Protein AF-A0AA88KWP4-F1 (afdb_monomer_lite)

Sequence (371 aa):
MLEDVRQFAAKVAKEGDHLEDDMRSAAGTNSVFSFLLSPVSSTYLQFRRLVSDLRSSQKEQRELVVVKKEPNVSGIKIEAPVFVKAEPSREIKQEIQDQSSKKRSRWGPQVDEKVALPPPAVVNITSLAIGGTSSTKPTLIPANQPLLSQIKYSDPEVIQYAKRVFGTTNLTDAQWKQCTDQLKMQYLYQELQKKKMERDRLERAGKVKYEYDSDEDTEGGTWEHKRRRQEMEKTKKIAEELTQKAGGAHHIGDYLPPEELAKFTSKYQALKTGKSMTVSDYEDFKIAEDNVGFKMLQKFGWTEGKGLGASGSGITAPINMNATSDSHGLGMEKPGELSTNDDEFDVYRKRMMLAYRFRPNPLNNPRRPYY

InterPro domains:
  IPR000467 G-patch domain [PF01585] (290-333)
  IPR000467 G-patch domain [PS50174] (289-335)
  IPR000467 G-patch domain [SM00443] (287-333)
  IPR035967 SWAP/Surp superfamily [SSF109905] (4-54)
  IPR040169 SURP and G-patch domain-containing protein 1/2 [PTHR23340] (7-371)

Radius of gyration: 40.83 Å; chains: 1; bounding box: 97×92×94 Å

Foldseek 3Di:
DLVVLLVQLLVCLPPHCVSLVVVLVVCVPPVVNVVSVPCPDPSNVVSVVSNVVNNVVVVVVVVVVVVPDDDDDDDDDDDDDDDDDDDDDDDDDDDDDDDDDDDDDPPDDDDPPDDDDDDDDDPDPPDDDDDDDDDDDDDDDDPDDDDLVPQDLPDPQLQVQCCVPVVDNPDDPVSSVVSSVVVSVVVVVVVVVVVVVVQVVCVVVVNRPDDDCPVPPPDQHDPVSVVVVVVVVVVLVVLVVLQVVCPPDDALLSLADPVNVVVLVVLVVCLQVVNPPPPACCVVDPDDCVDPVNVVCVVQPDDQQFADDPVSPHDRDDDRDPDDDPPDDPPDDDQLDDDSPDDPVSSVVSSSLNSNVRRRDSNPPDDDNPD

pLDDT: mean 71.72, std 20.74, range [24.55, 95.0]

Organism: Artemia franciscana (NCBI:txid6661)

Secondary structure (DSSP, 8-state):
-HHHHHHHHHHHHHH-THHHHHHHHHTTT-GGGGGGG-TT-HHHHHHHHHHHHHHHHHHHHHHHHHTT----------------------------------PPPTT----------PPPP---------------PPPPPPS-PPPGGG--TT-HHHHHHHHHHHSSS---HHHHHHHHHHHHHHHHHHHHHHHHHHHHHHHHTT--S-----TT--TT-SHHHHHHHHHHHHHHHHHHHHHHHTTT--SGGGGS-HHHHHHHHHHHHHHHTT------HHHHH---TTSHHHHHHHHTT--TTS-SSTTS-S--S----PPPPTT--TTPPPTTS--TT--HHHHHHHHHHHHHHHS--TT---PPP--

Structure (mmCIF, N/CA/C/O backbone):
data_AF-A0AA88KWP4-F1
#
_entry.id   AF-A0AA88KWP4-F1
#
loop_
_atom_site.group_PDB
_atom_site.id
_atom_site.type_symbol
_atom_site.label_atom_id
_atom_site.label_alt_id
_atom_site.label_comp_id
_atom_site.label_asym_id
_atom_site.label_entity_id
_atom_site.label_seq_id
_atom_site.pdbx_PDB_ins_code
_atom_site.Cartn_x
_atom_site.Cartn_y
_atom_site.Cartn_z
_atom_site.occupancy
_atom_site.B_iso_or_equiv
_atom_site.auth_seq_id
_atom_site.auth_comp_id
_atom_site.auth_asym_id
_atom_site.auth_atom_id
_atom_site.pdbx_PDB_model_num
ATOM 1 N N . MET A 1 1 ? 29.186 -53.729 18.862 1.00 62.19 1 MET A N 1
ATOM 2 C CA . MET A 1 1 ? 29.502 -52.419 18.248 1.00 62.19 1 MET A CA 1
ATOM 3 C C . MET A 1 1 ? 28.258 -51.644 17.824 1.00 62.19 1 MET A C 1
ATOM 5 O O . MET A 1 1 ? 28.002 -50.620 18.432 1.00 62.19 1 MET A O 1
ATOM 9 N N . LEU A 1 2 ? 27.463 -52.074 16.830 1.00 70.31 2 LEU A N 1
ATOM 10 C CA . LEU A 1 2 ? 26.292 -51.284 16.381 1.00 70.31 2 LEU A CA 1
ATOM 11 C C . LEU A 1 2 ? 25.199 -51.125 17.454 1.00 70.31 2 LEU A C 1
ATOM 13 O O . LEU A 1 2 ? 24.582 -50.066 17.543 1.00 70.31 2 LEU A O 1
ATOM 17 N N . GLU A 1 3 ? 24.988 -52.149 18.283 1.00 81.19 3 GLU A N 1
ATOM 18 C CA . GLU A 1 3 ? 24.028 -52.087 19.392 1.00 81.19 3 GLU A CA 1
ATOM 19 C C . GLU A 1 3 ? 24.521 -51.170 20.522 1.00 81.19 3 GLU A C 1
ATOM 21 O O . GLU A 1 3 ? 23.768 -50.339 21.020 1.00 81.19 3 GLU A O 1
ATOM 26 N N . ASP A 1 4 ? 25.818 -51.218 20.835 1.00 83.62 4 ASP A N 1
ATOM 27 C CA . ASP A 1 4 ? 26.443 -50.355 21.847 1.00 83.62 4 ASP A CA 1
ATOM 28 C C . ASP A 1 4 ? 26.366 -48.872 21.446 1.00 83.62 4 ASP A C 1
ATOM 30 O O . ASP A 1 4 ? 26.088 -48.009 22.276 1.00 83.62 4 ASP A O 1
ATOM 34 N N . VAL A 1 5 ? 26.529 -48.572 20.150 1.00 87.12 5 VAL A N 1
ATOM 35 C CA . VAL A 1 5 ? 26.370 -47.217 19.594 1.00 87.12 5 VAL A CA 1
ATOM 36 C C . VAL A 1 5 ? 24.926 -46.727 19.726 1.00 87.12 5 VAL A C 1
ATOM 38 O O . VAL A 1 5 ? 24.705 -45.564 20.059 1.00 87.12 5 VAL A O 1
ATOM 41 N N . ARG A 1 6 ? 23.934 -47.599 19.499 1.00 89.56 6 ARG A N 1
ATOM 42 C CA . ARG A 1 6 ? 22.508 -47.266 19.659 1.00 89.56 6 ARG A CA 1
ATOM 43 C C . ARG A 1 6 ? 22.138 -47.016 21.117 1.00 89.56 6 ARG A C 1
ATOM 45 O O . ARG A 1 6 ? 21.471 -46.025 21.410 1.00 89.56 6 ARG A O 1
ATOM 52 N N . GLN A 1 7 ? 22.593 -47.872 22.030 1.00 90.19 7 GLN A N 1
ATOM 53 C CA . GLN A 1 7 ? 22.364 -47.704 23.467 1.00 90.19 7 GLN A CA 1
ATOM 54 C C . GLN A 1 7 ? 23.027 -46.428 23.990 1.00 90.19 7 GLN A C 1
ATOM 56 O O . GLN A 1 7 ? 22.415 -45.664 24.740 1.00 90.19 7 GLN A O 1
ATOM 61 N N . PHE A 1 8 ? 24.249 -46.150 23.536 1.00 91.44 8 PHE A N 1
ATOM 62 C CA . PHE A 1 8 ? 24.949 -44.923 23.882 1.00 91.44 8 PHE A CA 1
ATOM 63 C C . PHE A 1 8 ? 24.246 -43.680 23.316 1.00 91.44 8 PHE A C 1
ATOM 65 O O . PHE A 1 8 ? 24.031 -42.717 24.050 1.00 91.44 8 PHE A O 1
ATOM 72 N N . ALA A 1 9 ? 23.779 -43.722 22.062 1.00 92.94 9 ALA A N 1
ATOM 73 C CA . ALA A 1 9 ? 22.973 -42.652 21.465 1.00 92.94 9 ALA A CA 1
ATOM 74 C C . ALA A 1 9 ? 21.690 -42.374 22.263 1.00 92.94 9 ALA A C 1
ATOM 76 O O . ALA A 1 9 ? 21.345 -41.215 22.489 1.00 92.94 9 ALA A O 1
ATOM 77 N N . ALA A 1 10 ? 21.009 -43.416 22.748 1.00 92.81 10 ALA A N 1
ATOM 78 C CA . ALA A 1 10 ? 19.826 -43.258 23.591 1.00 92.81 10 ALA A CA 1
ATOM 79 C C . ALA A 1 10 ? 20.140 -42.585 24.934 1.00 92.81 10 ALA A C 1
ATOM 81 O O . ALA A 1 10 ? 19.363 -41.747 25.400 1.00 92.81 10 ALA A O 1
ATOM 82 N N . LYS A 1 11 ? 21.295 -42.899 25.532 1.00 92.69 11 LYS A N 1
ATOM 83 C CA . LYS A 1 11 ? 21.748 -42.264 26.773 1.00 92.69 11 LYS A CA 1
ATOM 84 C C . LYS A 1 11 ? 22.083 -40.783 26.564 1.00 92.69 11 LYS A C 1
ATOM 86 O O . LYS A 1 11 ? 21.572 -39.937 27.293 1.00 92.69 11 LYS A O 1
ATOM 91 N N . VAL A 1 12 ? 22.830 -40.455 25.507 1.00 94.12 12 VAL A N 1
ATOM 92 C CA . VAL A 1 12 ? 23.183 -39.070 25.126 1.00 94.12 12 VAL A CA 1
ATOM 93 C C . VAL A 1 12 ? 21.945 -38.246 24.751 1.00 94.12 12 VAL A C 1
ATOM 95 O O . VAL A 1 12 ? 21.840 -37.065 25.091 1.00 94.12 12 VAL A O 1
ATOM 98 N N . ALA A 1 13 ? 20.954 -38.857 24.096 1.00 93.88 13 ALA A N 1
ATOM 99 C CA . ALA A 1 13 ? 19.694 -38.188 23.786 1.00 93.88 13 ALA A CA 1
ATOM 100 C C . ALA A 1 13 ? 18.916 -37.783 25.053 1.00 93.88 13 ALA A C 1
ATOM 102 O O . ALA A 1 13 ? 18.297 -36.720 25.052 1.00 93.88 13 ALA A O 1
ATOM 103 N N . LYS A 1 14 ? 18.970 -38.599 26.118 1.00 92.00 14 LYS A N 1
ATOM 104 C CA . LYS A 1 14 ? 18.239 -38.394 27.379 1.00 92.00 14 LYS A CA 1
ATOM 105 C C . LYS A 1 14 ? 18.962 -37.477 28.373 1.00 92.00 14 LYS A C 1
ATOM 107 O O . LYS A 1 14 ? 18.308 -36.654 29.005 1.00 92.00 14 LYS A O 1
ATOM 112 N N . GLU A 1 15 ? 20.268 -37.659 28.547 1.00 90.69 15 GLU A N 1
ATOM 113 C CA . GLU A 1 15 ? 21.066 -36.985 29.585 1.00 90.69 15 GLU A CA 1
ATOM 114 C C . GLU A 1 15 ? 21.784 -35.733 29.043 1.00 90.69 15 GLU A C 1
ATOM 116 O O . GLU A 1 15 ? 21.912 -34.749 29.765 1.00 90.69 15 GLU A O 1
ATOM 121 N N . GLY A 1 16 ? 22.155 -35.704 27.756 1.00 88.56 16 GLY A N 1
ATOM 122 C CA . GLY A 1 16 ? 22.763 -34.543 27.093 1.00 88.56 16 GLY A CA 1
ATOM 123 C C . GLY A 1 16 ? 24.139 -34.824 26.480 1.00 88.56 16 GLY A C 1
ATOM 124 O O . GLY A 1 16 ? 24.687 -35.916 26.615 1.00 88.56 16 GLY A O 1
ATOM 125 N N . ASP A 1 17 ? 24.697 -33.820 25.795 1.00 90.06 17 ASP A N 1
ATOM 126 C CA . ASP A 1 17 ? 25.937 -33.952 25.005 1.00 90.06 17 ASP A CA 1
ATOM 127 C C . ASP A 1 17 ? 27.206 -34.106 25.873 1.00 90.06 17 ASP A C 1
ATOM 129 O O . ASP A 1 17 ? 28.213 -34.604 25.387 1.00 90.06 17 ASP A O 1
ATOM 133 N N . HIS A 1 18 ? 27.152 -33.783 27.172 1.00 90.62 18 HIS A N 1
ATOM 134 C CA . HIS A 1 18 ? 28.294 -33.923 28.090 1.00 90.62 18 HIS A CA 1
ATOM 135 C C . HIS A 1 18 ? 28.809 -35.372 28.203 1.00 90.62 18 HIS A C 1
ATOM 137 O O . HIS A 1 18 ? 30.009 -35.595 28.305 1.00 90.62 18 HIS A O 1
ATOM 143 N N . LEU A 1 19 ? 27.922 -36.369 28.084 1.00 88.88 19 LEU A N 1
ATOM 144 C CA . LEU A 1 19 ? 28.304 -37.785 28.034 1.00 88.88 19 LEU A CA 1
ATOM 145 C C . LEU A 1 19 ? 29.152 -38.136 26.808 1.00 88.88 19 LEU A C 1
ATOM 147 O O . LEU A 1 19 ? 29.967 -39.057 26.864 1.00 88.88 19 LEU A O 1
ATOM 151 N N . GLU A 1 20 ? 28.919 -37.454 25.683 1.00 90.31 20 GLU A N 1
ATOM 152 C CA . GLU A 1 20 ? 29.706 -37.638 24.464 1.00 90.31 20 GLU A CA 1
ATOM 153 C C . GLU A 1 20 ? 31.145 -37.176 24.705 1.00 90.31 20 GLU A C 1
ATOM 155 O O . GLU A 1 20 ? 32.079 -37.885 24.334 1.00 90.31 20 GLU A O 1
ATOM 160 N N . ASP A 1 21 ? 31.318 -36.039 25.383 1.00 88.44 21 ASP A N 1
ATOM 161 C CA . ASP A 1 21 ? 32.627 -35.474 25.717 1.00 88.44 21 ASP A CA 1
ATOM 162 C C . ASP A 1 21 ? 33.367 -36.305 26.777 1.00 88.44 21 ASP A C 1
ATOM 164 O O . ASP A 1 21 ? 34.554 -36.603 26.605 1.00 88.44 21 ASP A O 1
ATOM 168 N N . ASP A 1 22 ? 32.658 -36.790 27.801 1.00 86.94 22 ASP A N 1
ATOM 169 C CA . ASP A 1 22 ? 33.207 -37.708 28.805 1.00 86.94 22 ASP A CA 1
ATOM 170 C C . ASP A 1 22 ? 33.723 -38.995 28.148 1.00 86.94 22 ASP A C 1
ATOM 172 O O . ASP A 1 22 ? 34.865 -39.411 28.365 1.00 86.94 22 ASP A O 1
ATOM 176 N N . MET A 1 23 ? 32.920 -39.608 27.271 1.00 84.81 23 MET A N 1
ATOM 177 C CA . MET A 1 23 ? 33.319 -40.835 26.580 1.00 84.81 23 MET A CA 1
ATOM 178 C C . MET A 1 23 ? 34.357 -40.590 25.492 1.00 84.81 23 MET A C 1
ATOM 180 O O . MET A 1 23 ? 35.171 -41.474 25.246 1.00 84.81 23 MET A O 1
ATOM 184 N N . ARG A 1 24 ? 34.403 -39.403 24.878 1.00 86.62 24 ARG A N 1
ATOM 185 C CA . ARG A 1 24 ? 35.475 -39.006 23.955 1.00 86.62 24 ARG A CA 1
ATOM 186 C C . ARG A 1 24 ? 36.816 -38.901 24.685 1.00 86.62 24 ARG A C 1
ATOM 188 O O . ARG A 1 24 ? 37.825 -39.334 24.133 1.00 86.62 24 ARG A O 1
ATOM 195 N N . SER A 1 25 ? 36.830 -38.411 25.928 1.00 83.69 25 SER A N 1
ATOM 196 C CA . SER A 1 25 ? 38.041 -38.386 26.764 1.00 83.69 25 SER A CA 1
ATOM 197 C C . SER A 1 25 ? 38.488 -39.793 27.201 1.00 83.69 25 SER A C 1
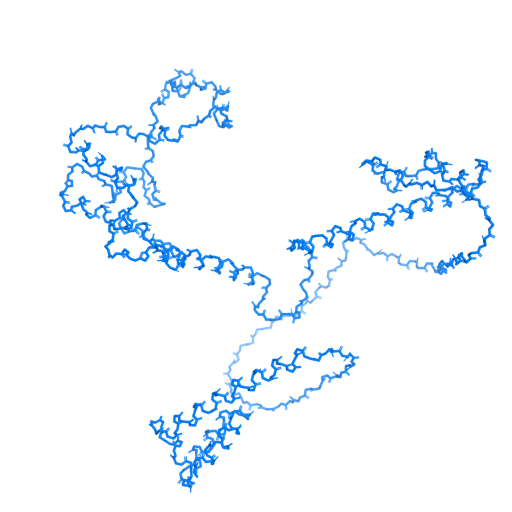ATOM 199 O O . SER A 1 25 ? 39.683 -40.089 27.224 1.00 83.69 25 SER A O 1
ATOM 201 N N . ALA A 1 26 ? 37.534 -40.698 27.451 1.00 80.44 26 ALA A N 1
ATOM 202 C CA . ALA A 1 26 ? 37.788 -42.094 27.815 1.00 80.44 26 ALA A CA 1
ATOM 203 C C . ALA A 1 26 ? 38.023 -43.028 26.607 1.00 80.44 26 ALA A C 1
ATOM 205 O O . ALA A 1 26 ? 38.525 -44.141 26.764 1.00 80.44 26 ALA A O 1
ATOM 206 N N . ALA A 1 27 ? 37.697 -42.605 25.383 1.00 71.88 27 ALA A N 1
ATOM 207 C CA . ALA A 1 27 ? 37.811 -43.423 24.172 1.00 71.88 27 ALA A CA 1
ATOM 208 C C . ALA A 1 27 ? 39.264 -43.772 23.806 1.00 71.88 27 ALA A C 1
ATOM 210 O O . ALA A 1 27 ? 39.494 -44.726 23.066 1.00 71.88 27 ALA A O 1
ATOM 211 N N . GLY A 1 28 ? 40.248 -43.054 24.365 1.00 66.81 28 GLY A N 1
ATOM 212 C CA . GLY A 1 28 ? 41.663 -43.427 24.278 1.00 66.81 28 GLY A CA 1
ATOM 213 C C . GLY A 1 28 ? 41.999 -44.746 24.990 1.00 66.81 28 GLY A C 1
ATOM 214 O O . GLY A 1 28 ? 42.985 -45.387 24.636 1.00 66.81 28 GLY A O 1
ATOM 215 N N . THR A 1 29 ? 41.179 -45.182 25.957 1.00 67.12 29 THR A N 1
ATOM 216 C CA . THR A 1 29 ? 41.348 -46.454 26.686 1.00 67.12 29 THR A CA 1
ATOM 217 C C . THR A 1 29 ? 40.319 -47.514 26.282 1.00 67.12 29 THR A C 1
ATOM 219 O O . THR A 1 29 ? 40.589 -48.708 26.400 1.00 67.12 29 THR A O 1
ATOM 222 N N . ASN A 1 30 ? 39.154 -47.105 25.765 1.00 65.88 30 ASN A N 1
ATOM 223 C CA . ASN A 1 30 ? 38.048 -47.993 25.406 1.00 65.88 30 ASN A CA 1
ATOM 224 C C . ASN A 1 30 ? 37.898 -48.174 23.884 1.00 65.88 30 ASN A C 1
ATOM 226 O O . ASN A 1 30 ? 37.408 -47.293 23.177 1.00 65.88 30 ASN A O 1
ATOM 230 N N . SER A 1 31 ? 38.231 -49.371 23.387 1.00 73.75 31 SER A N 1
ATOM 231 C CA . SER A 1 31 ? 38.189 -49.728 21.955 1.00 73.75 31 SER A CA 1
ATOM 232 C C . SER A 1 31 ? 36.813 -49.509 21.294 1.00 73.75 31 SER A C 1
ATOM 234 O O . SER A 1 31 ? 36.736 -49.106 20.130 1.00 73.75 31 SER A O 1
ATOM 236 N N . VAL A 1 32 ? 35.723 -49.692 22.051 1.00 79.62 32 VAL A N 1
ATOM 237 C CA . VAL A 1 32 ? 34.331 -49.616 21.563 1.00 79.62 32 VAL A CA 1
ATOM 238 C C . VAL A 1 32 ? 33.910 -48.193 21.163 1.00 79.62 32 VAL A C 1
ATOM 240 O O . VAL A 1 32 ? 33.102 -48.032 20.249 1.00 79.62 32 VAL A O 1
ATOM 243 N N . PHE A 1 33 ? 34.484 -47.158 21.786 1.00 83.56 33 PHE A N 1
ATOM 244 C CA . PHE A 1 33 ? 34.112 -45.751 21.561 1.00 83.56 33 PHE A CA 1
ATOM 245 C C . PHE A 1 33 ? 35.138 -44.968 20.735 1.00 83.56 33 PHE A C 1
ATOM 247 O O . PHE A 1 33 ? 35.038 -43.750 20.602 1.00 83.56 33 PHE A O 1
ATOM 254 N N . SER A 1 34 ? 36.088 -45.666 20.110 1.00 84.62 34 SER A N 1
ATOM 255 C CA . SER A 1 34 ? 37.109 -45.077 19.230 1.00 84.62 34 SER A CA 1
ATOM 256 C C . SER A 1 34 ? 36.525 -44.225 18.093 1.00 84.62 34 SER A C 1
ATOM 258 O O . SER A 1 34 ? 37.148 -43.259 17.652 1.00 84.62 34 SER A O 1
ATOM 260 N N . PHE A 1 35 ? 35.295 -44.518 17.655 1.00 89.19 35 PHE A N 1
ATOM 261 C CA . PHE A 1 35 ? 34.609 -43.732 16.629 1.00 89.19 35 PHE A CA 1
ATOM 262 C C . PHE A 1 35 ? 34.329 -42.276 17.041 1.00 89.19 35 PHE A C 1
ATOM 264 O O . PHE A 1 35 ? 34.165 -41.437 16.162 1.00 89.19 35 PHE A O 1
ATOM 271 N N . LEU A 1 36 ? 34.313 -41.953 18.341 1.00 89.25 36 LEU A N 1
ATOM 272 C CA . LEU A 1 36 ? 34.086 -40.590 18.844 1.00 89.25 36 LEU A CA 1
ATOM 273 C C . LEU A 1 36 ? 35.266 -39.638 18.595 1.00 89.25 36 LEU A C 1
ATOM 275 O O . LEU A 1 36 ? 35.078 -38.419 18.650 1.00 89.25 36 LEU A O 1
ATOM 279 N N . LEU A 1 37 ? 36.465 -40.171 18.320 1.00 88.44 37 LEU A N 1
ATOM 280 C CA . LEU A 1 37 ? 37.654 -39.374 17.992 1.00 88.44 37 LEU A CA 1
ATOM 281 C C . LEU A 1 37 ? 37.690 -38.936 16.522 1.00 88.44 37 LEU A C 1
ATOM 283 O O . LEU A 1 37 ? 38.389 -37.983 16.186 1.00 88.44 37 LEU A O 1
ATOM 287 N N . SER A 1 38 ? 36.951 -39.621 15.642 1.00 87.69 38 SER A N 1
ATOM 288 C CA . SER A 1 38 ? 36.924 -39.323 14.209 1.00 87.69 38 SER A CA 1
ATOM 289 C C . SER A 1 38 ? 35.562 -38.758 13.798 1.00 87.69 38 SER A C 1
ATOM 291 O O . SER A 1 38 ? 34.623 -39.524 13.559 1.00 87.69 38 SER A O 1
ATOM 293 N N . PRO A 1 39 ? 35.437 -37.426 13.641 1.00 84.69 39 PRO A N 1
ATOM 294 C CA . PRO A 1 39 ? 34.171 -36.788 13.276 1.00 84.69 39 PRO A CA 1
ATOM 295 C C . PRO A 1 39 ? 33.708 -37.122 11.849 1.00 84.69 39 PRO A C 1
ATOM 297 O O . PRO A 1 39 ? 32.568 -36.845 11.487 1.00 84.69 39 PRO A O 1
ATOM 300 N N . VAL A 1 40 ? 34.580 -37.725 11.035 1.00 88.31 40 VA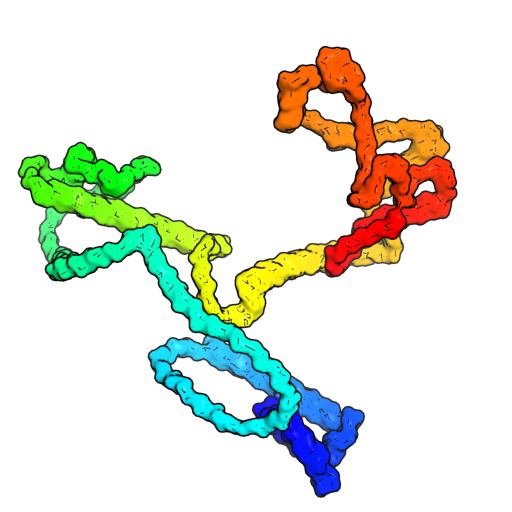L A N 1
ATOM 301 C CA . VAL A 1 40 ? 34.301 -38.110 9.642 1.00 88.31 40 VAL A CA 1
ATOM 302 C C . VAL A 1 40 ? 33.963 -39.605 9.526 1.00 88.31 40 VAL A C 1
ATOM 304 O O . VAL A 1 40 ? 33.589 -40.079 8.455 1.00 88.31 40 VAL A O 1
ATOM 307 N N . SER A 1 41 ? 34.064 -40.375 10.617 1.00 89.50 41 SER A N 1
ATOM 308 C CA . SER A 1 41 ? 33.727 -41.800 10.601 1.00 89.50 41 SER A CA 1
ATOM 309 C C . SER A 1 41 ? 32.241 -42.017 10.302 1.00 89.50 41 SER A C 1
ATOM 311 O O . SER A 1 41 ? 31.368 -41.368 10.883 1.00 89.50 41 SER A O 1
ATOM 313 N N . SER A 1 42 ? 31.930 -42.997 9.449 1.00 89.06 42 SER A N 1
ATOM 314 C CA . SER A 1 42 ? 30.546 -43.357 9.111 1.00 89.06 42 SER A CA 1
ATOM 315 C C . SER A 1 42 ? 29.730 -43.756 10.346 1.00 89.06 42 SER A C 1
ATOM 317 O O . SER A 1 42 ? 28.542 -43.448 10.434 1.00 89.06 42 SER A O 1
ATOM 319 N N . THR A 1 43 ? 30.375 -44.374 11.336 1.00 88.19 43 THR A N 1
ATOM 320 C CA . THR A 1 43 ? 29.770 -44.759 12.618 1.00 88.19 43 THR A CA 1
ATOM 321 C C . THR A 1 43 ? 29.434 -43.555 13.498 1.00 88.19 43 THR A C 1
ATOM 323 O O . THR A 1 43 ? 28.380 -43.547 14.130 1.00 88.19 43 THR A O 1
ATOM 326 N N . TYR A 1 44 ? 30.260 -42.504 13.488 1.00 91.31 44 TYR A N 1
ATOM 327 C CA . TYR A 1 44 ? 29.985 -41.252 14.200 1.00 91.31 44 TYR A CA 1
ATOM 328 C C . TYR A 1 44 ? 28.809 -40.490 13.577 1.00 91.31 44 TYR A C 1
ATOM 330 O O . TYR A 1 44 ? 27.928 -40.005 14.287 1.00 91.31 44 TYR A O 1
ATOM 338 N N . LEU A 1 45 ? 28.731 -40.455 12.244 1.00 92.56 45 LEU A N 1
ATOM 339 C CA . LEU A 1 45 ? 27.597 -39.852 11.538 1.00 92.56 45 LEU A CA 1
ATOM 340 C C . LEU A 1 45 ? 26.285 -40.605 11.810 1.00 92.56 45 LEU A C 1
ATOM 342 O O . LEU A 1 45 ? 25.252 -39.979 12.048 1.00 92.56 45 LEU A O 1
ATOM 346 N N . GLN A 1 46 ? 26.324 -41.942 11.829 1.00 91.19 46 GLN A N 1
ATOM 347 C CA . GLN A 1 46 ? 25.171 -42.767 12.212 1.00 91.19 46 GLN A CA 1
ATOM 348 C C . GLN A 1 46 ? 24.747 -42.517 13.664 1.00 91.19 46 GLN A C 1
ATOM 350 O O . GLN A 1 46 ? 23.557 -42.368 13.933 1.00 91.19 46 GLN A O 1
ATOM 355 N N . PHE A 1 47 ? 25.708 -42.414 14.585 1.00 93.56 47 PHE A N 1
ATOM 356 C CA . PHE A 1 47 ? 25.465 -42.063 15.983 1.00 93.56 47 PHE A CA 1
ATOM 357 C C . PHE A 1 47 ? 24.767 -40.699 16.124 1.00 93.56 47 PHE A C 1
ATOM 359 O O . PHE A 1 47 ? 23.706 -40.622 16.742 1.00 93.56 47 PHE A O 1
ATOM 366 N N . ARG A 1 48 ? 25.289 -39.632 15.499 1.00 94.31 48 ARG A N 1
ATOM 367 C CA . ARG A 1 48 ? 24.692 -38.283 15.586 1.00 94.31 48 ARG A CA 1
ATOM 368 C C . ARG A 1 48 ? 23.296 -38.223 14.963 1.00 94.31 48 ARG A C 1
ATOM 370 O O . ARG A 1 48 ? 22.421 -37.547 15.501 1.00 94.31 48 ARG A O 1
ATOM 377 N N . ARG A 1 49 ? 23.059 -38.972 13.880 1.00 94.56 49 ARG A N 1
ATOM 378 C CA . ARG A 1 49 ? 21.721 -39.116 13.288 1.00 94.56 49 ARG A CA 1
ATOM 379 C C . ARG A 1 49 ? 20.740 -39.772 14.265 1.00 94.56 49 ARG A C 1
ATOM 381 O O . ARG A 1 49 ? 19.667 -39.225 14.488 1.00 94.56 49 ARG A O 1
ATOM 388 N N . LEU A 1 50 ? 21.133 -40.872 14.911 1.00 94.00 50 LEU A N 1
ATOM 389 C CA . LEU A 1 50 ? 20.304 -41.555 15.912 1.00 94.00 50 LEU A CA 1
ATOM 390 C C . LEU A 1 50 ? 19.981 -40.665 17.121 1.00 94.00 50 LEU A C 1
ATOM 392 O O . LEU A 1 50 ? 18.839 -40.647 17.572 1.00 94.00 50 LEU A O 1
ATOM 396 N N . VAL A 1 51 ? 20.952 -39.900 17.629 1.00 94.62 51 VAL A N 1
ATOM 397 C CA . VAL A 1 51 ? 20.717 -38.944 18.728 1.00 94.62 51 VAL A CA 1
ATOM 398 C C . VAL A 1 51 ? 19.685 -37.886 18.318 1.00 94.62 51 VAL A C 1
ATOM 400 O O . VAL A 1 51 ? 18.788 -37.568 19.100 1.00 94.62 51 VAL A O 1
ATOM 403 N N . SER A 1 52 ? 19.777 -37.368 17.089 1.00 95.00 52 SER A N 1
ATOM 404 C CA . SER A 1 52 ? 18.818 -36.393 16.554 1.00 95.00 52 SER A CA 1
ATOM 405 C C . SER A 1 52 ? 17.404 -36.971 16.436 1.00 95.00 52 SER A C 1
ATOM 407 O O . SER A 1 52 ? 16.437 -36.326 16.846 1.00 95.00 52 SER A O 1
ATOM 409 N N . ASP A 1 53 ? 17.276 -38.193 15.916 1.00 94.50 53 ASP A N 1
ATOM 410 C CA . ASP A 1 53 ? 15.982 -38.860 15.738 1.00 94.50 53 ASP A CA 1
ATOM 411 C C . ASP A 1 53 ? 15.316 -39.142 17.098 1.00 94.50 53 ASP A C 1
ATOM 413 O O . ASP A 1 53 ? 14.145 -38.820 17.302 1.00 94.50 53 ASP A O 1
ATOM 417 N N . LEU A 1 54 ? 16.081 -39.638 18.079 1.00 93.75 54 LEU A N 1
ATOM 418 C CA . LEU A 1 54 ? 15.579 -39.916 19.429 1.00 93.75 54 LEU A CA 1
ATOM 419 C C . LEU A 1 54 ? 15.143 -38.647 20.173 1.00 93.75 54 LEU A C 1
ATOM 421 O O . LEU A 1 54 ? 14.155 -38.680 20.908 1.00 93.75 54 LEU A O 1
ATOM 425 N N . ARG A 1 55 ? 15.835 -37.518 19.973 1.00 93.50 55 ARG A N 1
ATOM 426 C CA . ARG A 1 55 ? 15.431 -36.222 20.546 1.00 93.50 55 ARG A CA 1
ATOM 427 C C . ARG A 1 55 ? 14.127 -35.710 19.937 1.00 93.50 55 ARG A C 1
ATOM 429 O O . ARG A 1 55 ? 13.270 -35.226 20.676 1.00 93.50 55 ARG A O 1
ATOM 436 N N . SER A 1 56 ? 13.954 -35.864 18.625 1.00 91.44 56 SER A N 1
ATOM 437 C CA . SER A 1 56 ? 12.708 -35.511 17.934 1.00 91.44 56 SER A CA 1
ATOM 438 C C . SER A 1 56 ? 11.533 -36.353 18.438 1.00 91.44 56 SER A C 1
ATOM 440 O O . SER A 1 56 ? 10.519 -35.796 18.854 1.00 91.44 56 SER A O 1
ATOM 442 N N . SER A 1 57 ? 11.695 -37.678 18.538 1.00 90.00 57 SER A N 1
ATOM 443 C CA . SER A 1 57 ? 10.646 -38.565 19.062 1.00 90.00 57 SER A CA 1
ATOM 444 C C . SER A 1 57 ? 10.309 -38.300 20.536 1.00 90.00 57 SER A C 1
ATOM 446 O O . SER A 1 57 ? 9.145 -38.378 20.925 1.00 90.00 57 SER A O 1
ATOM 448 N N . GLN A 1 58 ? 11.291 -37.945 21.376 1.00 84.00 58 GLN A N 1
ATOM 449 C CA . GLN A 1 58 ? 11.023 -37.545 22.765 1.00 84.00 58 GLN A CA 1
ATOM 450 C C . GLN A 1 58 ? 10.237 -36.232 22.855 1.00 84.00 58 GLN A C 1
ATOM 452 O O . GLN A 1 58 ? 9.400 -36.087 23.748 1.00 84.00 58 GLN A O 1
ATOM 457 N N . LYS A 1 59 ? 10.485 -35.283 21.945 1.00 83.81 59 LYS A N 1
ATOM 458 C CA . LYS A 1 59 ? 9.735 -34.025 21.875 1.00 83.81 59 LYS A CA 1
ATOM 459 C C . LYS A 1 59 ? 8.273 -34.275 21.490 1.00 83.81 59 LYS A C 1
ATOM 461 O O . LYS A 1 59 ? 7.386 -33.801 22.195 1.00 83.81 59 LYS A O 1
ATOM 466 N N . GLU A 1 60 ? 8.033 -35.093 20.467 1.00 78.69 60 GLU A N 1
ATOM 467 C CA . GLU A 1 60 ? 6.682 -35.475 20.028 1.00 78.69 60 GLU A CA 1
ATOM 468 C C . GLU A 1 60 ? 5.908 -36.228 21.123 1.00 78.69 60 GLU A C 1
ATOM 470 O O . GLU A 1 60 ? 4.737 -35.946 21.378 1.00 78.69 60 GLU A O 1
ATOM 475 N N . GLN A 1 61 ? 6.559 -37.151 21.843 1.00 72.81 61 GLN A N 1
ATOM 476 C CA . GLN A 1 61 ? 5.923 -37.850 22.965 1.00 72.81 61 GLN A CA 1
ATOM 477 C C . GLN A 1 61 ? 5.606 -36.919 24.143 1.00 72.81 61 GLN A C 1
ATOM 479 O O . GLN A 1 61 ? 4.574 -37.095 24.790 1.00 72.81 61 GLN A O 1
ATOM 484 N N . ARG A 1 62 ? 6.449 -35.914 24.424 1.00 73.12 62 ARG A N 1
ATOM 485 C CA . ARG A 1 62 ? 6.161 -34.896 25.450 1.00 73.12 62 ARG A CA 1
ATOM 486 C C . ARG A 1 62 ? 4.976 -34.017 25.050 1.00 73.12 62 ARG A C 1
ATOM 488 O O . ARG A 1 62 ? 4.097 -33.816 25.881 1.00 73.12 62 ARG A O 1
ATOM 495 N N . GLU A 1 63 ? 4.900 -33.573 23.797 1.00 65.44 63 GLU A N 1
ATOM 496 C CA . GLU A 1 63 ? 3.753 -32.807 23.282 1.00 65.44 63 GLU A CA 1
ATOM 497 C C . GLU A 1 63 ? 2.441 -33.610 23.365 1.00 65.44 63 GLU A C 1
ATOM 499 O O . GLU A 1 63 ? 1.426 -33.091 23.826 1.00 65.44 63 GLU A O 1
ATOM 504 N N . LEU A 1 64 ? 2.458 -34.908 23.039 1.00 57.03 64 LEU A N 1
ATOM 505 C CA . LEU A 1 64 ? 1.270 -35.772 23.126 1.00 57.03 64 LEU A CA 1
ATOM 506 C C . LEU A 1 64 ? 0.805 -36.060 24.566 1.00 57.03 64 LEU A C 1
ATOM 508 O O . LEU A 1 64 ? -0.387 -36.288 24.793 1.00 57.03 64 LEU A O 1
ATOM 512 N N . VAL A 1 65 ? 1.718 -36.069 25.543 1.00 55.72 65 VAL A N 1
ATOM 513 C CA . VAL A 1 65 ? 1.392 -36.264 26.970 1.00 55.72 65 VAL A CA 1
ATOM 514 C C . VAL A 1 65 ? 0.848 -34.980 27.602 1.00 55.72 65 VAL A C 1
ATOM 516 O O . VAL A 1 65 ? -0.043 -35.057 28.45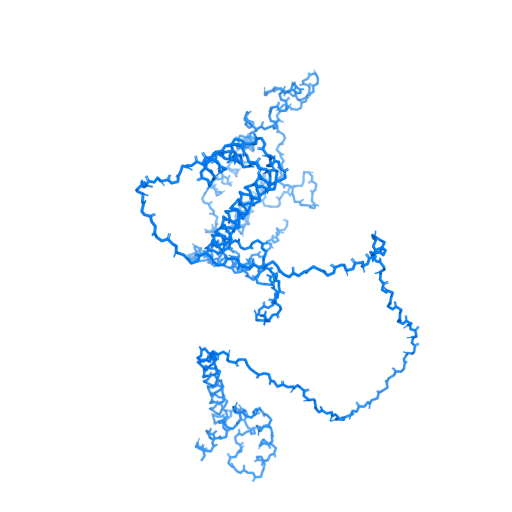0 1.00 55.72 65 VAL A O 1
ATOM 519 N N . VAL A 1 66 ? 1.320 -33.809 27.164 1.00 51.50 66 VAL A N 1
ATOM 520 C CA . VAL A 1 66 ? 0.833 -32.500 27.635 1.00 51.50 66 VAL A CA 1
ATOM 521 C C . VAL A 1 66 ? -0.620 -32.254 27.205 1.00 51.50 66 VAL A C 1
ATOM 523 O O . VAL A 1 66 ? -1.407 -31.750 27.998 1.00 51.50 66 VAL A O 1
ATOM 526 N N . VAL A 1 67 ? -1.028 -32.718 26.019 1.00 48.72 67 VAL A N 1
ATOM 527 C CA . VAL A 1 67 ? -2.410 -32.561 25.514 1.00 48.72 67 VAL A CA 1
ATOM 528 C C . VAL A 1 67 ? -3.447 -33.414 26.274 1.00 48.72 67 VAL A C 1
ATOM 530 O O . VAL A 1 67 ? -4.639 -33.130 26.206 1.00 48.72 67 VAL A O 1
ATOM 533 N N . LYS A 1 68 ? -3.040 -34.452 27.023 1.00 46.94 68 LYS A N 1
ATOM 534 C CA . LYS A 1 68 ? -3.972 -35.400 27.677 1.00 46.94 68 LYS A CA 1
ATOM 535 C C . LYS A 1 68 ? -4.161 -35.216 29.186 1.00 46.94 68 LYS A C 1
ATOM 537 O O . LYS A 1 68 ? -4.936 -35.965 29.779 1.00 46.94 68 LYS A O 1
ATOM 542 N N . LYS A 1 69 ? -3.470 -34.273 29.829 1.00 40.00 69 LYS A N 1
ATOM 543 C CA . LYS A 1 69 ? -3.547 -34.081 31.285 1.00 40.00 69 LYS A CA 1
ATOM 544 C C . LYS A 1 69 ? -4.297 -32.786 31.608 1.00 40.00 69 LYS A C 1
ATOM 546 O O . LYS A 1 69 ? -3.709 -31.713 31.571 1.00 40.00 69 LYS A O 1
ATOM 551 N N . GLU A 1 70 ? -5.584 -32.885 31.946 1.00 39.19 70 GLU A N 1
ATOM 552 C CA . GLU A 1 70 ? -6.283 -31.775 32.610 1.00 39.19 70 GLU A CA 1
ATOM 553 C C . GLU A 1 70 ? -5.630 -31.500 33.981 1.00 39.19 70 GLU A C 1
ATOM 555 O O . GLU A 1 70 ? -5.309 -32.458 34.702 1.00 39.19 70 GLU A O 1
ATOM 560 N N . PRO A 1 71 ? -5.397 -30.234 34.377 1.00 40.06 71 PRO A N 1
ATOM 561 C CA . PRO A 1 71 ? -4.736 -29.943 35.637 1.00 40.06 71 PRO A CA 1
ATOM 562 C C . PRO A 1 71 ? -5.748 -29.939 36.789 1.00 40.06 71 PRO A C 1
ATOM 564 O O . PRO A 1 71 ? -6.554 -29.026 36.952 1.00 40.06 71 PRO A O 1
ATOM 567 N N . ASN A 1 72 ? -5.656 -30.968 37.630 1.00 32.53 72 ASN A N 1
ATOM 568 C CA . ASN A 1 72 ? -6.171 -30.953 38.993 1.00 32.53 72 ASN A CA 1
ATOM 569 C C . ASN A 1 72 ? -5.218 -30.111 39.862 1.00 32.53 72 ASN A C 1
ATOM 571 O O . ASN A 1 72 ? -4.012 -30.370 39.904 1.00 32.53 72 ASN A O 1
ATOM 575 N N . VAL A 1 73 ? -5.753 -29.078 40.512 1.00 39.91 73 VAL A N 1
ATOM 576 C CA . VAL A 1 73 ? -5.004 -28.104 41.311 1.00 39.91 73 VAL A CA 1
ATOM 577 C C . VAL A 1 73 ? -4.796 -28.637 42.727 1.00 39.91 73 VAL A C 1
ATOM 579 O O . VAL A 1 73 ? -5.743 -28.749 43.498 1.00 39.91 73 VAL A O 1
ATOM 582 N N . SER A 1 74 ? -3.541 -28.854 43.115 1.00 31.72 74 SER A N 1
ATOM 583 C CA . SER A 1 74 ? -3.112 -28.722 44.513 1.00 31.72 74 SER A CA 1
ATOM 584 C C . SER A 1 74 ? -1.602 -28.501 44.572 1.00 31.72 74 SER A C 1
ATOM 586 O O . SER A 1 74 ? -0.834 -29.303 44.042 1.00 31.72 74 SER A O 1
ATOM 588 N N . GLY A 1 75 ? -1.206 -27.375 45.166 1.00 36.34 75 GLY A N 1
ATOM 589 C CA . GLY A 1 75 ? 0.138 -26.814 45.073 1.00 36.34 75 GLY A CA 1
ATOM 590 C C . GLY A 1 75 ? 1.230 -27.554 45.834 1.00 36.34 75 GLY A C 1
ATOM 591 O O . GLY A 1 75 ? 0.950 -28.380 46.692 1.00 36.34 75 GLY A O 1
ATOM 592 N N . ILE A 1 76 ? 2.475 -27.168 45.548 1.00 31.91 76 ILE A N 1
ATOM 593 C CA . ILE A 1 76 ? 3.670 -27.444 46.350 1.00 31.91 76 ILE A CA 1
ATOM 594 C C . ILE A 1 76 ? 4.629 -26.246 46.234 1.00 31.91 76 ILE A C 1
ATOM 596 O O . ILE A 1 76 ? 4.816 -25.668 45.164 1.00 31.91 76 ILE A O 1
ATOM 600 N N . LYS A 1 77 ? 5.193 -25.893 47.394 1.00 30.25 77 LYS A N 1
ATOM 601 C CA . LYS A 1 77 ? 6.221 -24.883 47.674 1.00 30.25 77 LYS A CA 1
ATOM 602 C C . LYS A 1 77 ? 7.491 -25.060 46.836 1.00 30.25 77 LYS A C 1
ATOM 604 O O . LYS A 1 77 ? 7.952 -26.176 46.625 1.00 30.25 77 LYS A O 1
ATOM 609 N N . ILE A 1 78 ? 8.100 -23.929 46.488 1.00 29.55 78 ILE A N 1
ATOM 610 C CA . ILE A 1 78 ? 9.448 -23.823 45.925 1.00 29.55 78 ILE A CA 1
ATOM 611 C C . ILE A 1 78 ? 10.456 -23.756 47.082 1.00 29.55 78 ILE A C 1
ATOM 613 O O . ILE A 1 78 ? 10.364 -22.860 47.920 1.00 29.55 78 ILE A O 1
ATOM 617 N N . GLU A 1 79 ? 11.431 -24.664 47.093 1.00 25.98 79 GLU A N 1
ATOM 618 C CA . GLU A 1 79 ? 12.688 -24.527 47.836 1.00 25.98 79 GLU A CA 1
ATOM 619 C C . GLU A 1 79 ? 13.861 -24.580 46.846 1.00 25.98 79 GLU A C 1
ATOM 621 O O . GLU A 1 79 ? 13.904 -25.418 45.946 1.00 25.98 79 GLU A O 1
ATOM 626 N N . ALA A 1 80 ? 14.790 -23.636 46.999 1.00 35.84 80 ALA A N 1
ATOM 627 C CA . ALA A 1 80 ? 16.032 -23.531 46.238 1.00 35.84 80 ALA A CA 1
ATOM 628 C C . ALA A 1 80 ? 17.140 -24.419 46.836 1.00 35.84 80 ALA A C 1
ATOM 630 O O . ALA A 1 80 ? 17.097 -24.719 48.030 1.00 35.84 80 ALA A O 1
ATOM 631 N N . PRO A 1 81 ? 18.211 -24.705 46.071 1.00 34.22 81 PRO A N 1
ATOM 632 C CA . PRO A 1 81 ? 19.529 -24.837 46.686 1.00 34.22 81 PRO A CA 1
ATOM 633 C C . PRO A 1 81 ? 20.621 -23.962 46.043 1.00 34.22 81 PRO A C 1
ATOM 635 O O . PRO A 1 81 ? 20.532 -23.509 44.905 1.00 34.22 81 PRO A O 1
ATOM 638 N N . VAL A 1 82 ? 21.646 -23.718 46.862 1.00 27.50 82 VAL A N 1
ATOM 639 C CA . VAL A 1 82 ? 22.681 -22.669 46.822 1.00 27.50 82 VAL A CA 1
ATOM 640 C C . VAL A 1 82 ? 24.079 -23.251 46.479 1.00 27.50 82 VAL A C 1
ATOM 642 O O . VAL A 1 82 ? 24.336 -24.406 46.803 1.00 27.50 82 VAL A O 1
ATOM 645 N N . PHE A 1 83 ? 24.992 -22.379 45.987 1.00 25.75 83 PHE A N 1
ATOM 646 C CA . PHE A 1 83 ? 26.484 -22.354 46.143 1.00 25.75 83 PHE A CA 1
ATOM 647 C C . PHE A 1 83 ? 27.346 -23.103 45.074 1.00 25.75 83 PHE A C 1
ATOM 649 O O . PHE A 1 83 ? 26.960 -24.187 44.674 1.00 25.75 83 PHE A O 1
ATOM 656 N N . VAL A 1 84 ? 28.515 -22.655 44.536 1.00 28.86 84 VAL A N 1
ATOM 657 C CA . VAL A 1 84 ? 29.629 -21.774 45.011 1.00 28.86 84 VAL A CA 1
ATOM 658 C C . VAL A 1 84 ? 30.474 -21.119 43.866 1.00 28.86 84 VAL A C 1
ATOM 660 O O . VAL A 1 84 ? 30.671 -21.725 42.821 1.00 28.86 84 VAL A O 1
ATOM 663 N N . LYS A 1 85 ? 31.022 -19.921 44.170 1.00 25.75 85 LYS A N 1
ATOM 664 C CA . LYS A 1 85 ? 32.138 -19.058 43.653 1.00 25.75 85 LYS A CA 1
ATOM 665 C C . LYS A 1 85 ? 33.061 -19.455 42.473 1.00 25.75 85 LYS A C 1
ATOM 667 O O . LYS A 1 85 ? 33.694 -20.502 42.514 1.00 25.75 85 LYS A O 1
ATOM 672 N N . ALA A 1 86 ? 33.424 -18.430 41.679 1.00 25.78 86 ALA A N 1
ATOM 673 C CA . ALA A 1 86 ? 34.794 -17.870 41.606 1.00 25.78 86 ALA A CA 1
ATOM 674 C C . ALA A 1 86 ? 34.791 -16.424 41.043 1.00 25.78 86 ALA A C 1
ATOM 676 O O . ALA A 1 86 ? 34.096 -16.137 40.075 1.00 25.78 86 ALA A O 1
ATOM 677 N N . GLU A 1 87 ? 35.562 -15.528 41.665 1.00 27.16 87 GLU A N 1
ATOM 678 C CA . GLU A 1 87 ? 35.818 -14.125 41.270 1.00 27.16 87 GLU A CA 1
ATOM 679 C C . GLU A 1 87 ? 37.286 -14.002 40.779 1.00 27.16 87 GLU A C 1
ATOM 681 O O . GLU A 1 87 ? 38.060 -14.920 41.083 1.00 27.16 87 GLU A O 1
ATOM 686 N N . PRO A 1 88 ? 37.721 -12.941 40.051 1.00 34.44 88 PRO A N 1
ATOM 687 C CA . PRO A 1 88 ? 38.040 -11.685 40.750 1.00 34.44 88 PRO A CA 1
ATOM 688 C C . PRO A 1 88 ? 37.877 -10.346 39.980 1.00 34.44 88 PRO A C 1
ATOM 690 O O . PRO A 1 88 ? 38.212 -10.220 38.804 1.00 34.44 88 PRO A O 1
ATOM 693 N N . SER A 1 89 ? 37.521 -9.317 40.761 1.00 24.55 89 SER A N 1
ATOM 694 C CA . SER A 1 89 ? 38.053 -7.936 40.749 1.00 24.55 89 SER A CA 1
ATOM 695 C C . SER A 1 89 ? 37.695 -6.960 39.615 1.00 24.55 89 SER A C 1
ATOM 697 O O . SER A 1 89 ? 38.281 -6.997 38.534 1.00 24.55 89 SER A O 1
ATOM 699 N N . ARG A 1 90 ? 36.937 -5.905 39.966 1.00 29.80 90 ARG A N 1
ATOM 700 C CA . ARG A 1 90 ? 37.446 -4.513 40.101 1.00 29.80 90 ARG A CA 1
ATOM 701 C C . ARG A 1 90 ? 36.363 -3.556 40.625 1.00 29.80 90 ARG A C 1
ATOM 703 O O . ARG A 1 90 ? 35.245 -3.517 40.127 1.00 29.80 90 ARG A O 1
ATOM 710 N N . GLU A 1 91 ? 36.745 -2.792 41.643 1.00 25.17 91 GLU A N 1
ATOM 711 C CA . GLU A 1 91 ? 35.943 -1.833 42.407 1.00 25.17 91 GLU A CA 1
ATOM 712 C C . GLU A 1 91 ? 35.602 -0.562 41.612 1.00 25.17 91 GLU A C 1
ATOM 714 O O . GLU A 1 91 ? 36.504 0.078 41.078 1.00 25.17 91 GLU A O 1
ATOM 719 N N . ILE A 1 92 ? 34.335 -0.127 41.653 1.00 29.03 92 ILE A N 1
ATOM 720 C CA . ILE A 1 92 ? 33.946 1.295 41.648 1.00 29.03 92 ILE A CA 1
ATOM 721 C C . ILE A 1 92 ? 32.765 1.453 42.618 1.00 29.03 92 ILE A C 1
ATOM 723 O O . ILE A 1 92 ? 31.675 0.935 42.383 1.00 29.03 92 ILE A O 1
ATOM 727 N N . LYS A 1 93 ? 32.993 2.163 43.728 1.00 25.94 93 LYS A N 1
ATOM 728 C CA . LYS A 1 93 ? 31.956 2.599 44.672 1.00 25.94 93 LYS A CA 1
ATOM 729 C C . LYS A 1 93 ? 31.254 3.836 44.111 1.00 25.94 93 LYS A C 1
ATOM 731 O O . LYS A 1 93 ? 31.896 4.873 43.978 1.00 25.94 93 LYS A O 1
ATOM 736 N N . GLN A 1 94 ? 29.948 3.755 43.866 1.00 30.05 94 GLN A N 1
ATOM 737 C CA . GLN A 1 94 ? 29.061 4.920 43.909 1.00 30.05 94 GLN A CA 1
ATOM 738 C C . GLN A 1 94 ? 27.770 4.554 44.642 1.00 30.05 94 GLN A C 1
ATOM 740 O O . GLN A 1 94 ? 27.035 3.642 44.278 1.00 30.05 94 GLN A O 1
ATOM 745 N N . GLU A 1 95 ? 27.576 5.272 45.735 1.00 27.80 95 GLU A N 1
ATOM 746 C CA . GLU A 1 95 ? 26.495 5.202 46.700 1.00 27.80 95 GLU A CA 1
ATOM 747 C C . GLU A 1 95 ? 25.325 6.043 46.169 1.00 27.80 95 GLU A C 1
ATOM 749 O O . GLU A 1 95 ? 25.455 7.258 46.028 1.00 27.80 95 GLU A O 1
ATOM 754 N N . ILE A 1 96 ? 24.193 5.414 45.832 1.00 30.11 96 ILE A N 1
ATOM 755 C CA . ILE A 1 96 ? 22.923 6.118 45.609 1.00 30.11 96 ILE A CA 1
ATOM 756 C C . ILE A 1 96 ? 21.837 5.417 46.423 1.00 30.11 96 ILE A C 1
ATOM 758 O O . ILE A 1 96 ? 21.570 4.227 46.291 1.00 30.11 96 ILE A O 1
ATOM 762 N N . GLN A 1 97 ? 21.273 6.218 47.315 1.00 29.70 97 GLN A N 1
ATOM 763 C CA . GLN A 1 97 ? 20.337 5.908 48.378 1.00 29.70 97 GLN A CA 1
ATOM 764 C C . GLN A 1 97 ? 18.939 5.609 47.811 1.00 29.70 97 GLN A C 1
ATOM 766 O O . GLN A 1 97 ? 18.365 6.423 47.088 1.00 29.70 97 GLN A O 1
ATOM 771 N N . ASP A 1 98 ? 18.384 4.452 48.163 1.00 29.80 98 ASP A N 1
ATOM 772 C CA . ASP A 1 98 ? 17.078 3.978 47.704 1.00 29.80 98 ASP A CA 1
ATOM 773 C C . ASP A 1 98 ? 15.956 4.590 48.570 1.00 29.80 98 ASP A C 1
ATOM 775 O O . ASP A 1 98 ? 15.759 4.226 49.732 1.00 29.80 98 ASP A O 1
ATOM 779 N N . GLN A 1 99 ? 15.242 5.584 48.035 1.00 31.30 99 GLN A N 1
ATOM 780 C CA . GLN A 1 99 ? 14.098 6.239 48.684 1.00 31.30 99 GLN A CA 1
ATOM 781 C C . GLN A 1 99 ? 12.803 5.876 47.942 1.00 31.30 99 GLN A C 1
ATOM 783 O O . GLN A 1 99 ? 12.366 6.571 47.023 1.00 31.30 99 GLN A O 1
ATOM 788 N N . SER A 1 100 ? 12.141 4.796 48.371 1.00 33.59 100 SER A N 1
ATOM 789 C CA . SER A 1 100 ? 10.789 4.460 47.907 1.00 33.59 100 SER A CA 1
ATOM 790 C C . SER A 1 100 ? 9.742 5.371 48.572 1.00 33.59 100 SER A C 1
ATOM 792 O O . SER A 1 100 ? 9.201 5.106 49.646 1.00 33.59 100 SER A O 1
ATOM 794 N N . SER A 1 101 ? 9.431 6.494 47.924 1.00 38.72 101 SER A N 1
ATOM 795 C CA . SER A 1 101 ? 8.331 7.365 48.348 1.00 38.72 101 SER A CA 1
ATOM 796 C C . SER A 1 101 ? 6.982 6.791 47.890 1.00 38.72 101 SER A C 1
ATOM 798 O O . SER A 1 101 ? 6.585 6.869 46.727 1.00 38.72 101 SER A O 1
ATOM 800 N N . LYS A 1 102 ? 6.236 6.200 48.831 1.00 41.44 102 LYS A N 1
ATOM 801 C CA . LYS A 1 102 ? 4.829 5.822 48.629 1.00 41.44 102 LYS A CA 1
ATOM 802 C C . LYS A 1 102 ? 4.004 7.093 48.385 1.00 41.44 102 LYS A C 1
ATOM 804 O O . LYS A 1 102 ? 3.826 7.911 49.288 1.00 41.44 102 LYS A O 1
ATOM 809 N N . LYS A 1 103 ? 3.496 7.273 47.162 1.00 47.09 103 LYS A N 1
ATOM 810 C CA . LYS A 1 103 ? 2.604 8.390 46.808 1.00 47.09 103 LYS A CA 1
ATOM 811 C C . LYS A 1 103 ? 1.298 8.300 47.611 1.00 47.09 103 LYS A C 1
ATOM 813 O O . LYS A 1 103 ? 0.571 7.317 47.511 1.00 47.09 103 LYS A O 1
ATOM 818 N N . ARG A 1 104 ? 0.997 9.345 48.391 1.00 54.84 104 ARG A N 1
ATOM 819 C CA . ARG A 1 104 ? -0.291 9.537 49.086 1.00 54.84 104 ARG A CA 1
ATOM 820 C C . ARG A 1 104 ? -1.407 9.795 48.065 1.00 54.84 104 ARG A C 1
ATOM 822 O O . ARG A 1 104 ? -1.203 10.524 47.095 1.00 54.84 104 ARG A O 1
ATOM 829 N N . SER A 1 105 ? -2.575 9.190 48.298 1.00 58.47 105 SER A N 1
ATOM 830 C CA . SER A 1 105 ? -3.783 9.351 47.477 1.00 58.47 105 SER A CA 1
ATOM 831 C C . SER A 1 105 ? -4.205 10.820 47.377 1.00 58.47 105 SER A C 1
ATOM 833 O O . SER A 1 105 ? -4.186 11.561 48.359 1.00 58.47 105 SER A O 1
ATOM 835 N N . ARG A 1 106 ? -4.606 11.233 46.172 1.00 55.69 106 ARG A N 1
ATOM 836 C CA . ARG A 1 106 ? -4.922 12.620 45.793 1.00 55.69 106 ARG A CA 1
ATOM 837 C C . ARG A 1 106 ? -6.356 13.054 46.138 1.00 55.69 106 ARG A C 1
ATOM 839 O O . ARG A 1 106 ? -6.812 14.062 45.617 1.00 55.69 106 ARG A O 1
ATOM 846 N N . TRP A 1 107 ? -7.041 12.299 47.002 1.00 51.25 107 TRP A N 1
ATOM 847 C CA . TRP A 1 107 ? -8.435 12.525 47.419 1.00 51.25 107 TRP A CA 1
ATOM 848 C C . TRP A 1 107 ? -8.637 12.529 48.947 1.00 51.25 107 TRP A C 1
ATOM 850 O O . TRP A 1 107 ? -9.748 12.340 49.427 1.00 51.25 107 TRP A O 1
ATOM 860 N N . GLY A 1 108 ? -7.573 12.788 49.716 1.00 56.22 108 GLY A N 1
ATOM 861 C CA . GLY A 1 108 ? -7.637 12.881 51.179 1.00 56.22 108 GLY A CA 1
ATOM 862 C C . GLY A 1 108 ? -7.831 11.527 51.887 1.00 56.22 108 GLY A C 1
ATOM 863 O O . GLY A 1 108 ? -8.042 10.503 51.235 1.00 56.22 108 GLY A O 1
ATOM 864 N N . PRO A 1 109 ? -7.688 11.482 53.222 1.00 51.62 109 PRO A N 1
ATOM 865 C CA . PRO A 1 109 ? -7.952 10.279 54.004 1.00 51.62 109 PRO A CA 1
ATOM 866 C C . PRO A 1 109 ? -9.468 10.045 54.106 1.00 51.62 109 PRO A C 1
ATOM 868 O O . PRO A 1 109 ? -10.185 10.870 54.667 1.00 51.62 109 PRO A O 1
ATOM 871 N N . GLN A 1 110 ? -9.958 8.928 53.558 1.00 43.81 110 GLN A N 1
ATOM 872 C CA . GLN A 1 110 ? -11.317 8.457 53.828 1.00 43.81 110 GLN A CA 1
ATOM 873 C C . GLN A 1 110 ? -11.382 7.943 55.267 1.00 43.81 110 GLN A C 1
ATOM 875 O O . GLN A 1 110 ? -10.573 7.113 55.678 1.00 43.81 110 GLN A O 1
ATOM 880 N N . VAL A 1 111 ? -12.330 8.470 56.035 1.00 41.84 111 VAL A N 1
ATOM 881 C CA . VAL A 1 111 ? -12.653 7.980 57.372 1.00 41.84 111 VAL A CA 1
ATOM 882 C C . VAL A 1 111 ? -13.520 6.736 57.179 1.00 41.84 111 VAL A C 1
ATOM 884 O O . VAL A 1 111 ? -14.670 6.842 56.760 1.00 41.84 111 VAL A O 1
ATOM 887 N N . ASP A 1 112 ? -12.949 5.554 57.405 1.00 40.31 112 ASP A N 1
ATOM 888 C CA . ASP A 1 112 ? -13.681 4.287 57.372 1.00 40.31 112 ASP A CA 1
ATOM 889 C C . ASP A 1 112 ? -14.515 4.140 58.654 1.00 40.31 112 ASP A C 1
ATOM 891 O O . ASP A 1 112 ? -14.117 3.464 59.603 1.00 40.31 112 ASP A O 1
ATOM 895 N N . GLU A 1 113 ? -15.696 4.755 58.697 1.00 40.03 113 GLU A N 1
ATOM 896 C CA . GLU A 1 113 ? -16.711 4.402 59.692 1.00 40.03 113 GLU A CA 1
ATOM 897 C C . GLU A 1 113 ? -17.554 3.241 59.146 1.00 40.03 113 GLU A C 1
ATOM 899 O O . GLU A 1 113 ? -18.585 3.410 58.493 1.00 40.03 113 GLU A O 1
ATOM 904 N N . LYS A 1 114 ? -17.060 2.016 59.358 1.00 41.97 114 LYS A N 1
ATOM 905 C CA . LYS A 1 114 ? -17.800 0.791 59.038 1.00 41.97 114 LYS A CA 1
ATOM 906 C C . LYS A 1 114 ? -18.920 0.580 60.057 1.00 41.97 114 LYS A C 1
ATOM 908 O O . LYS A 1 114 ? -18.712 -0.054 61.088 1.00 41.97 114 LYS A O 1
ATOM 913 N N . VAL A 1 115 ? -20.126 1.037 59.735 1.00 42.66 115 VAL A N 1
ATOM 914 C CA . VAL A 1 115 ? -21.345 0.527 60.376 1.00 42.66 115 VAL A CA 1
ATOM 915 C C . VAL A 1 115 ? -21.671 -0.831 59.753 1.00 42.66 115 VAL A C 1
ATOM 917 O O . VAL A 1 115 ? -21.949 -0.934 58.559 1.00 42.66 115 VAL A O 1
ATOM 920 N N . ALA A 1 116 ? -21.595 -1.893 60.555 1.00 41.97 116 ALA A N 1
ATOM 921 C CA . ALA A 1 116 ? -21.982 -3.235 60.142 1.00 41.97 116 ALA A CA 1
ATOM 922 C C . ALA A 1 116 ? -23.509 -3.319 59.983 1.00 41.97 116 ALA A C 1
ATOM 924 O O . ALA A 1 116 ? -24.248 -3.103 60.942 1.00 41.97 116 ALA A O 1
ATOM 925 N N . LEU A 1 117 ? -23.979 -3.667 58.784 1.00 44.50 117 LEU A N 1
ATOM 926 C CA . LEU A 1 117 ? -25.360 -4.086 58.542 1.00 44.50 117 LEU A CA 1
ATOM 927 C C . LEU A 1 117 ? -25.377 -5.575 58.159 1.00 44.50 117 LEU A C 1
ATOM 929 O O . LEU A 1 117 ? -24.475 -6.023 57.445 1.00 44.50 117 LEU A O 1
ATOM 933 N N . PRO A 1 118 ? -26.367 -6.354 58.636 1.00 49.34 118 PRO A N 1
ATOM 934 C CA . PRO A 1 118 ? -26.463 -7.779 58.342 1.00 49.34 118 PRO A CA 1
ATOM 935 C C . PRO A 1 118 ? -26.765 -8.031 56.852 1.00 49.34 118 PRO A C 1
ATOM 937 O O . PRO A 1 118 ? -27.372 -7.180 56.193 1.00 49.34 118 PRO A O 1
ATOM 940 N N . PRO A 1 119 ? -26.360 -9.193 56.303 1.00 42.09 119 PRO A N 1
ATOM 941 C CA . PRO A 1 119 ? -26.577 -9.515 54.897 1.00 42.09 119 PRO A CA 1
ATOM 942 C C . PRO A 1 119 ? -28.079 -9.604 54.566 1.00 42.09 119 PRO A C 1
ATOM 944 O O . PRO A 1 119 ? -28.861 -10.080 55.393 1.00 42.09 119 PRO A O 1
ATOM 947 N N . PRO A 1 120 ? -28.502 -9.175 53.361 1.00 40.03 120 PRO A N 1
ATOM 948 C CA . PRO A 1 120 ? -29.898 -9.238 52.948 1.00 40.03 120 PRO A CA 1
ATOM 949 C C . PRO A 1 120 ? -30.363 -10.696 52.882 1.00 40.03 120 PRO A C 1
ATOM 951 O O . PRO A 1 120 ? -29.770 -11.524 52.189 1.00 40.03 120 PRO A O 1
ATOM 954 N N . ALA A 1 121 ? -31.438 -11.006 53.606 1.00 39.03 121 ALA A N 1
ATOM 955 C CA . ALA A 1 121 ? -32.078 -12.310 53.561 1.00 39.03 121 ALA A CA 1
ATOM 956 C C . ALA A 1 121 ? -32.610 -12.581 52.146 1.00 39.03 121 ALA A C 1
ATOM 958 O O . ALA A 1 121 ? -33.444 -11.843 51.619 1.00 39.03 121 ALA A O 1
ATOM 959 N N . VAL A 1 122 ? -32.124 -13.660 51.536 1.00 39.16 122 VAL A N 1
ATOM 960 C CA . VAL A 1 122 ? -32.666 -14.205 50.293 1.00 39.16 122 VAL A CA 1
ATOM 961 C C . VAL A 1 122 ? -34.013 -14.837 50.633 1.00 39.16 122 VAL A C 1
ATOM 963 O O . VAL A 1 122 ? -34.078 -15.916 51.218 1.00 39.16 122 VAL A O 1
ATOM 966 N N . VAL A 1 123 ? -35.103 -14.146 50.308 1.00 34.72 123 VAL A N 1
ATOM 967 C CA . VAL A 1 123 ? -36.449 -14.724 50.372 1.00 34.72 123 VAL A CA 1
ATOM 968 C C . VAL A 1 123 ? -36.591 -15.702 49.206 1.00 34.72 123 VAL A C 1
ATOM 970 O O . VAL A 1 123 ? -36.820 -15.307 48.064 1.00 34.72 123 VAL A O 1
ATOM 973 N N . ASN A 1 124 ? -36.416 -16.991 49.498 1.00 34.69 124 ASN A N 1
ATOM 974 C CA . ASN A 1 124 ? -36.780 -18.078 48.597 1.00 34.69 124 ASN A CA 1
ATOM 975 C C . ASN A 1 124 ? -38.307 -18.130 48.477 1.00 34.69 124 ASN A C 1
ATOM 977 O O . ASN A 1 124 ? -38.996 -18.570 49.394 1.00 34.69 124 ASN A O 1
ATOM 981 N N . ILE A 1 125 ? -38.839 -17.706 47.332 1.00 33.56 125 ILE A N 1
ATOM 982 C CA . ILE A 1 125 ? -40.238 -17.944 46.966 1.00 33.56 125 ILE A CA 1
ATOM 983 C C . ILE A 1 125 ? -40.388 -19.345 46.359 1.00 33.56 125 ILE A C 1
ATOM 985 O O . ILE A 1 125 ? -40.453 -19.529 45.147 1.00 33.56 125 ILE A O 1
ATOM 989 N N . THR A 1 126 ? -40.451 -20.365 47.210 1.00 32.44 126 THR A N 1
ATOM 990 C CA . THR A 1 126 ? -40.996 -21.668 46.812 1.00 32.44 126 THR A CA 1
ATOM 991 C C . THR A 1 126 ? -42.518 -21.573 46.730 1.00 32.44 126 THR A C 1
ATOM 993 O O . THR A 1 126 ? -43.203 -21.521 47.745 1.00 32.44 126 THR A O 1
ATOM 996 N N . SER A 1 127 ? -43.006 -21.511 45.489 1.00 37.31 127 SER A N 1
ATOM 997 C CA . SER A 1 127 ? -44.243 -22.121 44.980 1.00 37.31 127 SER A CA 1
ATOM 998 C C . SER A 1 127 ? -45.420 -22.266 45.955 1.00 37.31 127 SER A C 1
ATOM 1000 O O . SER A 1 127 ? -45.537 -23.274 46.653 1.00 37.31 127 SER A O 1
ATOM 1002 N N . LEU A 1 128 ? -46.377 -21.338 45.860 1.00 31.03 128 LEU A N 1
ATOM 1003 C CA . LEU A 1 128 ? -47.775 -21.616 46.178 1.00 31.03 128 LEU A CA 1
ATOM 1004 C C . LEU A 1 128 ? -48.588 -21.518 44.884 1.00 31.03 128 LEU A C 1
ATOM 1006 O O . LEU A 1 128 ? -48.761 -20.447 44.305 1.00 31.03 128 LEU A O 1
ATOM 1010 N N . ALA A 1 129 ? -49.011 -22.682 44.401 1.00 35.25 129 ALA A N 1
ATOM 1011 C CA . ALA A 1 129 ? -49.873 -22.839 43.246 1.00 35.25 129 ALA A CA 1
ATOM 1012 C C . ALA A 1 129 ? -51.318 -22.518 43.635 1.00 35.25 129 ALA A C 1
ATOM 1014 O O . ALA A 1 129 ? -51.918 -23.284 44.380 1.00 35.25 129 ALA A O 1
ATOM 1015 N N . ILE A 1 130 ? -51.884 -21.437 43.093 1.00 30.09 130 ILE A N 1
ATOM 1016 C CA . ILE A 1 130 ? -53.330 -21.287 42.872 1.00 30.09 130 ILE A CA 1
ATOM 1017 C C . ILE A 1 130 ? -53.505 -20.599 41.513 1.00 30.09 130 ILE A C 1
ATOM 1019 O O . ILE A 1 130 ? -52.833 -19.618 41.205 1.00 30.09 130 ILE A O 1
ATOM 1023 N N . GLY A 1 131 ? -54.324 -21.221 40.666 1.00 28.48 131 GLY A N 1
ATOM 1024 C CA . GLY A 1 131 ? -54.363 -21.014 39.224 1.00 28.48 131 GLY A CA 1
ATOM 1025 C C . GLY A 1 131 ? -54.954 -19.691 38.738 1.00 28.48 131 GLY A C 1
ATOM 1026 O O . GLY A 1 131 ? -55.644 -18.972 39.450 1.00 28.48 131 GLY A O 1
ATOM 1027 N N . GLY A 1 132 ? -54.692 -19.410 37.463 1.00 28.30 132 GLY A N 1
ATOM 1028 C CA . GLY A 1 132 ? -55.260 -18.274 36.750 1.00 28.30 132 GLY A CA 1
ATOM 1029 C C . GLY A 1 132 ? -54.508 -18.023 35.452 1.00 28.30 132 GLY A C 1
ATOM 1030 O O . GLY A 1 132 ? -53.380 -17.548 35.441 1.00 28.30 132 GLY A O 1
ATOM 1031 N N . THR A 1 133 ? -55.132 -18.402 34.351 1.00 35.94 133 THR A N 1
ATOM 1032 C CA . THR A 1 133 ? -54.671 -18.287 32.968 1.00 35.94 133 THR A CA 1
ATOM 1033 C C . THR A 1 133 ? -54.336 -16.849 32.553 1.00 35.94 133 THR A C 1
ATOM 1035 O O . THR A 1 133 ? -55.203 -15.989 32.648 1.00 35.94 133 THR A O 1
ATOM 1038 N N . SER A 1 134 ? -53.159 -16.609 31.963 1.00 31.92 134 SER A N 1
ATOM 1039 C CA . SER A 1 134 ? -53.034 -15.802 30.732 1.00 31.92 134 SER A CA 1
ATOM 1040 C C . SER A 1 134 ? -51.591 -15.782 30.227 1.00 31.92 134 SER A C 1
ATOM 1042 O O . SER A 1 134 ? -50.702 -15.169 30.816 1.00 31.92 134 SER A O 1
ATOM 1044 N N . SER A 1 135 ? -51.385 -16.413 29.077 1.00 44.34 135 SER A N 1
ATOM 1045 C CA . SER A 1 135 ? -50.268 -16.153 28.179 1.00 44.34 135 SER A CA 1
ATOM 1046 C C . SER A 1 135 ? -50.251 -14.677 27.771 1.00 44.34 135 SER A C 1
ATOM 1048 O O . SER A 1 135 ? -51.174 -14.223 27.095 1.00 44.34 135 SER A O 1
ATOM 1050 N N . THR A 1 136 ? -49.196 -13.935 28.097 1.00 33.97 136 THR A N 1
ATOM 1051 C CA . THR A 1 136 ? -48.890 -12.685 27.390 1.00 33.97 136 THR A CA 1
ATOM 1052 C C . THR A 1 136 ? -47.412 -12.668 27.016 1.00 33.97 136 THR A C 1
ATOM 1054 O O . THR A 1 136 ? -46.525 -12.832 27.850 1.00 33.97 136 THR A O 1
ATOM 1057 N N . LYS A 1 137 ? -47.168 -12.565 25.706 1.00 32.34 137 LYS A N 1
ATOM 1058 C CA . LYS A 1 137 ? -45.846 -12.407 25.090 1.00 32.34 137 LYS A CA 1
ATOM 1059 C C . LYS A 1 137 ? -45.180 -11.127 25.626 1.00 32.34 137 LYS A C 1
ATOM 1061 O O . LYS A 1 137 ? -45.901 -10.175 25.927 1.00 32.34 137 LYS A O 1
ATOM 1066 N N . PRO A 1 138 ? -43.841 -11.050 25.703 1.00 36.56 138 PRO A N 1
ATOM 1067 C CA . PRO A 1 138 ? -43.180 -9.813 26.089 1.00 36.56 138 PRO A CA 1
ATOM 1068 C C . PRO A 1 138 ? -43.332 -8.782 24.961 1.00 36.56 138 PRO A C 1
ATOM 1070 O O . PRO A 1 138 ? -42.888 -8.997 23.834 1.00 36.56 138 PRO A O 1
ATOM 1073 N N . THR A 1 139 ? -43.993 -7.670 25.270 1.00 37.25 139 THR A N 1
ATOM 1074 C CA . THR A 1 139 ? -44.073 -6.478 24.420 1.00 37.25 139 THR A CA 1
ATOM 1075 C C . THR A 1 139 ? -42.688 -5.837 24.301 1.00 37.25 139 THR A C 1
ATOM 1077 O O . THR A 1 139 ? -42.017 -5.620 25.310 1.00 37.25 139 THR A O 1
ATOM 1080 N N . LEU A 1 140 ? -42.258 -5.537 23.071 1.00 39.03 140 LEU A N 1
ATOM 1081 C CA . LEU A 1 140 ? -41.046 -4.765 22.786 1.00 39.03 140 LEU A CA 1
ATOM 1082 C C . LEU A 1 140 ? -41.209 -3.325 23.311 1.00 39.03 140 LEU A C 1
ATOM 1084 O O . LEU A 1 140 ? -42.169 -2.644 22.955 1.00 39.03 140 LEU A O 1
ATOM 1088 N N . ILE A 1 141 ? -40.260 -2.870 24.133 1.00 46.53 141 ILE A N 1
ATOM 1089 C CA . ILE A 1 141 ? -40.182 -1.510 24.701 1.00 46.53 141 ILE A CA 1
ATOM 1090 C C . ILE A 1 141 ? -39.281 -0.633 23.794 1.00 46.53 141 ILE A C 1
ATOM 1092 O O . ILE A 1 141 ? -38.330 -1.171 23.217 1.00 46.53 141 ILE A O 1
ATOM 1096 N N . PRO A 1 142 ? -39.545 0.685 23.627 1.00 42.69 142 PRO A N 1
ATOM 1097 C CA . PRO A 1 142 ? -38.786 1.566 22.733 1.00 42.69 142 PRO A CA 1
ATOM 1098 C C . PRO A 1 142 ? -37.317 1.750 23.145 1.00 42.69 142 PRO A C 1
ATOM 1100 O O . PRO A 1 142 ? -36.945 1.603 24.305 1.00 42.69 142 PRO A O 1
ATOM 1103 N N . ALA A 1 143 ? -36.489 2.141 22.175 1.00 45.09 143 ALA A N 1
ATOM 1104 C CA . ALA A 1 143 ? -35.025 2.195 22.238 1.00 45.09 143 ALA A CA 1
ATOM 1105 C C . ALA A 1 143 ? -34.397 3.228 23.204 1.00 45.09 143 ALA A C 1
ATOM 1107 O O . ALA A 1 143 ? -33.174 3.258 23.320 1.00 45.09 143 ALA A O 1
ATOM 1108 N N . ASN A 1 144 ? -35.190 4.039 23.911 1.00 54.91 144 ASN A N 1
ATOM 1109 C CA . ASN A 1 144 ? -34.691 4.970 24.924 1.00 54.91 144 ASN A CA 1
ATOM 1110 C C . ASN A 1 144 ? -35.030 4.439 26.306 1.00 54.91 144 ASN A C 1
ATOM 1112 O O . ASN A 1 144 ? -36.074 4.749 26.877 1.00 54.91 144 ASN A O 1
ATOM 1116 N N . GLN A 1 145 ? -34.134 3.614 26.826 1.00 57.94 145 GLN A N 1
ATOM 1117 C CA . GLN A 1 145 ? -34.251 3.156 28.190 1.00 57.94 145 GLN A CA 1
ATOM 1118 C C . GLN A 1 145 ? -33.844 4.282 29.165 1.00 57.94 145 GLN A C 1
ATOM 1120 O O . GLN A 1 145 ? -32.765 4.861 29.001 1.00 57.94 145 GLN A O 1
ATOM 1125 N N . PRO A 1 146 ? -34.695 4.644 30.145 1.00 63.50 146 PRO A N 1
ATOM 1126 C CA . PRO A 1 146 ? -34.378 5.691 31.110 1.00 63.50 146 PRO A CA 1
ATOM 1127 C C . PRO A 1 146 ? -33.202 5.258 31.991 1.00 63.50 146 PRO A C 1
ATOM 1129 O O . PRO A 1 146 ? -33.107 4.096 32.389 1.00 63.50 146 PRO A O 1
ATOM 1132 N N . LEU A 1 147 ? -32.299 6.189 32.323 1.00 63.59 147 LEU A N 1
ATOM 1133 C CA . LEU A 1 147 ? -31.232 5.893 33.283 1.00 63.59 147 LEU A CA 1
ATOM 1134 C C . LEU A 1 147 ? -31.861 5.444 34.611 1.00 63.59 147 LEU A C 1
ATOM 1136 O O . LEU A 1 147 ? -32.834 6.041 35.064 1.00 63.59 147 LEU A O 1
ATOM 1140 N N . LEU A 1 148 ? -31.261 4.448 35.275 1.00 64.31 148 LEU A N 1
ATOM 1141 C CA . LEU A 1 148 ? -31.743 3.869 36.545 1.00 64.31 148 LEU A CA 1
ATOM 1142 C C . LEU A 1 148 ? -32.080 4.918 37.627 1.00 64.31 148 LEU A C 1
ATOM 1144 O O . LEU A 1 148 ? -32.921 4.686 38.495 1.00 64.31 148 LEU A O 1
ATOM 1148 N N . SER A 1 149 ? -31.407 6.071 37.577 1.00 68.88 149 SER A N 1
ATOM 1149 C CA . SER A 1 149 ? -31.576 7.213 38.480 1.00 68.88 149 SER A CA 1
ATOM 1150 C C . SER A 1 149 ? -32.837 8.046 38.225 1.00 68.88 149 SER A C 1
ATOM 1152 O O . SER A 1 149 ? -33.229 8.826 39.089 1.00 68.88 149 SER A O 1
ATOM 1154 N N . GLN A 1 150 ? -33.468 7.906 37.061 1.00 72.81 150 GLN A N 1
ATOM 1155 C CA . GLN A 1 150 ? -34.635 8.690 36.655 1.00 72.81 150 GLN A CA 1
ATOM 1156 C C . GLN A 1 150 ? -35.959 8.024 37.033 1.00 72.81 150 GLN A C 1
ATOM 1158 O O . GLN A 1 150 ? -36.980 8.702 37.000 1.00 72.81 150 GLN A O 1
ATOM 1163 N N . ILE A 1 151 ? -35.930 6.749 37.447 1.00 72.19 151 ILE A N 1
ATOM 1164 C CA . ILE A 1 151 ? -37.132 5.992 37.806 1.00 72.19 151 ILE A CA 1
ATOM 1165 C C . ILE A 1 151 ? -37.698 6.507 39.137 1.00 72.19 151 ILE A C 1
ATOM 1167 O O . ILE A 1 151 ? -37.114 6.273 40.205 1.00 72.19 151 ILE A O 1
ATOM 1171 N N . LYS A 1 152 ? -38.835 7.205 39.073 1.00 74.94 152 LYS A N 1
ATOM 1172 C CA . LYS A 1 152 ? -39.560 7.796 40.210 1.00 74.94 152 LYS A CA 1
ATOM 1173 C C . LYS A 1 152 ? -40.877 7.068 40.473 1.00 74.94 152 LYS A C 1
ATOM 1175 O O . LYS A 1 152 ? -41.417 6.375 39.622 1.00 74.94 152 LYS A O 1
ATOM 1180 N N . TYR A 1 153 ? -41.447 7.298 41.656 1.00 65.31 153 TYR A N 1
ATOM 1181 C CA . TYR A 1 153 ? -42.740 6.730 42.062 1.00 65.31 153 TYR A CA 1
ATOM 1182 C C . TYR A 1 153 ? -43.898 7.081 41.115 1.00 65.31 153 TYR A C 1
ATOM 1184 O O . TYR A 1 153 ? -44.850 6.316 41.013 1.00 65.31 153 TYR A O 1
ATOM 1192 N N . SER A 1 154 ? -43.821 8.225 40.422 1.00 70.81 154 SER A N 1
ATOM 1193 C CA . SER A 1 154 ? -44.865 8.659 39.487 1.00 70.81 154 SER A CA 1
ATOM 1194 C C . SER A 1 154 ? -44.723 8.064 38.088 1.00 70.81 154 SER A C 1
ATOM 1196 O O . SER A 1 154 ? -45.513 8.418 37.212 1.00 70.81 154 SER A O 1
ATOM 1198 N N . ASP A 1 155 ? -43.717 7.222 37.842 1.00 79.94 155 ASP A N 1
ATOM 1199 C CA . ASP A 1 155 ? -43.527 6.672 36.510 1.00 79.94 155 ASP A CA 1
ATOM 1200 C C . ASP A 1 155 ? -44.619 5.656 36.186 1.00 79.94 155 ASP A C 1
ATOM 1202 O O . ASP A 1 155 ? -44.961 4.801 37.015 1.00 79.94 155 ASP A O 1
ATOM 1206 N N . PRO A 1 156 ? -45.161 5.706 34.957 1.00 82.25 156 PRO A N 1
ATOM 1207 C CA . PRO A 1 156 ? -46.255 4.837 34.555 1.00 82.25 156 PRO A CA 1
ATOM 1208 C C . PRO A 1 156 ? -45.875 3.361 34.697 1.00 82.25 156 PRO A C 1
ATOM 1210 O O . PRO A 1 156 ? -46.715 2.563 35.091 1.00 82.25 156 PRO A O 1
ATOM 1213 N N . GLU A 1 157 ? -44.616 2.987 34.467 1.00 82.56 157 GLU A N 1
ATOM 1214 C CA . GLU A 1 157 ? -44.151 1.601 34.601 1.00 82.56 157 GLU A CA 1
ATOM 1215 C C . GLU A 1 157 ? -44.166 1.098 36.048 1.00 82.56 157 GLU A C 1
ATOM 1217 O O . GLU A 1 157 ? -44.580 -0.033 36.303 1.00 82.56 157 GLU A O 1
ATOM 1222 N N . VAL A 1 158 ? -43.796 1.952 37.004 1.00 84.19 158 VAL A N 1
ATOM 1223 C CA . VAL A 1 158 ? -43.833 1.629 38.437 1.00 84.19 158 VAL A CA 1
ATOM 1224 C C . VAL A 1 158 ? -45.282 1.465 38.891 1.00 84.19 158 VAL A C 1
ATOM 1226 O O . VAL A 1 158 ? -45.602 0.521 39.610 1.00 84.19 158 VAL A O 1
ATOM 1229 N N . ILE A 1 159 ? -46.181 2.333 38.419 1.00 82.69 159 ILE A N 1
ATOM 1230 C CA . ILE A 1 159 ? -47.616 2.264 38.725 1.00 82.69 159 ILE A CA 1
ATOM 1231 C C . ILE A 1 159 ? -48.250 1.006 38.116 1.00 82.69 159 ILE A C 1
ATOM 1233 O O . ILE A 1 159 ? -49.073 0.356 38.760 1.00 82.69 159 ILE A O 1
ATOM 1237 N N . GLN A 1 160 ? -47.865 0.625 36.895 1.00 84.38 160 GLN A N 1
ATOM 1238 C CA . GLN A 1 160 ? -48.334 -0.610 36.256 1.00 84.38 160 GLN A CA 1
ATOM 1239 C C . GLN A 1 160 ? -47.814 -1.854 36.982 1.00 84.38 160 GLN A C 1
ATOM 1241 O O . GLN A 1 160 ? -48.565 -2.808 37.194 1.00 84.38 160 GLN A O 1
ATOM 1246 N N . TYR A 1 161 ? -46.551 -1.833 37.409 1.00 84.56 161 TYR A N 1
ATOM 1247 C CA . TYR A 1 161 ? -45.969 -2.900 38.213 1.00 84.56 161 TYR A CA 1
ATOM 1248 C C . TYR A 1 161 ? -46.680 -3.039 39.565 1.00 84.56 161 TYR A C 1
ATOM 1250 O O . TYR A 1 161 ? -47.095 -4.138 39.931 1.00 84.56 161 TYR A O 1
ATOM 1258 N N . ALA A 1 162 ? -46.926 -1.923 40.257 1.00 84.94 162 ALA A N 1
ATOM 1259 C CA . ALA A 1 162 ? -47.664 -1.897 41.516 1.00 84.94 162 ALA A CA 1
ATOM 1260 C C . ALA A 1 162 ? -49.096 -2.431 41.356 1.00 84.94 162 ALA A C 1
ATOM 1262 O O . ALA A 1 162 ? -49.525 -3.269 42.144 1.00 84.94 162 ALA A O 1
ATOM 1263 N N . LYS A 1 163 ? -49.809 -2.049 40.286 1.00 85.44 163 LYS A N 1
ATOM 1264 C CA . LYS A 1 163 ? -51.134 -2.609 39.963 1.00 85.44 163 LYS A CA 1
ATOM 1265 C C . LYS A 1 163 ? -51.093 -4.118 39.729 1.00 85.44 163 LYS A C 1
ATOM 1267 O O . LYS A 1 163 ? -52.014 -4.813 40.140 1.00 85.44 163 LYS A O 1
ATOM 1272 N N . ARG A 1 164 ? -50.042 -4.636 39.085 1.00 84.25 164 ARG A N 1
ATOM 1273 C CA . ARG A 1 164 ? -49.881 -6.077 38.838 1.00 84.25 164 ARG A CA 1
ATOM 1274 C C . ARG A 1 164 ? -49.612 -6.859 40.126 1.00 84.25 164 ARG A C 1
ATOM 1276 O O . ARG A 1 164 ? -50.148 -7.949 40.275 1.00 84.25 164 ARG A O 1
ATOM 1283 N N . VAL A 1 165 ? -48.772 -6.332 41.015 1.00 82.88 165 VAL A N 1
ATOM 1284 C CA . VAL A 1 165 ? -48.333 -7.044 42.229 1.00 82.88 165 VAL A CA 1
ATOM 1285 C C . VAL A 1 165 ? -49.316 -6.869 43.389 1.00 82.88 165 VAL A C 1
ATOM 1287 O O . VAL A 1 165 ? -49.607 -7.832 44.090 1.00 82.88 165 VAL A O 1
ATOM 1290 N N . PHE A 1 166 ? -49.851 -5.662 43.580 1.00 81.31 166 PHE A N 1
ATOM 1291 C CA . PHE A 1 166 ? -50.689 -5.302 44.730 1.00 81.31 166 PHE A CA 1
ATOM 1292 C C . PHE A 1 166 ? -52.169 -5.093 44.378 1.00 81.31 166 PHE A C 1
ATOM 1294 O O . PHE A 1 166 ? -52.978 -4.849 45.272 1.00 81.31 166 PHE A O 1
ATOM 1301 N N . GLY A 1 167 ? -52.547 -5.148 43.094 1.00 78.69 167 GLY A N 1
ATOM 1302 C CA . GLY A 1 167 ? -53.942 -5.056 42.634 1.00 78.69 167 GLY A CA 1
ATOM 1303 C C . GLY A 1 167 ? -54.616 -3.692 42.831 1.00 78.69 167 GLY A C 1
ATOM 1304 O O . GLY A 1 167 ? -55.724 -3.476 42.347 1.00 78.69 167 GLY A O 1
ATOM 1305 N N . THR A 1 168 ? -53.965 -2.756 43.522 1.00 80.81 168 THR A N 1
ATOM 1306 C CA . THR A 1 168 ? -54.498 -1.438 43.886 1.00 80.81 168 THR A CA 1
ATOM 1307 C C . THR A 1 168 ? -53.423 -0.361 43.716 1.00 80.81 168 THR A C 1
ATOM 1309 O O . THR A 1 168 ? -52.270 -0.669 43.424 1.00 80.81 168 THR A O 1
ATOM 1312 N N . THR A 1 169 ? -53.799 0.915 43.842 1.00 78.00 169 THR A N 1
ATOM 1313 C CA . THR A 1 169 ? -52.874 2.065 43.761 1.00 78.00 169 THR A CA 1
ATOM 1314 C C . THR A 1 169 ? -52.731 2.836 45.077 1.00 78.00 169 THR A C 1
ATOM 1316 O O . THR A 1 169 ? -51.935 3.767 45.143 1.00 78.00 169 THR A O 1
ATOM 1319 N N . ASN A 1 170 ? -53.465 2.456 46.128 1.00 82.44 170 ASN A N 1
ATOM 1320 C CA . ASN A 1 170 ? -53.357 3.046 47.468 1.00 82.44 170 ASN A CA 1
ATOM 1321 C C . ASN A 1 170 ? -52.327 2.269 48.299 1.00 82.44 170 ASN A C 1
ATOM 1323 O O . ASN A 1 170 ? -52.683 1.527 49.212 1.00 82.44 170 ASN A O 1
ATOM 1327 N N . LEU A 1 171 ? -51.054 2.393 47.925 1.00 80.31 171 LEU A N 1
ATOM 1328 C CA . LEU A 1 171 ? -49.939 1.726 48.598 1.00 80.31 171 LEU A CA 1
ATOM 1329 C C . LEU A 1 171 ? -49.221 2.687 49.550 1.00 80.31 171 LEU A C 1
ATOM 1331 O O . LEU A 1 171 ? -49.181 3.895 49.317 1.00 80.31 171 LEU A O 1
ATOM 1335 N N . THR A 1 172 ? -48.620 2.138 50.605 1.00 87.31 172 THR A N 1
ATOM 1336 C CA . THR A 1 172 ? -47.735 2.891 51.509 1.00 87.31 172 THR A CA 1
ATOM 1337 C C . THR A 1 172 ? -46.406 3.211 50.821 1.00 87.31 172 THR A C 1
ATOM 1339 O O . THR A 1 172 ? -45.945 2.453 49.966 1.00 87.31 172 THR A O 1
ATOM 1342 N N . ASP A 1 173 ? -45.730 4.281 51.244 1.00 84.50 173 ASP A N 1
ATOM 1343 C CA . ASP A 1 173 ? -44.442 4.714 50.672 1.00 84.50 173 ASP A CA 1
ATOM 1344 C C . ASP A 1 173 ? -43.379 3.601 50.648 1.00 84.50 173 ASP A C 1
ATOM 1346 O O . ASP A 1 173 ? -42.598 3.485 49.701 1.00 84.50 173 ASP A O 1
ATOM 1350 N N . ALA A 1 174 ? -43.386 2.719 51.652 1.00 85.62 174 ALA A N 1
ATOM 1351 C CA . ALA A 1 174 ? -42.504 1.555 51.701 1.00 85.62 174 ALA A CA 1
ATOM 1352 C C . ALA A 1 174 ? -42.779 0.542 50.570 1.00 85.62 174 ALA A C 1
ATOM 1354 O O . ALA A 1 174 ? -41.842 -0.007 49.988 1.00 85.62 174 ALA A O 1
ATOM 1355 N N . GLN A 1 175 ? -44.048 0.316 50.221 1.00 83.69 175 GLN A N 1
ATOM 1356 C CA . GLN A 1 175 ? -44.446 -0.617 49.163 1.00 83.69 175 GLN A CA 1
ATOM 1357 C C . GLN A 1 175 ? -44.179 -0.030 47.769 1.00 83.69 175 GLN A C 1
ATOM 1359 O O . GLN A 1 175 ? -43.747 -0.744 46.861 1.00 83.69 175 GLN A O 1
ATOM 1364 N N . TRP A 1 176 ? -44.352 1.287 47.612 1.00 83.81 176 TRP A N 1
ATOM 1365 C CA . TRP A 1 176 ? -43.929 2.006 46.409 1.00 83.81 176 TRP A CA 1
ATOM 1366 C C . TRP A 1 176 ? -42.420 1.910 46.192 1.00 83.81 176 TRP A C 1
ATOM 1368 O O . TRP A 1 176 ? -41.979 1.610 45.082 1.00 83.81 176 TRP A O 1
ATOM 1378 N N . LYS A 1 177 ? -41.626 2.074 47.256 1.00 88.44 177 LYS A N 1
ATOM 1379 C CA . LYS A 1 177 ? -40.172 1.886 47.208 1.00 88.44 177 LYS A CA 1
ATOM 1380 C C . LYS A 1 177 ? -39.788 0.472 46.769 1.00 88.44 177 LYS A C 1
ATOM 1382 O O . LYS A 1 177 ? -38.969 0.317 45.865 1.00 88.44 177 LYS A O 1
ATOM 1387 N N . GLN A 1 178 ? -40.446 -0.550 47.309 1.00 85.69 178 GLN A N 1
ATOM 1388 C CA . GLN A 1 178 ? -40.214 -1.938 46.910 1.00 85.69 178 GLN A CA 1
ATOM 1389 C C . GLN A 1 178 ? -40.518 -2.184 45.423 1.00 85.69 178 GLN A C 1
ATOM 1391 O O . GLN A 1 178 ? -39.712 -2.809 44.734 1.00 85.69 178 GLN A O 1
ATOM 1396 N N . CYS A 1 179 ? -41.632 -1.651 44.907 1.00 84.50 179 CYS A N 1
ATOM 1397 C CA . CYS A 1 179 ? -41.967 -1.729 43.481 1.00 84.50 179 CYS A CA 1
ATOM 1398 C C . CYS A 1 179 ? -40.896 -1.065 42.609 1.00 84.50 179 CYS A C 1
ATOM 1400 O O . CYS A 1 179 ? -40.473 -1.635 41.603 1.00 84.50 179 CYS A O 1
ATOM 1402 N N . THR A 1 180 ? -40.430 0.127 43.002 1.00 85.38 180 THR A N 1
ATOM 1403 C CA . THR A 1 180 ? -39.376 0.830 42.258 1.00 85.38 180 THR A CA 1
ATOM 1404 C C . THR A 1 180 ? -38.057 0.067 42.263 1.00 85.38 180 THR A C 1
ATOM 1406 O O . THR A 1 180 ? -37.403 -0.021 41.226 1.00 85.38 180 THR A O 1
ATOM 1409 N N . ASP A 1 181 ? -37.671 -0.510 43.401 1.00 86.38 181 ASP A N 1
ATOM 1410 C CA . ASP A 1 181 ? -36.411 -1.237 43.534 1.00 86.38 181 ASP A CA 1
ATOM 1411 C C . ASP A 1 181 ? -36.446 -2.541 42.727 1.00 86.38 181 ASP A C 1
ATOM 1413 O O . ASP A 1 181 ? -35.485 -2.857 42.029 1.00 86.38 181 ASP A O 1
ATOM 1417 N N . GLN A 1 182 ? -37.575 -3.255 42.717 1.00 85.06 182 GLN A N 1
ATOM 1418 C CA . GLN A 1 182 ? -37.745 -4.452 41.888 1.00 85.06 182 GLN A CA 1
ATOM 1419 C C . GLN A 1 182 ? -37.669 -4.138 40.387 1.00 85.06 182 GLN A C 1
ATOM 1421 O O . GLN A 1 182 ? -36.986 -4.854 39.651 1.00 85.06 182 GLN A O 1
ATOM 1426 N N . LEU A 1 183 ? -38.287 -3.041 39.936 1.00 85.31 183 LEU A N 1
ATOM 1427 C CA . LEU A 1 183 ? -38.206 -2.603 38.540 1.00 85.31 183 LEU A CA 1
ATOM 1428 C C . LEU A 1 183 ? -36.764 -2.223 38.149 1.00 85.31 183 LEU A C 1
ATOM 1430 O O . LEU A 1 183 ? -36.274 -2.633 37.096 1.00 85.31 183 LEU A O 1
ATOM 1434 N N . LYS A 1 184 ? -36.046 -1.508 39.027 1.00 85.88 184 LYS A N 1
ATOM 1435 C CA . LYS A 1 184 ? -34.623 -1.168 38.837 1.00 85.88 184 LYS A CA 1
ATOM 1436 C C . LYS A 1 184 ? -33.745 -2.417 38.744 1.00 85.88 184 LYS A C 1
ATOM 1438 O O . LYS A 1 184 ? -32.873 -2.487 37.879 1.00 85.88 184 LYS A O 1
ATOM 1443 N N . MET A 1 185 ? -33.988 -3.416 39.593 1.00 86.12 185 MET A N 1
ATOM 1444 C CA . MET A 1 185 ? -33.260 -4.689 39.556 1.00 86.12 185 MET A CA 1
ATOM 1445 C C . MET A 1 185 ? -33.536 -5.475 38.271 1.00 86.12 185 MET A C 1
ATOM 1447 O O . MET A 1 185 ? -32.608 -6.026 37.677 1.00 86.12 185 MET A O 1
ATOM 1451 N N . GLN A 1 186 ? -34.786 -5.492 37.802 1.00 85.88 186 GLN A N 1
ATOM 1452 C CA . GLN A 1 186 ? -35.154 -6.131 36.539 1.00 85.88 186 GLN A CA 1
ATOM 1453 C C . GLN A 1 186 ? -34.445 -5.472 35.349 1.00 85.88 186 GLN A C 1
ATOM 1455 O O . GLN A 1 186 ? -33.910 -6.164 34.479 1.00 85.88 186 GLN A O 1
ATOM 1460 N N . TYR A 1 187 ? -34.399 -4.141 35.336 1.00 85.38 187 TYR A N 1
ATOM 1461 C CA . TYR A 1 187 ? -33.696 -3.378 34.316 1.00 85.38 187 TYR A CA 1
ATOM 1462 C C . TYR A 1 187 ? -32.189 -3.683 34.314 1.00 85.38 187 TYR A C 1
ATOM 1464 O O . TYR A 1 187 ? -31.611 -3.995 33.273 1.00 85.38 187 TYR A O 1
ATOM 1472 N N . LEU A 1 188 ? -31.554 -3.675 35.491 1.00 86.00 188 LEU A N 1
ATOM 1473 C CA . LEU A 1 188 ? -30.130 -3.986 35.634 1.00 86.00 188 LEU A CA 1
ATOM 1474 C C . LEU A 1 188 ? -29.798 -5.389 35.108 1.00 86.00 188 LEU A C 1
ATOM 1476 O O . LEU A 1 188 ? -28.797 -5.578 34.417 1.00 86.00 188 LEU A O 1
ATOM 1480 N N . TYR A 1 189 ? -30.647 -6.371 35.411 1.00 89.75 189 TYR A N 1
ATOM 1481 C CA . TYR A 1 189 ? -30.477 -7.735 34.924 1.00 89.75 189 TYR A CA 1
ATOM 1482 C C . TYR A 1 189 ? -30.569 -7.812 33.394 1.00 89.75 189 TYR A C 1
ATOM 1484 O O . TYR A 1 189 ? -29.753 -8.484 32.760 1.00 89.75 189 TYR A O 1
ATOM 1492 N N . GLN A 1 190 ? -31.516 -7.092 32.785 1.00 88.44 190 GLN A N 1
ATOM 1493 C CA . GLN A 1 190 ? -31.645 -7.015 31.330 1.00 88.44 190 GLN A CA 1
ATOM 1494 C C . GLN A 1 190 ? -30.400 -6.392 30.678 1.00 88.44 190 GLN A C 1
ATOM 1496 O O . GLN A 1 190 ? -29.878 -6.937 29.701 1.00 88.44 190 GLN A O 1
ATOM 1501 N N . GLU A 1 191 ? -29.893 -5.295 31.241 1.00 84.44 191 GLU A N 1
ATOM 1502 C CA . GLU A 1 191 ? -28.674 -4.620 30.783 1.00 84.44 191 GLU A CA 1
ATOM 1503 C C . GLU A 1 191 ? -27.451 -5.555 30.876 1.00 84.44 191 GLU A C 1
ATOM 1505 O O . GLU A 1 191 ? -26.669 -5.678 29.929 1.00 84.44 191 GLU A O 1
ATOM 1510 N N . LEU A 1 192 ? -27.321 -6.292 31.987 1.00 85.56 192 LEU A N 1
ATOM 1511 C CA . LEU A 1 192 ? -26.240 -7.255 32.205 1.00 85.56 192 LEU A CA 1
ATOM 1512 C C . LEU A 1 192 ? -26.276 -8.401 31.182 1.00 85.56 192 LEU A C 1
ATOM 1514 O O . LEU A 1 192 ? -25.240 -8.747 30.611 1.00 85.56 192 LEU A O 1
ATOM 1518 N N . GLN A 1 193 ? -27.456 -8.969 30.913 1.00 87.88 193 GLN A N 1
ATOM 1519 C CA . GLN A 1 193 ? -27.635 -10.027 29.911 1.00 87.88 193 GLN A CA 1
ATOM 1520 C C . GLN A 1 193 ? -27.268 -9.541 28.506 1.00 87.88 193 GLN A C 1
ATOM 1522 O O . GLN A 1 193 ? -26.539 -10.217 27.778 1.00 87.88 193 GLN A O 1
ATOM 1527 N N . LYS A 1 194 ? -27.711 -8.334 28.139 1.00 85.12 194 LYS A N 1
ATOM 1528 C CA . LYS A 1 194 ? -27.392 -7.714 26.849 1.00 85.12 194 LYS A CA 1
ATOM 1529 C C . LYS A 1 194 ? -25.886 -7.506 26.686 1.00 85.12 194 LYS A C 1
ATOM 1531 O O . LYS A 1 194 ? -25.332 -7.860 25.647 1.00 85.12 194 LYS A O 1
ATOM 1536 N N . LYS A 1 195 ? -25.213 -7.001 27.724 1.00 81.94 195 LYS A N 1
ATOM 1537 C CA . LYS A 1 195 ? -23.758 -6.801 27.729 1.00 81.94 195 LYS A CA 1
ATOM 1538 C C . LYS A 1 195 ? -22.988 -8.123 27.664 1.00 81.94 195 LYS A C 1
ATOM 1540 O O . LYS A 1 195 ? -21.982 -8.207 26.967 1.00 81.94 195 LYS A O 1
ATOM 1545 N N . LYS A 1 196 ? -23.477 -9.172 28.333 1.00 81.19 196 LYS A N 1
ATOM 1546 C CA . LYS A 1 196 ? -22.891 -10.518 28.255 1.00 81.19 196 LYS A CA 1
ATOM 1547 C C . LYS A 1 196 ? -22.978 -11.092 26.837 1.00 81.19 196 LYS A C 1
ATOM 1549 O O . LYS A 1 196 ? -21.969 -11.572 26.330 1.00 81.19 196 LYS A O 1
ATOM 1554 N N . MET A 1 197 ? -24.140 -10.990 26.186 1.00 82.75 197 MET A N 1
ATOM 1555 C CA . MET A 1 197 ? -24.310 -11.442 24.799 1.00 82.75 197 MET A CA 1
ATOM 1556 C C . MET A 1 197 ? -23.469 -10.634 23.808 1.00 82.75 197 MET A C 1
ATOM 1558 O O . MET A 1 197 ? -22.951 -11.192 22.844 1.00 82.75 197 MET A O 1
ATOM 1562 N N . GLU A 1 198 ? -23.335 -9.325 24.025 1.00 78.88 198 GLU A N 1
ATOM 1563 C CA . GLU A 1 198 ? -22.489 -8.469 23.191 1.00 78.88 198 GLU A CA 1
ATOM 1564 C C . GLU A 1 198 ? -21.019 -8.886 23.287 1.00 78.88 198 GLU A C 1
ATOM 1566 O O . GLU A 1 198 ? -20.389 -9.091 22.249 1.00 78.88 198 GLU A O 1
ATOM 1571 N N . ARG A 1 199 ? -20.528 -9.161 24.503 1.00 75.94 199 ARG A N 1
ATOM 1572 C CA . ARG A 1 199 ? -19.190 -9.718 24.730 1.00 75.94 199 ARG A CA 1
ATOM 1573 C C . ARG A 1 199 ? -19.002 -11.064 24.023 1.00 75.94 199 ARG A C 1
ATOM 1575 O O . ARG A 1 199 ? -18.052 -11.190 23.262 1.00 75.94 199 ARG A O 1
ATOM 1582 N N . ASP A 1 200 ? -19.915 -12.026 24.194 1.00 76.38 200 ASP A N 1
ATOM 1583 C CA . ASP A 1 200 ? -19.836 -13.347 23.531 1.00 76.38 200 ASP A CA 1
ATOM 1584 C C . ASP A 1 200 ? -19.875 -13.234 21.996 1.00 76.38 200 ASP A C 1
ATOM 1586 O O . ASP A 1 200 ? -19.293 -14.042 21.267 1.00 76.38 200 ASP A O 1
ATOM 1590 N N . ARG A 1 201 ? -20.600 -12.241 21.467 1.00 81.06 201 ARG A N 1
ATOM 1591 C CA . ARG A 1 201 ? -20.644 -11.955 20.030 1.00 81.06 201 ARG A CA 1
ATOM 1592 C C . ARG A 1 201 ? -19.321 -11.373 19.542 1.00 81.06 201 ARG A C 1
ATOM 1594 O O . ARG A 1 201 ? -18.862 -11.776 18.476 1.00 81.06 201 ARG A O 1
ATOM 1601 N N . LEU A 1 202 ? -18.731 -10.443 20.290 1.00 73.88 202 LEU A N 1
ATOM 1602 C CA . LEU A 1 202 ? -17.417 -9.866 19.995 1.00 73.88 202 LEU A CA 1
ATOM 1603 C C . LEU A 1 202 ? -16.309 -10.916 20.075 1.00 73.88 202 LEU A C 1
ATOM 1605 O O . LEU A 1 202 ? -15.463 -10.966 19.187 1.00 73.88 202 LEU A O 1
ATOM 1609 N N . GLU A 1 203 ? -16.368 -11.787 21.079 1.00 67.62 203 GLU A N 1
ATOM 1610 C CA . GLU A 1 203 ? -15.477 -12.932 21.265 1.00 67.62 203 GLU A CA 1
ATOM 1611 C C . GLU A 1 203 ? -15.572 -13.896 20.075 1.00 67.62 203 GLU A C 1
ATOM 1613 O O . GLU A 1 203 ? -14.570 -14.187 19.426 1.00 67.62 203 GLU A O 1
ATOM 1618 N N . ARG A 1 204 ? -16.793 -14.276 19.669 1.00 74.88 204 ARG A N 1
ATOM 1619 C CA . ARG A 1 204 ? -17.025 -15.105 18.471 1.00 74.88 204 ARG A CA 1
ATOM 1620 C C . ARG A 1 204 ? -16.600 -14.416 17.167 1.00 74.88 204 ARG A C 1
ATOM 1622 O O . ARG A 1 204 ? -16.257 -15.092 16.203 1.00 74.88 204 ARG A O 1
ATOM 1629 N N . ALA A 1 205 ? -16.622 -13.085 17.123 1.00 77.81 205 ALA A N 1
ATOM 1630 C CA . ALA A 1 205 ? -16.129 -12.288 16.000 1.00 77.81 205 ALA A CA 1
ATOM 1631 C C . ALA A 1 205 ? -14.612 -12.010 16.066 1.00 77.81 205 ALA A C 1
ATOM 1633 O O . ALA A 1 205 ? -14.099 -11.294 15.203 1.00 77.81 205 ALA A O 1
ATOM 1634 N N . GLY A 1 206 ? -13.903 -12.518 17.083 1.00 63.34 206 GLY A N 1
ATOM 1635 C CA . GLY A 1 206 ? -12.467 -12.303 17.284 1.00 63.34 206 GLY A CA 1
ATOM 1636 C C . GLY A 1 206 ? -12.084 -10.850 17.584 1.00 63.34 206 GLY A C 1
ATOM 1637 O O . GLY A 1 206 ? -10.928 -10.465 17.433 1.00 63.34 206 GLY A O 1
ATOM 1638 N N . LYS A 1 207 ? -13.050 -10.011 17.971 1.00 56.59 207 LYS A N 1
ATOM 1639 C CA . LYS A 1 207 ? -12.849 -8.603 18.328 1.00 56.59 207 LYS A CA 1
ATOM 1640 C C . LYS A 1 207 ? -12.978 -8.453 19.835 1.00 56.59 207 LYS A C 1
ATOM 1642 O O . LYS A 1 207 ? -13.936 -7.862 20.326 1.00 56.59 207 LYS A O 1
ATOM 1647 N N . VAL A 1 208 ? -12.020 -8.990 20.579 1.00 57.16 208 VAL A N 1
ATOM 1648 C CA . VAL A 1 208 ? -11.979 -8.786 22.026 1.00 57.16 208 VAL A CA 1
ATOM 1649 C C . VAL A 1 208 ? -11.321 -7.437 22.304 1.00 57.16 208 VAL A C 1
ATOM 1651 O O . VAL A 1 208 ? -10.146 -7.225 22.022 1.00 57.16 208 VAL A O 1
ATOM 1654 N N . LYS A 1 209 ? -12.117 -6.468 22.773 1.00 52.91 209 LYS A N 1
ATOM 1655 C CA . LYS A 1 209 ? -11.665 -5.081 22.988 1.00 52.91 209 LYS A CA 1
ATOM 1656 C C . LYS A 1 209 ? -10.825 -4.921 24.265 1.00 52.91 209 LYS A C 1
ATOM 1658 O O . LYS A 1 209 ? -10.061 -3.967 24.352 1.00 52.91 209 LYS A O 1
ATOM 1663 N N . TYR A 1 210 ? -10.975 -5.827 25.234 1.00 52.25 210 TYR A N 1
ATOM 1664 C CA . TYR A 1 210 ? -10.288 -5.774 26.527 1.00 52.25 210 TYR A CA 1
ATOM 1665 C C . TYR A 1 210 ? -10.093 -7.184 27.094 1.00 52.25 210 TYR A C 1
ATOM 1667 O O . TYR A 1 210 ? -10.911 -7.659 27.878 1.00 52.25 210 TYR A O 1
ATOM 1675 N N . GLU A 1 211 ? -9.012 -7.842 26.694 1.00 49.38 211 GLU A N 1
ATOM 1676 C CA . GLU A 1 211 ? -8.398 -8.899 27.496 1.00 49.38 211 GLU A CA 1
ATOM 1677 C C . GLU A 1 211 ? -7.259 -8.266 28.296 1.00 49.38 211 GLU A C 1
ATOM 1679 O O . GLU A 1 211 ? -6.479 -7.470 27.770 1.00 49.38 211 GLU A O 1
ATOM 1684 N N . TYR A 1 212 ? -7.237 -8.551 29.596 1.00 49.38 212 TYR A N 1
ATOM 1685 C CA . TYR A 1 212 ? -6.110 -8.234 30.460 1.00 49.38 212 TYR A CA 1
ATOM 1686 C C . TYR A 1 212 ? -4.993 -9.222 30.115 1.00 49.38 212 TYR A C 1
ATOM 1688 O O . TYR A 1 212 ? -5.255 -10.421 30.035 1.00 49.38 212 TYR A O 1
ATOM 1696 N N . ASP A 1 213 ? -3.789 -8.706 29.879 1.00 55.09 213 ASP A N 1
ATOM 1697 C CA . ASP A 1 213 ? -2.580 -9.463 29.540 1.00 55.09 213 ASP A CA 1
ATOM 1698 C C . ASP A 1 213 ? -2.203 -10.334 30.755 1.00 55.09 213 ASP A C 1
ATOM 1700 O O . ASP A 1 213 ? -1.498 -9.900 31.665 1.00 55.09 213 ASP A O 1
ATOM 1704 N N . SER A 1 214 ? -2.788 -11.529 30.850 1.00 50.00 214 SER A N 1
ATOM 1705 C CA . SER A 1 214 ? -2.304 -12.569 31.753 1.00 50.00 214 SER A CA 1
ATOM 1706 C C . SER A 1 214 ? -0.998 -13.075 31.153 1.00 50.00 214 SER A C 1
ATOM 1708 O O . SER A 1 214 ? -0.989 -13.631 30.057 1.00 50.00 214 SER A O 1
ATOM 1710 N N . ASP A 1 215 ? 0.109 -12.825 31.849 1.00 52.28 215 ASP A N 1
ATOM 1711 C CA . ASP A 1 215 ? 1.473 -13.123 31.402 1.00 52.28 215 ASP A CA 1
ATOM 1712 C C . ASP A 1 215 ? 1.816 -14.625 31.318 1.00 52.28 215 ASP A C 1
ATOM 1714 O O . ASP A 1 215 ? 2.985 -14.978 31.171 1.00 52.28 215 ASP A O 1
ATOM 1718 N N . GLU A 1 216 ? 0.823 -15.518 31.373 1.00 58.75 216 GLU A N 1
ATOM 1719 C CA . GLU A 1 216 ? 1.057 -16.962 31.461 1.00 58.75 216 GLU A CA 1
ATOM 1720 C C . GLU A 1 216 ? 1.480 -17.589 30.116 1.00 58.75 216 GLU A C 1
ATOM 1722 O O . GLU A 1 216 ? 2.177 -18.605 30.108 1.00 58.75 216 GLU A O 1
ATOM 1727 N N . ASP A 1 217 ? 1.193 -16.948 28.974 1.00 55.94 217 ASP A N 1
ATOM 1728 C CA . ASP A 1 217 ? 1.642 -17.411 27.652 1.00 55.94 217 ASP A CA 1
ATOM 1729 C C . ASP A 1 217 ? 2.930 -16.703 27.195 1.00 55.94 217 ASP A C 1
ATOM 1731 O O . ASP A 1 217 ? 2.920 -15.740 26.420 1.00 55.94 217 ASP A O 1
ATOM 1735 N N . THR A 1 218 ? 4.079 -17.240 27.613 1.00 57.22 218 THR A N 1
ATOM 1736 C CA . THR A 1 218 ? 5.412 -16.823 27.124 1.00 57.22 218 THR A CA 1
ATOM 1737 C C . THR A 1 218 ? 5.747 -17.349 25.720 1.00 57.22 218 THR A C 1
ATOM 1739 O O . THR A 1 218 ? 6.786 -17.007 25.143 1.00 57.22 218 THR A O 1
ATOM 1742 N N . GLU A 1 219 ? 4.860 -18.140 25.109 1.00 63.00 219 GLU A N 1
ATOM 1743 C CA . GLU A 1 219 ? 5.092 -18.734 23.799 1.00 63.00 219 GLU A CA 1
ATOM 1744 C C . GLU A 1 219 ? 4.871 -17.709 22.667 1.00 63.00 219 GLU A C 1
ATOM 1746 O O . GLU A 1 219 ? 3.759 -17.327 22.292 1.00 63.00 219 GLU A O 1
ATOM 1751 N N . GLY A 1 220 ? 5.980 -17.221 22.106 1.00 63.91 220 GLY A N 1
ATOM 1752 C CA . GLY A 1 220 ? 5.980 -16.318 20.955 1.00 63.91 220 GLY A CA 1
ATOM 1753 C C . GLY A 1 220 ? 6.027 -14.816 21.262 1.00 63.91 220 GLY A C 1
ATOM 1754 O O . GLY A 1 220 ? 5.916 -14.020 20.323 1.00 63.91 220 GLY A O 1
ATOM 1755 N N . GLY A 1 221 ? 6.273 -14.440 22.518 1.00 78.44 221 GLY A N 1
ATOM 1756 C CA . GLY A 1 221 ? 6.430 -13.051 22.958 1.00 78.44 221 GLY A CA 1
ATOM 1757 C C . GLY A 1 221 ? 5.102 -12.337 23.229 1.00 78.44 221 GLY A C 1
ATOM 1758 O O . GLY A 1 221 ? 4.026 -12.915 23.089 1.00 78.44 221 GLY A O 1
ATOM 1759 N N . THR A 1 222 ? 5.185 -11.060 23.612 1.00 80.38 222 THR A N 1
ATOM 1760 C CA . THR A 1 222 ? 4.017 -10.223 23.960 1.00 80.38 222 THR A CA 1
ATOM 1761 C C . THR A 1 222 ? 3.003 -10.099 22.812 1.00 80.38 222 THR A C 1
ATOM 1763 O O . THR A 1 222 ? 3.312 -10.381 21.649 1.00 80.38 222 THR A O 1
ATOM 1766 N N . TRP A 1 223 ? 1.797 -9.598 23.102 1.00 72.50 223 TRP A N 1
ATOM 1767 C CA . TRP A 1 223 ? 0.762 -9.349 22.087 1.00 72.50 223 TRP A CA 1
ATOM 1768 C C . TRP A 1 223 ? 1.264 -8.519 20.890 1.00 72.50 223 TRP A C 1
ATOM 1770 O O . TRP A 1 223 ? 0.934 -8.815 19.739 1.00 72.50 223 TRP A O 1
ATOM 1780 N N . GLU A 1 224 ? 2.142 -7.538 21.121 1.00 77.12 224 GLU A N 1
ATOM 1781 C CA . GLU A 1 224 ? 2.758 -6.782 20.028 1.00 77.12 224 GLU A CA 1
ATOM 1782 C C . GLU A 1 224 ? 3.632 -7.648 19.109 1.00 77.12 224 GLU A C 1
ATOM 1784 O O . GLU A 1 224 ? 3.633 -7.442 17.895 1.00 77.12 224 GLU A O 1
ATOM 1789 N N . HIS A 1 225 ? 4.365 -8.625 19.651 1.00 83.25 225 HIS A N 1
ATOM 1790 C CA . HIS A 1 225 ? 5.161 -9.557 18.849 1.00 83.25 225 HIS A CA 1
ATOM 1791 C C . HIS A 1 225 ? 4.261 -10.464 18.010 1.00 83.25 225 HIS A C 1
ATOM 1793 O O . HIS A 1 225 ? 4.549 -10.685 16.833 1.00 83.25 225 HIS A O 1
ATOM 1799 N N . LYS A 1 226 ? 3.141 -10.933 18.577 1.00 83.00 226 LYS A N 1
ATOM 1800 C CA . LYS A 1 226 ? 2.127 -11.714 17.851 1.00 83.00 226 LYS A CA 1
ATOM 1801 C C . LYS A 1 226 ? 1.525 -10.885 16.708 1.00 83.00 226 LYS A C 1
ATOM 1803 O O . LYS A 1 226 ? 1.460 -11.361 15.575 1.00 83.00 226 LYS A O 1
ATOM 1808 N N . ARG A 1 227 ? 1.191 -9.614 16.959 1.00 85.19 227 ARG A N 1
ATOM 1809 C CA . ARG A 1 227 ? 0.685 -8.682 15.938 1.00 85.19 227 ARG A CA 1
ATOM 1810 C C . ARG A 1 227 ? 1.708 -8.404 14.832 1.00 85.19 227 ARG A C 1
ATOM 1812 O O . ARG A 1 227 ? 1.381 -8.570 13.658 1.00 85.19 227 ARG A O 1
ATOM 1819 N N . ARG A 1 228 ? 2.951 -8.051 15.180 1.00 86.44 228 ARG A N 1
ATOM 1820 C CA . ARG A 1 228 ? 4.024 -7.825 14.192 1.00 86.44 228 ARG A CA 1
ATOM 1821 C C . ARG A 1 228 ? 4.320 -9.088 13.385 1.00 86.44 228 ARG A C 1
ATOM 1823 O O . ARG A 1 228 ? 4.520 -9.005 12.180 1.00 86.44 228 ARG A O 1
ATOM 1830 N N . ARG A 1 229 ? 4.289 -10.274 14.005 1.00 88.69 229 ARG A N 1
ATOM 1831 C CA . ARG A 1 229 ? 4.454 -11.555 13.298 1.00 88.69 229 ARG A CA 1
ATOM 1832 C C . ARG A 1 229 ? 3.356 -11.774 12.260 1.00 88.69 229 ARG A C 1
ATOM 1834 O O . ARG A 1 229 ? 3.668 -12.169 11.143 1.00 88.69 229 ARG A O 1
ATOM 1841 N N . GLN A 1 230 ? 2.101 -11.477 12.594 1.00 89.81 230 GLN A N 1
ATOM 1842 C CA . GLN A 1 230 ? 0.996 -11.552 11.634 1.00 89.81 230 GLN A CA 1
ATOM 1843 C C . GLN A 1 230 ? 1.161 -10.544 10.486 1.00 89.81 230 GLN A C 1
ATOM 1845 O O . GLN A 1 230 ? 0.878 -10.873 9.337 1.00 89.81 230 GLN A O 1
ATOM 1850 N N . GLU A 1 231 ? 1.630 -9.326 10.766 1.00 90.44 231 GLU A N 1
ATOM 1851 C CA . GLU A 1 231 ? 1.948 -8.326 9.733 1.00 90.44 231 GLU A CA 1
ATOM 1852 C C . GLU A 1 231 ? 3.084 -8.807 8.812 1.00 90.44 231 GLU A C 1
ATOM 1854 O O . GLU A 1 231 ? 2.972 -8.717 7.585 1.00 90.44 231 GLU A O 1
ATOM 1859 N N . MET A 1 232 ? 4.132 -9.411 9.381 1.00 88.75 232 MET A N 1
ATOM 1860 C CA . MET A 1 232 ? 5.230 -10.031 8.632 1.00 88.75 232 MET A CA 1
ATOM 1861 C C . MET A 1 232 ? 4.746 -11.208 7.777 1.00 88.75 232 MET A C 1
ATOM 1863 O O . MET A 1 232 ? 5.122 -11.312 6.613 1.00 88.75 232 MET A O 1
ATOM 1867 N N . GLU A 1 233 ? 3.882 -12.072 8.311 1.00 91.19 233 GLU A N 1
ATOM 1868 C CA . GLU A 1 233 ? 3.336 -13.222 7.584 1.00 91.19 233 GLU A CA 1
ATOM 1869 C C . GLU A 1 233 ? 2.441 -12.784 6.417 1.00 91.19 233 GLU A C 1
ATOM 1871 O O . GLU A 1 233 ? 2.544 -13.333 5.321 1.00 91.19 233 GLU A O 1
ATOM 1876 N N . LYS A 1 234 ? 1.610 -11.752 6.612 1.00 92.06 234 LYS A N 1
ATOM 1877 C CA . LYS A 1 234 ? 0.815 -11.146 5.531 1.00 92.06 234 LYS A CA 1
ATOM 1878 C C . LYS A 1 234 ? 1.714 -10.591 4.433 1.00 92.06 234 LYS A C 1
ATOM 1880 O O . LYS A 1 234 ? 1.498 -10.889 3.262 1.00 92.06 234 LYS A O 1
ATOM 1885 N N . THR A 1 235 ? 2.738 -9.830 4.816 1.00 88.56 235 THR A N 1
ATOM 1886 C CA . THR A 1 235 ? 3.700 -9.247 3.870 1.00 88.56 235 THR A CA 1
ATOM 1887 C C . THR A 1 235 ? 4.426 -10.339 3.085 1.00 88.56 235 THR A C 1
ATOM 1889 O O . THR A 1 235 ? 4.528 -10.259 1.863 1.00 88.56 235 THR A O 1
ATOM 1892 N N . LYS A 1 236 ? 4.862 -11.401 3.772 1.00 90.19 236 LYS A N 1
ATOM 1893 C CA . LYS A 1 236 ? 5.503 -12.568 3.163 1.00 90.19 236 LYS A CA 1
ATOM 1894 C C . LYS A 1 236 ? 4.579 -13.276 2.165 1.00 90.19 236 LYS A C 1
ATOM 1896 O O . LYS A 1 236 ? 5.006 -13.518 1.043 1.00 90.19 236 LYS A O 1
ATOM 1901 N N . LYS A 1 237 ? 3.318 -13.548 2.526 1.00 91.50 237 LYS A N 1
ATOM 1902 C CA . LYS A 1 237 ? 2.335 -14.193 1.631 1.00 91.50 237 LYS A CA 1
ATOM 1903 C C . LYS A 1 237 ? 2.088 -13.382 0.362 1.00 91.50 237 LYS A C 1
ATOM 1905 O O . LYS A 1 237 ? 2.101 -13.944 -0.727 1.00 91.50 237 LYS A O 1
ATOM 1910 N N . ILE A 1 238 ? 1.921 -12.064 0.494 1.00 90.44 238 ILE A N 1
ATOM 1911 C CA . ILE A 1 238 ? 1.756 -11.167 -0.660 1.00 90.44 238 ILE A CA 1
ATOM 1912 C C . ILE A 1 238 ? 2.996 -11.236 -1.564 1.00 90.44 238 ILE A C 1
ATOM 1914 O O . ILE A 1 238 ? 2.876 -11.350 -2.781 1.00 90.44 238 ILE A O 1
ATOM 1918 N N . ALA A 1 239 ? 4.195 -11.200 -0.980 1.00 88.25 239 ALA A N 1
ATOM 1919 C CA . ALA A 1 239 ? 5.442 -11.265 -1.732 1.00 88.25 239 ALA A CA 1
ATOM 1920 C C . ALA A 1 239 ? 5.633 -12.616 -2.454 1.00 88.25 239 ALA A C 1
ATOM 1922 O O . ALA A 1 239 ? 6.077 -12.644 -3.605 1.00 88.25 239 ALA A O 1
ATOM 1923 N N . GLU A 1 240 ? 5.267 -13.728 -1.811 1.00 89.62 240 GLU A N 1
ATOM 1924 C CA . GLU A 1 240 ? 5.262 -15.067 -2.409 1.00 89.62 240 GLU A CA 1
ATOM 1925 C C . GLU A 1 240 ? 4.266 -15.161 -3.568 1.00 89.62 240 GLU A C 1
ATOM 1927 O O . GLU A 1 240 ? 4.642 -15.624 -4.642 1.00 89.62 240 GLU A O 1
ATOM 1932 N N . GLU A 1 241 ? 3.039 -14.660 -3.401 1.00 91.50 241 GLU A N 1
ATOM 1933 C CA . GLU A 1 241 ? 2.020 -14.639 -4.457 1.00 91.50 241 GLU A CA 1
ATOM 1934 C C . GLU A 1 241 ? 2.484 -13.823 -5.672 1.00 91.50 241 GLU A C 1
ATOM 1936 O O . GLU A 1 241 ? 2.366 -14.279 -6.809 1.00 91.50 241 GLU A O 1
ATOM 1941 N N . LEU A 1 242 ? 3.074 -12.643 -5.448 1.00 87.44 242 LEU A N 1
ATOM 1942 C CA . LEU A 1 242 ? 3.653 -11.827 -6.521 1.00 87.44 242 LEU A CA 1
ATOM 1943 C C . LEU A 1 242 ? 4.807 -12.548 -7.229 1.00 87.44 242 LEU A C 1
ATOM 1945 O O . LEU A 1 242 ? 4.929 -12.466 -8.449 1.00 87.44 242 LEU A O 1
ATOM 1949 N N . THR A 1 243 ? 5.644 -13.267 -6.480 1.00 87.50 243 THR A N 1
ATOM 1950 C CA . THR A 1 243 ? 6.768 -14.031 -7.039 1.00 87.50 243 THR A CA 1
ATOM 1951 C C . THR A 1 243 ? 6.277 -15.217 -7.867 1.00 87.50 243 THR A C 1
ATOM 1953 O O . THR A 1 243 ? 6.789 -15.444 -8.959 1.00 87.50 243 THR A O 1
ATOM 1956 N N . GLN A 1 244 ? 5.257 -15.937 -7.389 1.00 90.38 244 GLN A N 1
ATOM 1957 C CA . GLN A 1 244 ? 4.633 -17.044 -8.116 1.00 90.38 244 GLN A CA 1
ATOM 1958 C C . GLN A 1 244 ? 3.941 -16.563 -9.393 1.00 90.38 244 GLN A C 1
ATOM 1960 O O . GLN A 1 244 ? 4.147 -17.154 -10.449 1.00 90.38 244 GLN A O 1
ATOM 1965 N N . LYS A 1 245 ? 3.174 -15.464 -9.325 1.00 88.00 245 LYS A N 1
ATOM 1966 C CA . LYS A 1 245 ? 2.507 -14.869 -10.497 1.00 88.00 245 LYS A CA 1
ATOM 1967 C C . LYS A 1 245 ? 3.487 -14.417 -11.573 1.00 88.00 245 LYS A C 1
ATOM 1969 O O . LYS A 1 245 ? 3.143 -14.443 -12.747 1.00 88.00 245 LYS A O 1
ATOM 1974 N N . ALA A 1 246 ? 4.692 -14.014 -11.182 1.00 86.31 246 ALA A N 1
ATOM 1975 C CA . ALA A 1 246 ? 5.741 -13.644 -12.123 1.00 86.31 246 ALA A CA 1
ATOM 1976 C C . ALA A 1 246 ? 6.665 -14.818 -12.503 1.00 86.31 246 ALA A C 1
ATOM 1978 O O . ALA A 1 246 ? 7.691 -14.611 -13.156 1.00 86.31 246 ALA A O 1
ATOM 1979 N N . GLY A 1 247 ? 6.336 -16.043 -12.079 1.00 84.62 247 GLY A N 1
ATOM 1980 C CA . GLY A 1 247 ? 7.026 -17.250 -12.510 1.00 84.62 247 GLY A CA 1
ATOM 1981 C C . GLY A 1 247 ? 6.913 -17.416 -14.026 1.00 84.62 247 GLY A C 1
ATOM 1982 O O . GLY A 1 247 ? 5.826 -17.317 -14.585 1.00 84.62 247 GLY A O 1
ATOM 1983 N N . GLY A 1 248 ? 8.044 -17.643 -14.693 1.00 86.12 248 GLY A N 1
ATOM 1984 C CA . GLY A 1 248 ? 8.124 -17.771 -16.155 1.00 86.12 248 GLY A CA 1
ATOM 1985 C C . GLY A 1 248 ? 8.600 -16.512 -16.889 1.00 86.12 248 GLY A C 1
ATOM 1986 O O . GLY A 1 248 ? 8.978 -16.606 -18.051 1.00 86.12 248 GLY A O 1
ATOM 1987 N N . ALA A 1 249 ? 8.660 -15.358 -16.219 1.00 88.12 249 ALA A N 1
ATOM 1988 C CA . ALA A 1 249 ? 9.358 -14.182 -16.735 1.00 88.12 249 ALA A CA 1
ATOM 1989 C C . ALA A 1 249 ? 10.872 -14.327 -16.503 1.00 88.12 249 ALA A C 1
ATOM 1991 O O . ALA A 1 249 ? 11.310 -14.549 -15.369 1.00 88.12 249 ALA A O 1
ATOM 1992 N N . HIS A 1 250 ? 11.669 -14.195 -17.566 1.00 83.44 250 HIS A N 1
ATOM 1993 C CA . HIS A 1 250 ? 13.128 -14.369 -17.521 1.00 83.44 250 HIS A CA 1
ATOM 1994 C C . HIS A 1 250 ? 13.877 -13.075 -17.843 1.00 83.44 250 HIS A C 1
ATOM 1996 O O . HIS A 1 250 ? 14.967 -12.842 -17.314 1.00 83.44 250 HIS A O 1
ATOM 2002 N N . HIS A 1 251 ? 13.301 -12.215 -18.683 1.00 90.50 251 HIS A N 1
ATOM 2003 C CA . HIS A 1 251 ? 13.878 -10.926 -19.036 1.00 90.50 251 HIS A CA 1
ATOM 2004 C C . HIS A 1 251 ? 13.299 -9.816 -18.160 1.00 90.50 251 HIS A C 1
ATOM 2006 O O . HIS A 1 251 ? 12.141 -9.853 -17.753 1.00 90.50 251 HIS A O 1
ATOM 2012 N N . ILE A 1 252 ? 14.105 -8.793 -17.859 1.00 88.12 252 ILE A N 1
ATOM 2013 C CA . ILE A 1 252 ? 13.654 -7.692 -17.000 1.00 88.12 252 ILE A CA 1
ATOM 2014 C C . ILE A 1 252 ? 12.472 -6.927 -17.614 1.00 88.12 252 ILE A C 1
ATOM 2016 O O . ILE A 1 252 ? 11.645 -6.417 -16.869 1.00 88.12 252 ILE A O 1
ATOM 2020 N N . GLY A 1 253 ? 12.361 -6.898 -18.945 1.00 88.44 253 GLY A N 1
ATOM 2021 C CA . GLY A 1 253 ? 11.251 -6.297 -19.679 1.00 88.44 253 GLY A CA 1
ATOM 2022 C C . GLY A 1 253 ? 9.930 -7.057 -19.566 1.00 88.44 253 GLY A C 1
ATOM 2023 O O . GLY A 1 253 ? 8.889 -6.422 -19.687 1.00 88.44 253 GLY A O 1
ATOM 2024 N N . ASP A 1 254 ? 9.950 -8.358 -19.261 1.00 91.38 254 ASP A N 1
ATOM 2025 C CA . ASP A 1 254 ? 8.735 -9.178 -19.116 1.00 91.38 254 ASP A CA 1
ATOM 2026 C C . ASP A 1 254 ? 7.891 -8.741 -17.907 1.00 91.38 254 ASP A C 1
ATOM 2028 O O . ASP A 1 254 ? 6.683 -8.954 -17.866 1.00 91.38 254 ASP A O 1
ATOM 2032 N N . TYR A 1 255 ? 8.522 -8.099 -16.917 1.00 90.88 255 TYR A N 1
ATOM 2033 C CA . TYR A 1 255 ? 7.834 -7.565 -15.742 1.00 90.88 255 TYR A CA 1
ATOM 2034 C C . TYR A 1 255 ? 7.159 -6.213 -16.002 1.00 90.88 255 TYR A C 1
ATOM 2036 O O . TYR A 1 255 ? 6.479 -5.711 -15.111 1.00 90.88 255 TYR A O 1
ATOM 2044 N N . LEU A 1 256 ? 7.353 -5.594 -17.172 1.00 91.75 256 LEU A N 1
ATOM 2045 C CA . LEU A 1 256 ? 6.749 -4.304 -17.493 1.00 91.75 256 LEU A CA 1
ATOM 2046 C C . LEU A 1 256 ? 5.289 -4.491 -17.937 1.00 91.75 256 LEU A C 1
ATOM 2048 O O . LEU A 1 256 ? 5.056 -5.127 -18.967 1.00 91.75 256 LEU A O 1
ATOM 2052 N N . PRO A 1 257 ? 4.297 -3.913 -17.231 1.00 92.25 257 PRO A N 1
ATOM 2053 C CA . PRO A 1 257 ? 2.905 -3.994 -17.654 1.00 92.25 257 PRO A CA 1
ATOM 2054 C C . PRO A 1 257 ? 2.702 -3.406 -19.063 1.00 92.25 257 PRO A C 1
ATOM 2056 O O . PRO A 1 257 ? 3.273 -2.352 -19.364 1.00 92.25 257 PRO A O 1
ATOM 2059 N N . PRO A 1 258 ? 1.862 -4.021 -19.920 1.00 91.69 258 PRO A N 1
ATOM 2060 C CA . PRO A 1 258 ? 1.638 -3.542 -21.287 1.00 91.69 258 PRO A CA 1
ATOM 2061 C C . PRO A 1 258 ? 1.137 -2.095 -21.368 1.00 91.69 258 PRO A C 1
ATOM 2063 O O . PRO A 1 258 ? 1.517 -1.365 -22.279 1.00 91.69 258 PRO A O 1
ATOM 2066 N N . GLU A 1 259 ? 0.325 -1.660 -20.401 1.00 91.12 259 GLU A N 1
ATOM 2067 C CA . GLU A 1 259 ? -0.175 -0.283 -20.315 1.00 91.12 259 GLU A CA 1
ATOM 2068 C C . GLU A 1 259 ? 0.966 0.727 -20.101 1.00 91.12 259 GLU A C 1
ATOM 2070 O O . GLU A 1 259 ? 1.054 1.744 -20.787 1.00 91.12 259 GLU A O 1
ATOM 2075 N N . GLU A 1 260 ? 1.898 0.411 -19.203 1.00 90.06 260 GLU A N 1
ATOM 2076 C CA . GLU A 1 260 ? 3.063 1.252 -18.915 1.00 90.06 260 GLU A CA 1
ATOM 2077 C C . GLU A 1 260 ? 4.056 1.257 -20.083 1.00 90.06 260 GLU A C 1
ATOM 2079 O O . GLU A 1 260 ? 4.635 2.292 -20.418 1.00 90.06 260 GLU A O 1
ATOM 2084 N N . LEU A 1 261 ? 4.199 0.122 -20.775 1.00 90.50 261 LEU A N 1
ATOM 2085 C CA . LEU A 1 261 ? 4.962 0.044 -22.019 1.00 90.50 261 LEU A CA 1
ATOM 2086 C C . LEU A 1 261 ? 4.343 0.931 -23.112 1.00 90.50 261 LEU A C 1
ATOM 2088 O O . LEU A 1 261 ? 5.073 1.635 -23.816 1.00 90.50 261 LEU A O 1
ATOM 2092 N N . ALA A 1 262 ? 3.015 0.941 -23.251 1.00 91.06 262 ALA A N 1
ATOM 2093 C CA . ALA A 1 262 ? 2.313 1.788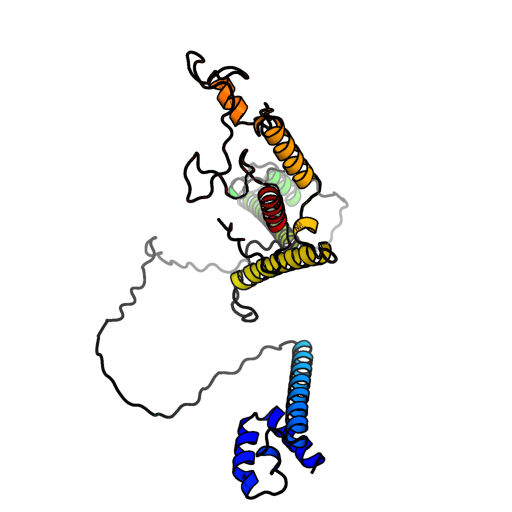 -24.214 1.00 91.06 262 ALA A CA 1
ATOM 2094 C C . ALA A 1 262 ? 2.508 3.283 -23.908 1.00 91.06 262 ALA A C 1
ATOM 2096 O O . ALA A 1 262 ? 2.846 4.057 -24.805 1.00 91.06 262 ALA A O 1
ATOM 2097 N N . LYS A 1 263 ? 2.398 3.689 -22.636 1.00 88.44 263 LYS A N 1
ATOM 2098 C CA . LYS A 1 263 ? 2.692 5.067 -22.200 1.00 88.44 263 LYS A CA 1
ATOM 2099 C C . LYS A 1 263 ? 4.137 5.461 -22.518 1.00 88.44 263 LYS A C 1
ATOM 2101 O O . LYS A 1 263 ? 4.377 6.522 -23.095 1.00 88.44 263 LYS A O 1
ATOM 2106 N N . PHE A 1 264 ? 5.097 4.587 -22.205 1.00 89.44 264 PHE A N 1
ATOM 2107 C CA . PHE A 1 264 ? 6.519 4.818 -22.471 1.00 89.44 264 PHE A CA 1
ATOM 2108 C C . PHE A 1 264 ? 6.818 4.966 -23.970 1.00 89.44 264 PHE A C 1
ATOM 2110 O O . PHE A 1 264 ? 7.494 5.906 -24.386 1.00 89.44 264 PHE A O 1
ATOM 2117 N N . THR A 1 265 ? 6.296 4.056 -24.794 1.00 90.50 265 THR A N 1
ATOM 2118 C CA . THR A 1 265 ? 6.503 4.079 -26.252 1.00 90.50 265 THR A CA 1
ATOM 2119 C C . THR A 1 265 ? 5.829 5.278 -26.908 1.00 90.50 265 THR A C 1
ATOM 2121 O O . THR A 1 265 ? 6.451 5.926 -27.746 1.00 90.50 265 THR A O 1
ATOM 2124 N N . SER A 1 266 ? 4.613 5.626 -26.485 1.00 88.88 266 SER A N 1
ATOM 2125 C CA . SER A 1 266 ? 3.916 6.837 -26.925 1.00 88.88 266 SER A CA 1
ATOM 2126 C C . SER A 1 266 ? 4.724 8.096 -26.593 1.00 88.88 266 SER A C 1
ATOM 2128 O O . SER A 1 266 ? 4.972 8.925 -27.470 1.00 88.88 266 SER A O 1
ATOM 2130 N N . LYS A 1 267 ? 5.253 8.196 -25.362 1.00 85.56 267 LYS A N 1
ATOM 2131 C CA . LYS A 1 267 ? 6.111 9.315 -24.939 1.00 85.56 267 LYS A CA 1
ATOM 2132 C C . LYS A 1 267 ? 7.383 9.407 -25.784 1.00 85.56 267 LYS A C 1
ATOM 2134 O O . LYS A 1 267 ? 7.721 10.494 -26.245 1.00 85.56 267 LYS A O 1
ATOM 2139 N N . TYR A 1 268 ? 8.054 8.282 -26.039 1.00 88.50 268 TYR A N 1
ATOM 2140 C CA . TYR A 1 268 ? 9.241 8.239 -26.898 1.00 88.50 268 TYR A CA 1
ATOM 2141 C C . TYR A 1 268 ? 8.940 8.682 -28.339 1.00 88.50 268 TYR A C 1
ATOM 2143 O O . TYR A 1 268 ? 9.671 9.493 -28.906 1.00 88.50 268 TYR A O 1
ATOM 2151 N N . GLN A 1 269 ? 7.838 8.205 -28.927 1.00 88.62 269 GLN A N 1
ATOM 2152 C CA . GLN A 1 269 ? 7.421 8.605 -30.275 1.00 88.62 269 GLN A CA 1
ATOM 2153 C C . GLN A 1 269 ? 7.068 10.095 -30.349 1.00 88.62 269 GLN A C 1
ATOM 2155 O O . GLN A 1 269 ? 7.435 10.766 -31.314 1.00 88.62 269 GLN A O 1
ATOM 2160 N N . ALA A 1 270 ? 6.398 10.637 -29.332 1.00 86.56 270 ALA A N 1
ATOM 2161 C CA . ALA A 1 270 ? 6.068 12.057 -29.265 1.00 86.56 270 ALA A CA 1
ATOM 2162 C C . ALA A 1 270 ? 7.322 12.940 -29.172 1.00 86.56 270 ALA A C 1
ATOM 2164 O O . ALA A 1 270 ? 7.453 13.898 -29.932 1.00 86.56 270 ALA A O 1
ATOM 2165 N N . LEU A 1 271 ? 8.286 12.558 -28.326 1.00 85.00 271 LEU A N 1
ATOM 2166 C CA . LEU A 1 271 ? 9.594 13.215 -28.237 1.00 85.00 271 LEU A CA 1
ATOM 2167 C C . LEU A 1 271 ? 10.331 13.192 -29.583 1.00 85.00 271 LEU A C 1
ATOM 2169 O O . LEU A 1 271 ? 10.811 14.229 -30.034 1.00 85.00 271 LEU A O 1
ATOM 2173 N N . LYS A 1 272 ? 10.357 12.040 -30.269 1.00 85.81 272 LYS A N 1
ATOM 2174 C CA . LYS A 1 272 ? 11.019 11.885 -31.577 1.00 85.81 272 LYS A CA 1
ATOM 2175 C C . LYS A 1 272 ? 10.341 12.680 -32.696 1.00 85.81 272 LYS A C 1
ATOM 2177 O O . LYS A 1 272 ? 11.008 13.146 -33.613 1.00 85.81 272 LYS A O 1
ATOM 2182 N N . THR A 1 273 ? 9.021 12.836 -32.630 1.00 85.19 273 THR A N 1
ATOM 2183 C CA . THR A 1 273 ? 8.238 13.619 -33.601 1.00 85.19 273 THR A CA 1
ATOM 2184 C C . THR A 1 273 ? 8.179 15.110 -33.261 1.00 85.19 273 THR A C 1
ATOM 2186 O O . THR A 1 273 ? 7.581 15.876 -34.013 1.00 85.19 273 THR A O 1
ATOM 2189 N N . GLY A 1 274 ? 8.780 15.541 -32.144 1.00 75.19 274 GLY A N 1
ATOM 2190 C CA . GLY A 1 274 ? 8.719 16.925 -31.668 1.00 75.19 274 GLY A CA 1
ATOM 2191 C C . GLY A 1 274 ? 7.313 17.368 -31.251 1.00 75.19 274 GLY A C 1
ATOM 2192 O O . GLY A 1 274 ? 7.069 18.558 -31.057 1.00 75.19 274 GLY A O 1
ATOM 2193 N N . LYS A 1 275 ? 6.368 16.429 -31.116 1.00 71.50 275 LYS A N 1
ATOM 2194 C CA . LYS A 1 275 ? 5.016 16.720 -30.654 1.00 71.50 275 LYS A CA 1
ATOM 2195 C C . LYS A 1 275 ? 5.065 16.835 -29.136 1.00 71.50 275 LYS A C 1
ATOM 2197 O O . LYS A 1 275 ? 5.311 15.846 -28.448 1.00 71.50 275 LYS A O 1
ATOM 2202 N N . SER A 1 276 ? 4.821 18.032 -28.603 1.00 56.66 276 SER A N 1
ATOM 2203 C CA . SER A 1 276 ? 4.627 18.219 -27.165 1.00 56.66 276 SER A CA 1
ATOM 2204 C C . SER A 1 276 ? 3.381 17.441 -26.747 1.00 56.66 276 SER A C 1
ATOM 2206 O O . SER A 1 276 ? 2.244 17.845 -26.981 1.00 56.66 276 SER A O 1
ATOM 2208 N N . MET A 1 277 ? 3.583 16.249 -26.193 1.00 55.16 277 MET A N 1
ATOM 2209 C CA . MET A 1 277 ? 2.474 15.466 -25.676 1.00 55.16 277 MET A CA 1
ATOM 2210 C C . MET A 1 277 ? 2.016 16.12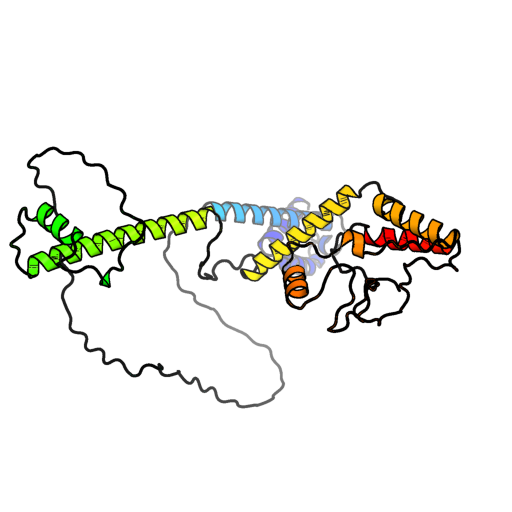8 -24.381 1.00 55.16 277 MET A C 1
ATOM 2212 O O . MET A 1 277 ? 2.700 16.066 -23.362 1.00 55.16 277 MET A O 1
ATOM 2216 N N . THR A 1 278 ? 0.850 16.766 -24.425 1.00 54.03 278 THR A N 1
ATOM 2217 C CA . THR A 1 278 ? 0.107 17.227 -23.252 1.00 54.03 278 THR A CA 1
ATOM 2218 C C . THR A 1 278 ? -0.528 16.022 -22.556 1.00 54.03 278 THR A C 1
ATOM 2220 O O . THR A 1 278 ? -1.744 15.956 -22.410 1.00 54.03 278 THR A O 1
ATOM 2223 N N . VAL A 1 279 ? 0.262 15.021 -22.156 1.00 56.31 279 VAL A N 1
ATOM 2224 C CA . VAL A 1 279 ? -0.203 14.085 -21.123 1.00 56.31 279 VAL A CA 1
ATOM 2225 C C . VAL A 1 279 ? -0.098 14.864 -19.825 1.00 56.31 279 VAL A C 1
ATOM 2227 O O . VAL A 1 279 ? 0.912 14.816 -19.129 1.00 56.31 279 VAL A O 1
ATOM 2230 N N . SER A 1 280 ? -1.065 15.749 -19.602 1.00 61.59 280 SER A N 1
ATOM 2231 C CA . SER A 1 280 ? -1.170 16.419 -18.325 1.00 61.59 280 SER A CA 1
ATOM 2232 C C . SER A 1 280 ? -1.855 15.440 -17.398 1.00 61.59 280 SER A C 1
ATOM 2234 O O . SER A 1 280 ? -2.990 15.045 -17.656 1.00 61.59 280 SER A O 1
ATOM 2236 N N . ASP A 1 281 ? -1.176 15.100 -16.305 1.00 67.06 281 ASP A N 1
ATOM 2237 C CA . ASP A 1 281 ? -1.748 14.395 -15.153 1.00 67.06 281 ASP A CA 1
ATOM 2238 C C . ASP A 1 281 ? -3.080 15.029 -14.702 1.00 67.06 281 ASP A C 1
ATOM 2240 O O . ASP A 1 281 ? -3.893 14.403 -14.034 1.00 67.06 281 ASP A O 1
ATOM 2244 N N . TYR A 1 282 ? -3.337 16.276 -15.098 1.00 72.25 282 TYR A N 1
ATOM 2245 C CA . TYR A 1 282 ? -4.615 16.938 -14.936 1.00 72.25 282 TYR A CA 1
ATOM 2246 C C . TYR A 1 282 ? -5.814 16.163 -15.485 1.00 72.25 282 TYR A C 1
ATOM 2248 O O . TYR A 1 282 ? -6.831 16.152 -14.811 1.00 72.25 282 TYR A O 1
ATOM 2256 N N . GLU A 1 283 ? -5.737 15.516 -16.650 1.00 74.50 283 GLU A N 1
ATOM 2257 C CA . GLU A 1 283 ? -6.907 14.800 -17.191 1.00 74.50 283 GLU A CA 1
ATOM 2258 C C . GLU A 1 283 ? -7.284 13.599 -16.312 1.00 74.50 283 GLU A C 1
ATOM 2260 O O . GLU A 1 283 ? -8.461 13.365 -16.042 1.00 74.50 283 GLU A O 1
ATOM 2265 N N . ASP A 1 284 ? -6.279 12.895 -15.786 1.00 76.88 284 ASP A N 1
ATOM 2266 C CA . ASP A 1 284 ? -6.475 11.720 -14.934 1.00 76.88 284 ASP A CA 1
ATOM 2267 C C . ASP A 1 284 ? -6.810 12.096 -13.477 1.00 76.88 284 ASP A C 1
ATOM 2269 O O . ASP A 1 284 ? -7.512 11.357 -12.784 1.00 76.88 284 ASP A O 1
ATOM 2273 N N . PHE A 1 285 ? -6.321 13.247 -12.998 1.00 78.12 285 PHE A N 1
ATOM 2274 C CA . PHE A 1 285 ? -6.400 13.662 -11.590 1.00 78.12 285 PHE A CA 1
ATOM 2275 C C . PHE A 1 285 ? -7.115 15.002 -11.364 1.00 78.12 285 PHE A C 1
ATOM 2277 O O . PHE A 1 285 ? -6.950 15.627 -10.308 1.00 78.12 285 PHE A O 1
ATOM 2284 N N . LYS A 1 286 ? -7.927 15.465 -12.320 1.00 83.62 286 LYS A N 1
ATOM 2285 C CA . LYS A 1 286 ? -8.738 16.678 -12.164 1.00 83.62 286 LYS A CA 1
ATOM 2286 C C . LYS A 1 286 ? -9.606 16.562 -10.910 1.00 83.62 286 LYS A C 1
ATOM 2288 O O . LYS A 1 286 ? -10.302 15.569 -10.701 1.00 83.62 286 LYS A O 1
ATOM 2293 N N . ILE A 1 287 ? -9.600 17.609 -10.080 1.00 83.88 287 ILE A N 1
ATOM 2294 C CA . ILE A 1 287 ? -10.458 17.663 -8.893 1.00 83.88 287 ILE A CA 1
ATOM 2295 C C . ILE A 1 287 ? -11.919 17.683 -9.358 1.00 83.88 287 ILE A C 1
ATOM 2297 O O . ILE A 1 287 ? -12.367 18.654 -9.968 1.00 83.88 287 ILE A O 1
ATOM 2301 N N . ALA A 1 288 ? -12.644 16.608 -9.058 1.00 86.94 288 ALA A N 1
ATOM 2302 C CA . ALA A 1 288 ? -14.061 16.482 -9.361 1.00 86.94 288 ALA A CA 1
ATOM 2303 C C . ALA A 1 288 ? -14.925 17.426 -8.502 1.00 86.94 288 ALA A C 1
ATOM 2305 O O . ALA A 1 288 ? -14.529 17.861 -7.417 1.00 86.94 288 ALA A O 1
ATOM 2306 N N . GLU A 1 289 ? -16.125 17.734 -8.995 1.00 86.19 289 GLU A N 1
ATOM 2307 C CA . GLU A 1 289 ? -17.055 18.698 -8.387 1.00 86.19 289 GLU A CA 1
ATOM 2308 C C . GLU A 1 289 ? -17.603 18.277 -7.012 1.00 86.19 289 GLU A C 1
ATOM 2310 O O . GLU A 1 289 ? -18.030 19.095 -6.190 1.00 86.19 289 GLU A O 1
ATOM 2315 N N . ASP A 1 290 ? -17.580 16.978 -6.737 1.00 88.56 290 ASP A N 1
ATOM 2316 C CA . ASP A 1 290 ? -18.025 16.379 -5.490 1.00 88.56 290 ASP A CA 1
ATOM 2317 C C . ASP A 1 290 ? -17.004 16.556 -4.354 1.00 88.56 290 ASP A C 1
ATOM 2319 O O . ASP A 1 290 ? -17.401 16.603 -3.179 1.00 88.56 290 ASP A O 1
ATOM 2323 N N . ASN A 1 291 ? -15.724 16.738 -4.696 1.00 91.56 291 ASN A N 1
ATOM 2324 C CA . ASN A 1 291 ? -14.618 16.894 -3.765 1.00 91.56 291 ASN A CA 1
ATOM 2325 C C . ASN A 1 291 ? -14.775 18.162 -2.906 1.00 91.56 291 ASN A C 1
ATOM 2327 O O . ASN A 1 291 ? -15.107 19.252 -3.379 1.00 91.56 291 ASN A O 1
ATOM 2331 N N . VAL A 1 292 ? -14.485 18.037 -1.610 1.00 92.06 292 VAL A N 1
ATOM 2332 C CA . VAL A 1 292 ? -14.548 19.152 -0.652 1.00 92.06 292 VAL A CA 1
ATOM 2333 C C . VAL A 1 292 ? -13.634 20.307 -1.074 1.00 92.06 292 VAL A C 1
ATOM 2335 O O . VAL A 1 292 ? -14.026 21.467 -0.950 1.00 92.06 292 VAL A O 1
ATOM 2338 N N . GLY A 1 293 ? -12.455 20.005 -1.624 1.00 89.81 293 GLY A N 1
ATOM 2339 C CA . GLY A 1 293 ? -11.512 21.001 -2.128 1.00 89.81 293 GLY A CA 1
ATOM 2340 C C . GLY A 1 293 ? -12.081 21.818 -3.288 1.00 89.81 293 GLY A C 1
ATOM 2341 O O . GLY A 1 293 ? -11.963 23.040 -3.277 1.00 89.81 293 GLY A O 1
ATOM 2342 N N . PHE A 1 294 ? -12.780 21.177 -4.230 1.00 89.50 294 PHE A N 1
ATOM 2343 C CA . PHE A 1 294 ? -13.445 21.868 -5.339 1.00 89.50 294 PHE A CA 1
ATOM 2344 C C . PHE A 1 294 ? -14.506 22.849 -4.832 1.00 89.50 294 PHE A C 1
ATOM 2346 O O . PHE A 1 294 ? -14.503 24.023 -5.196 1.00 89.50 294 PHE A O 1
ATOM 2353 N N . LYS A 1 295 ? -15.364 22.400 -3.908 1.00 90.81 295 LYS A N 1
ATOM 2354 C CA . LYS A 1 295 ? -16.405 23.238 -3.289 1.00 90.81 295 LYS A CA 1
ATOM 2355 C C . LYS A 1 295 ? -15.819 24.405 -2.497 1.00 90.81 295 LYS A C 1
ATOM 2357 O O . LYS A 1 295 ? -16.369 25.505 -2.517 1.00 90.81 295 LYS A O 1
ATOM 2362 N N . MET A 1 296 ? -14.704 24.184 -1.798 1.00 89.94 296 MET A N 1
ATOM 2363 C CA . MET A 1 296 ? -13.987 25.252 -1.101 1.00 89.94 296 MET A CA 1
ATOM 2364 C C . MET A 1 296 ? -13.430 26.276 -2.089 1.00 89.94 296 MET A C 1
ATOM 2366 O O . MET A 1 296 ? -13.697 27.463 -1.926 1.00 89.94 296 MET A O 1
ATOM 2370 N N . LEU A 1 297 ? -12.725 25.832 -3.132 1.00 87.69 297 LEU A N 1
ATOM 2371 C CA . LEU A 1 297 ? -12.198 26.705 -4.183 1.00 87.69 297 LEU A CA 1
ATOM 2372 C C . LEU A 1 297 ? -13.318 27.541 -4.815 1.00 87.69 297 LEU A C 1
ATOM 2374 O O . LEU A 1 297 ? -13.203 28.765 -4.884 1.00 87.69 297 LEU A O 1
ATOM 2378 N N . GLN A 1 298 ? -14.439 26.908 -5.167 1.00 88.38 298 GLN A N 1
ATOM 2379 C CA . GLN A 1 298 ? -15.611 27.584 -5.718 1.00 88.38 298 GLN A CA 1
ATOM 2380 C C . GLN A 1 298 ? -16.182 28.644 -4.765 1.00 88.38 298 GLN A C 1
ATOM 2382 O O . GLN A 1 298 ? -16.485 29.762 -5.180 1.00 88.38 298 GLN A O 1
ATOM 2387 N N . LYS A 1 299 ? -16.272 28.335 -3.465 1.00 90.44 299 LYS A N 1
ATOM 2388 C CA . LYS A 1 299 ? -16.740 29.280 -2.437 1.00 90.44 299 LYS A CA 1
ATOM 2389 C C . LYS A 1 299 ? -15.808 30.483 -2.267 1.00 90.44 299 LYS A C 1
ATOM 2391 O O . LYS A 1 299 ? -16.282 31.576 -1.968 1.00 90.44 299 LYS A O 1
ATOM 2396 N N . PHE A 1 300 ? -14.506 30.297 -2.466 1.00 85.19 300 PHE A N 1
ATOM 2397 C CA . PHE A 1 300 ? -13.512 31.374 -2.453 1.00 85.19 300 PHE A CA 1
ATOM 2398 C C . PHE A 1 300 ? -13.382 32.103 -3.802 1.00 85.19 300 PHE A C 1
ATOM 2400 O O . PHE A 1 300 ? -12.485 32.926 -3.971 1.00 85.19 300 PHE A O 1
ATOM 2407 N N . GLY A 1 301 ? -14.294 31.848 -4.747 1.00 83.25 301 GLY A N 1
ATOM 2408 C CA . GLY A 1 301 ? -14.381 32.569 -6.017 1.00 83.25 301 GLY A CA 1
ATOM 2409 C C . GLY A 1 301 ? -13.518 31.996 -7.140 1.00 83.25 301 GLY A C 1
ATOM 2410 O O . GLY A 1 301 ? -13.404 32.624 -8.192 1.00 83.25 301 GLY A O 1
ATOM 2411 N N . TRP A 1 302 ? -12.919 30.815 -6.960 1.00 86.62 302 TRP A N 1
ATOM 2412 C CA . TRP A 1 302 ? -12.279 30.099 -8.062 1.00 86.62 302 TRP A CA 1
ATOM 2413 C C . TRP A 1 302 ? -13.340 29.489 -8.982 1.00 86.62 302 TRP A C 1
ATOM 2415 O O . TRP A 1 302 ? -14.356 28.967 -8.532 1.00 86.62 302 TRP A O 1
ATOM 2425 N N . THR A 1 303 ? -13.105 29.547 -10.287 1.00 83.75 303 THR A N 1
ATOM 2426 C CA . THR A 1 303 ? -13.988 28.952 -11.297 1.00 83.75 303 THR A CA 1
ATOM 2427 C C . THR A 1 303 ? -13.143 28.133 -12.252 1.00 83.75 303 THR A C 1
ATOM 2429 O O . THR A 1 303 ? -12.011 28.512 -12.554 1.00 83.75 303 THR A O 1
ATOM 2432 N N . GLU A 1 304 ? -13.677 27.002 -12.708 1.00 81.94 304 GLU A N 1
ATOM 2433 C CA . GLU A 1 304 ? -12.954 26.126 -13.623 1.00 81.94 304 GLU A CA 1
ATOM 2434 C C . GLU A 1 304 ? -12.536 26.895 -14.889 1.00 81.94 304 GLU A C 1
ATOM 2436 O O . GLU A 1 304 ? -13.327 27.635 -15.476 1.00 81.94 304 GLU A O 1
ATOM 2441 N N . GLY A 1 305 ? -11.266 26.763 -15.277 1.00 79.88 305 GLY A N 1
ATOM 2442 C CA . GLY A 1 305 ? -10.691 27.455 -16.432 1.00 79.88 305 GLY A CA 1
ATOM 2443 C C . GLY A 1 305 ? -10.242 28.901 -16.178 1.00 79.88 305 GLY A C 1
ATOM 2444 O O . GLY A 1 305 ? -9.595 29.481 -17.050 1.00 79.88 305 GLY A O 1
ATOM 2445 N N . LYS A 1 306 ? -10.512 29.489 -15.001 1.00 83.06 306 LYS A N 1
ATOM 2446 C CA . LYS A 1 306 ? -9.960 30.796 -14.602 1.00 83.06 306 LYS A CA 1
ATOM 2447 C C . LYS A 1 306 ? -8.843 30.650 -13.570 1.00 83.06 306 LYS A C 1
ATOM 2449 O O . LYS A 1 306 ? -8.861 29.770 -12.711 1.00 83.06 306 LYS A O 1
ATOM 2454 N N . GLY A 1 307 ? -7.868 31.551 -13.657 1.00 81.81 307 GLY A N 1
ATOM 2455 C CA . GLY A 1 307 ? -6.759 31.625 -12.716 1.00 81.81 307 GLY A CA 1
ATOM 2456 C C . GLY A 1 307 ? -7.240 31.966 -11.308 1.00 81.81 307 GLY A C 1
ATOM 2457 O O . GLY A 1 307 ? -8.209 32.703 -11.130 1.00 81.81 307 GLY A O 1
ATOM 2458 N N . LEU A 1 308 ? -6.558 31.444 -10.290 1.00 80.62 308 LEU A N 1
ATOM 2459 C CA . LEU A 1 308 ? -6.840 31.777 -8.893 1.00 80.62 308 LEU A CA 1
ATOM 2460 C C . LEU A 1 308 ? -6.439 33.234 -8.575 1.00 80.62 308 LEU A C 1
ATOM 2462 O O . LEU A 1 308 ? -5.398 33.704 -9.027 1.00 80.62 308 LEU A O 1
ATOM 2466 N N . GLY A 1 309 ? -7.235 33.942 -7.769 1.00 79.25 309 GLY A N 1
ATOM 2467 C CA . GLY A 1 309 ? -6.958 35.314 -7.316 1.00 79.25 309 GLY A CA 1
ATOM 2468 C C . GLY A 1 309 ? -8.084 36.299 -7.643 1.00 79.25 309 GLY A C 1
ATOM 2469 O O . GLY A 1 309 ? -8.893 36.055 -8.532 1.00 79.25 309 GLY A O 1
ATOM 2470 N N . ALA A 1 310 ? -8.135 37.430 -6.931 1.00 77.50 310 ALA A N 1
ATOM 2471 C CA . ALA A 1 310 ? -9.224 38.413 -7.043 1.00 77.50 310 ALA A CA 1
ATOM 2472 C C . ALA A 1 310 ? -9.389 39.009 -8.458 1.00 77.50 310 ALA A C 1
ATOM 2474 O O . ALA A 1 310 ? -10.492 39.367 -8.858 1.00 77.50 310 ALA A O 1
ATOM 2475 N N . SER A 1 311 ? -8.298 39.092 -9.220 1.00 81.81 311 SER A N 1
ATOM 2476 C CA . SER A 1 311 ? -8.247 39.557 -10.613 1.00 81.81 311 SER A CA 1
ATOM 2477 C C . SER A 1 311 ? -8.280 38.420 -11.643 1.00 81.81 311 SER A C 1
ATOM 2479 O O . SER A 1 311 ? -8.188 38.683 -12.839 1.00 81.81 311 SER A O 1
ATOM 2481 N N . GLY A 1 312 ? -8.346 37.156 -11.211 1.00 78.06 312 GLY A N 1
ATOM 2482 C CA . GLY A 1 312 ? -8.238 35.995 -12.099 1.00 78.06 312 GLY A CA 1
ATOM 2483 C C . GLY A 1 312 ? -6.870 35.831 -12.777 1.00 78.06 312 GLY A C 1
ATOM 2484 O O . GLY A 1 312 ? -6.763 35.077 -13.739 1.00 78.06 312 GLY A O 1
ATOM 2485 N N . SER A 1 313 ? -5.831 36.530 -12.301 1.00 81.25 313 SER A N 1
ATOM 2486 C CA . SER A 1 313 ? -4.483 36.540 -12.896 1.00 81.25 313 SER A CA 1
ATOM 2487 C C . SER A 1 313 ? -3.609 35.340 -12.515 1.00 81.25 313 SER A C 1
ATOM 2489 O O . SER A 1 313 ? -2.425 35.319 -12.843 1.00 81.25 313 SER A O 1
ATOM 2491 N N . GLY A 1 314 ? -4.145 34.378 -11.764 1.00 80.75 314 GLY A N 1
ATOM 2492 C CA . GLY A 1 314 ? -3.428 33.154 -11.425 1.00 80.75 314 GLY A CA 1
ATOM 2493 C C . GLY A 1 314 ? -3.168 32.270 -12.642 1.00 80.75 314 GLY A C 1
ATOM 2494 O O . GLY A 1 314 ? -3.761 32.436 -13.707 1.00 80.75 314 GLY A O 1
ATOM 2495 N N . ILE A 1 315 ? -2.289 31.290 -12.465 1.00 80.88 315 ILE A N 1
ATOM 2496 C CA . ILE A 1 315 ? -1.959 30.319 -13.507 1.00 80.88 315 ILE A CA 1
ATOM 2497 C C . ILE A 1 315 ? -3.206 29.470 -13.800 1.00 80.88 315 ILE A C 1
ATOM 2499 O O . ILE A 1 315 ? -3.791 28.881 -12.893 1.00 80.88 315 ILE A O 1
ATOM 2503 N N . THR A 1 316 ? -3.633 29.459 -15.063 1.00 80.12 316 THR A N 1
ATOM 2504 C CA . THR A 1 316 ? -4.816 28.727 -15.545 1.00 80.12 316 THR A CA 1
ATOM 2505 C C . THR A 1 316 ? -4.488 27.287 -15.911 1.00 80.12 316 THR A C 1
ATOM 2507 O O . THR A 1 316 ? -5.264 26.384 -15.610 1.00 80.12 316 THR A O 1
ATOM 2510 N N . ALA A 1 317 ? -3.337 27.073 -16.553 1.00 76.25 317 ALA A N 1
ATOM 2511 C CA . ALA A 1 317 ? -2.861 25.748 -16.909 1.00 76.25 317 ALA A CA 1
ATOM 2512 C C . ALA A 1 317 ? -2.238 25.069 -15.677 1.00 76.25 317 ALA A C 1
ATOM 2514 O O . ALA A 1 317 ? -1.358 25.652 -15.041 1.00 76.25 317 ALA A O 1
ATOM 2515 N N . PRO A 1 318 ? -2.655 23.848 -15.322 1.00 72.75 318 PRO A N 1
ATOM 2516 C CA . PRO A 1 318 ? -2.052 23.117 -14.216 1.00 72.75 318 PRO A CA 1
ATOM 2517 C C . PRO A 1 318 ? -0.545 22.961 -14.453 1.00 72.75 318 PRO A C 1
ATOM 2519 O O . PRO A 1 318 ? -0.101 22.590 -15.541 1.00 72.75 318 PRO A O 1
ATOM 2522 N N . ILE A 1 319 ? 0.254 23.252 -13.427 1.00 74.06 319 ILE A N 1
ATOM 2523 C CA . ILE A 1 319 ? 1.686 22.963 -13.461 1.00 74.06 319 ILE A CA 1
ATOM 2524 C C . ILE A 1 319 ? 1.839 21.482 -13.131 1.00 74.06 319 ILE A C 1
ATOM 2526 O O . ILE A 1 319 ? 1.546 21.070 -12.008 1.00 74.06 319 ILE A O 1
ATOM 2530 N N . ASN A 1 320 ? 2.301 20.687 -14.096 1.00 69.56 320 ASN A N 1
ATOM 2531 C CA . ASN A 1 320 ? 2.621 19.286 -13.842 1.00 69.56 320 ASN A CA 1
ATOM 2532 C C . ASN A 1 320 ? 3.723 19.208 -12.775 1.00 69.56 320 ASN A C 1
ATOM 2534 O O . ASN A 1 320 ? 4.827 19.731 -12.951 1.00 69.56 320 ASN A O 1
ATOM 2538 N N . MET A 1 321 ? 3.421 18.547 -11.661 1.00 63.94 321 MET A N 1
ATOM 2539 C CA . MET A 1 321 ? 4.422 18.219 -10.656 1.00 63.94 321 MET A CA 1
ATOM 2540 C C . MET A 1 321 ? 5.139 16.953 -11.113 1.00 63.94 321 MET A C 1
ATOM 2542 O O . MET A 1 321 ? 4.646 15.845 -10.916 1.00 63.94 321 MET A O 1
ATOM 2546 N N . ASN A 1 322 ? 6.326 17.090 -11.701 1.00 60.50 322 ASN A N 1
ATOM 2547 C CA . ASN A 1 322 ? 7.190 15.929 -11.897 1.00 60.50 322 ASN A CA 1
ATOM 2548 C C . ASN A 1 322 ? 7.419 15.291 -10.518 1.00 60.50 322 ASN A C 1
ATOM 2550 O O . ASN A 1 322 ? 7.886 15.981 -9.615 1.00 60.50 322 ASN A O 1
ATOM 2554 N N . ALA A 1 323 ? 7.055 14.011 -10.331 1.00 59.66 323 ALA A N 1
ATOM 2555 C CA . ALA A 1 323 ? 7.078 13.399 -8.994 1.00 59.66 323 ALA A CA 1
ATOM 2556 C C . ALA A 1 323 ? 8.429 13.639 -8.293 1.00 59.66 323 ALA A C 1
ATOM 2558 O O . ALA A 1 323 ? 9.466 13.214 -8.796 1.00 59.66 323 ALA A O 1
ATOM 2559 N N . THR A 1 324 ? 8.428 14.348 -7.176 1.00 57.16 324 THR A N 1
ATOM 2560 C CA . THR A 1 324 ? 9.650 14.713 -6.461 1.00 57.16 324 THR A CA 1
ATOM 2561 C C . THR A 1 324 ? 10.174 13.496 -5.709 1.00 57.16 324 THR A C 1
ATOM 2563 O O . THR A 1 324 ? 9.414 12.814 -5.026 1.00 57.16 324 THR A O 1
ATOM 2566 N N . SER A 1 325 ? 11.468 13.203 -5.812 1.00 62.62 325 SER A N 1
ATOM 2567 C CA . SER A 1 325 ? 12.129 12.374 -4.799 1.00 62.62 325 SER A CA 1
ATOM 2568 C C . SER A 1 325 ? 12.378 13.226 -3.556 1.00 62.62 325 SER A C 1
ATOM 2570 O O . SER A 1 325 ? 12.749 14.388 -3.715 1.00 62.62 325 SER A O 1
ATOM 2572 N N . ASP A 1 326 ? 12.260 12.644 -2.361 1.00 65.25 326 ASP A N 1
ATOM 2573 C CA . ASP A 1 326 ? 12.356 13.332 -1.056 1.00 65.25 326 ASP A CA 1
ATOM 2574 C C . ASP A 1 326 ? 13.614 14.208 -0.854 1.00 65.25 326 ASP A C 1
ATOM 2576 O O . ASP A 1 326 ? 13.649 15.036 0.052 1.00 65.25 326 ASP A O 1
ATOM 2580 N N . SER A 1 327 ? 14.647 14.052 -1.688 1.00 71.38 327 SER A N 1
ATOM 2581 C CA . SER A 1 327 ? 15.928 14.760 -1.599 1.00 71.38 327 SER A CA 1
ATOM 2582 C C . SER A 1 327 ? 16.254 15.704 -2.766 1.00 71.38 327 SER A C 1
ATOM 2584 O O . SER A 1 327 ? 17.337 16.286 -2.759 1.00 71.38 327 SER A O 1
ATOM 2586 N N . HIS A 1 328 ? 15.384 15.861 -3.772 1.00 71.12 328 HIS A N 1
ATOM 2587 C CA . HIS A 1 328 ? 15.678 16.688 -4.954 1.00 71.12 328 HIS A CA 1
ATOM 2588 C C . HIS A 1 328 ? 14.641 17.796 -5.167 1.00 71.12 328 HIS A C 1
ATOM 2590 O O . HIS A 1 328 ? 13.452 17.622 -4.902 1.00 71.12 328 HIS A O 1
ATOM 2596 N N . GLY A 1 329 ? 15.115 18.946 -5.651 1.00 71.19 329 GLY A N 1
ATOM 2597 C CA . GLY A 1 329 ? 14.286 20.112 -5.949 1.00 71.19 329 GLY A CA 1
ATOM 2598 C C . GLY A 1 329 ? 13.511 19.994 -7.264 1.00 71.19 329 GLY A C 1
ATOM 2599 O O . GLY A 1 329 ? 13.759 19.115 -8.092 1.00 71.19 329 GLY A O 1
ATOM 2600 N N . LEU A 1 330 ? 12.575 20.923 -7.466 1.00 71.62 330 LEU A N 1
ATOM 2601 C CA . LEU A 1 330 ? 11.848 21.078 -8.727 1.00 71.62 330 LEU A CA 1
ATOM 2602 C C . LEU A 1 330 ? 12.837 21.361 -9.872 1.00 71.62 330 LEU A C 1
ATOM 2604 O O . LEU A 1 330 ? 13.731 22.190 -9.723 1.00 71.62 330 LEU A O 1
ATOM 2608 N N . GLY A 1 331 ? 12.665 20.687 -11.010 1.00 68.12 331 GLY A N 1
ATOM 2609 C CA . GLY A 1 331 ? 13.492 20.885 -12.209 1.00 68.12 331 GLY A CA 1
ATOM 2610 C C . GLY A 1 331 ? 14.671 19.922 -12.365 1.00 68.12 331 GLY A C 1
ATOM 2611 O O . GLY A 1 331 ? 15.352 19.981 -13.383 1.00 68.12 331 GLY A O 1
ATOM 2612 N N . MET A 1 332 ? 14.902 19.011 -11.415 1.00 71.44 332 MET A N 1
ATOM 2613 C CA . MET A 1 332 ? 15.835 17.908 -11.646 1.00 71.44 332 MET A CA 1
ATOM 2614 C C . MET A 1 332 ? 15.205 16.853 -12.556 1.00 71.44 332 MET A C 1
ATOM 2616 O O . MET A 1 332 ? 14.130 16.324 -12.259 1.00 71.44 332 MET A O 1
ATOM 2620 N N . GLU A 1 333 ? 15.879 16.551 -13.666 1.00 69.94 333 GLU A N 1
ATOM 2621 C CA . GLU A 1 333 ? 15.483 15.465 -14.558 1.00 69.94 333 GLU A CA 1
ATOM 2622 C C . GLU A 1 333 ? 15.632 14.129 -13.835 1.00 69.94 333 GLU A C 1
ATOM 2624 O O . GLU A 1 333 ? 16.674 13.826 -13.247 1.00 69.94 333 GLU A O 1
ATOM 2629 N N . LYS A 1 334 ? 14.585 13.304 -13.880 1.00 74.44 334 LYS A N 1
ATOM 2630 C CA . LYS A 1 334 ? 14.701 11.937 -13.387 1.00 74.44 334 LYS A CA 1
ATOM 2631 C C . LYS A 1 334 ? 15.551 11.142 -14.367 1.00 74.44 334 LYS A C 1
ATOM 2633 O O . LYS A 1 334 ? 15.233 11.123 -15.554 1.00 74.44 334 LYS A O 1
ATOM 2638 N N . PRO A 1 335 ? 16.530 10.365 -13.898 1.00 73.75 335 PRO A N 1
ATOM 2639 C CA . PRO A 1 335 ? 17.376 9.583 -14.797 1.00 73.75 335 PRO A CA 1
ATOM 2640 C C . PRO A 1 335 ? 16.603 8.498 -15.563 1.00 73.75 335 PRO A C 1
ATOM 2642 O O . PRO A 1 335 ? 17.038 8.071 -16.629 1.00 73.75 335 PRO A O 1
ATOM 2645 N N . GLY A 1 336 ? 15.438 8.069 -15.061 1.00 76.31 336 GLY A N 1
ATOM 2646 C CA . GLY A 1 336 ? 14.532 7.151 -15.762 1.00 76.31 336 GLY A CA 1
ATOM 2647 C C . GLY A 1 336 ? 13.592 7.810 -16.782 1.00 76.31 336 GLY A C 1
ATOM 2648 O O . GLY A 1 336 ? 12.846 7.100 -17.454 1.00 76.31 336 GLY A O 1
ATOM 2649 N N . GLU A 1 337 ? 13.577 9.139 -16.891 1.00 82.31 337 GLU A N 1
ATOM 2650 C CA . GLU A 1 337 ? 12.689 9.869 -17.795 1.00 82.31 337 GLU A CA 1
ATOM 2651 C C . GLU A 1 337 ? 13.309 10.037 -19.184 1.00 82.31 337 GLU A C 1
ATOM 2653 O O . GLU A 1 337 ? 14.513 10.231 -19.321 1.00 82.31 337 GLU A O 1
ATOM 2658 N N . LEU A 1 338 ? 12.484 9.925 -20.226 1.00 84.12 338 LEU A N 1
ATOM 2659 C CA . LEU A 1 338 ? 12.917 10.075 -21.613 1.00 84.12 338 LEU A CA 1
ATOM 2660 C C . LEU A 1 338 ? 13.290 11.530 -21.919 1.00 84.12 338 LEU A C 1
ATOM 2662 O O . LEU A 1 338 ? 12.500 12.434 -21.650 1.00 84.12 338 LEU A O 1
ATOM 2666 N N . SER A 1 339 ? 14.456 11.723 -22.526 1.00 84.81 339 SER A N 1
ATOM 2667 C CA . SER A 1 339 ? 14.980 13.001 -23.005 1.00 84.81 339 SER A CA 1
ATOM 2668 C C . SER A 1 339 ? 15.058 13.003 -24.532 1.00 84.81 339 SER A C 1
ATOM 2670 O O . SER A 1 339 ? 15.167 11.955 -25.169 1.00 84.81 339 SER A O 1
ATOM 2672 N N . THR A 1 340 ? 15.016 14.187 -25.144 1.00 83.50 340 THR A N 1
ATOM 2673 C CA . THR A 1 340 ? 15.152 14.350 -26.602 1.00 83.50 340 THR A CA 1
ATOM 2674 C C . THR A 1 340 ? 16.517 13.915 -27.132 1.00 83.50 340 THR A C 1
ATOM 2676 O O . THR A 1 340 ? 16.619 13.573 -28.304 1.00 83.50 340 THR A O 1
ATOM 2679 N N . ASN A 1 341 ? 17.549 13.918 -26.283 1.00 85.06 341 ASN A N 1
ATOM 2680 C CA . ASN A 1 341 ? 18.917 13.545 -26.653 1.00 85.06 341 ASN A CA 1
ATOM 2681 C C . ASN A 1 341 ? 19.234 12.057 -26.406 1.00 85.06 341 ASN A C 1
ATOM 2683 O O . ASN A 1 341 ? 20.387 11.662 -26.560 1.00 85.06 341 ASN A O 1
ATOM 2687 N N . ASP A 1 342 ? 18.254 11.248 -25.988 1.00 87.19 342 ASP A N 1
ATOM 2688 C CA . ASP A 1 342 ? 18.478 9.830 -25.691 1.00 87.19 342 ASP A CA 1
ATOM 2689 C C . ASP A 1 342 ? 18.699 9.005 -26.968 1.00 87.19 342 ASP A C 1
ATOM 2691 O O . ASP A 1 342 ? 17.881 9.041 -27.893 1.00 87.19 342 ASP A O 1
ATOM 2695 N N . ASP A 1 343 ? 19.753 8.185 -26.974 1.00 90.50 343 ASP A N 1
ATOM 2696 C CA . ASP A 1 343 ? 19.985 7.182 -28.018 1.00 90.50 343 ASP A CA 1
ATOM 2697 C C . ASP A 1 343 ? 19.066 5.952 -27.842 1.00 90.50 343 ASP A C 1
ATOM 2699 O O . ASP A 1 343 ? 18.487 5.719 -26.776 1.00 90.50 343 ASP A O 1
ATOM 2703 N N . GLU A 1 344 ? 18.948 5.102 -28.866 1.00 89.25 344 GLU A N 1
ATOM 2704 C CA . GLU A 1 344 ? 18.154 3.865 -28.830 1.00 89.25 344 GLU A CA 1
ATOM 2705 C C . GLU A 1 344 ? 18.543 2.963 -27.647 1.00 89.25 344 GLU A C 1
ATO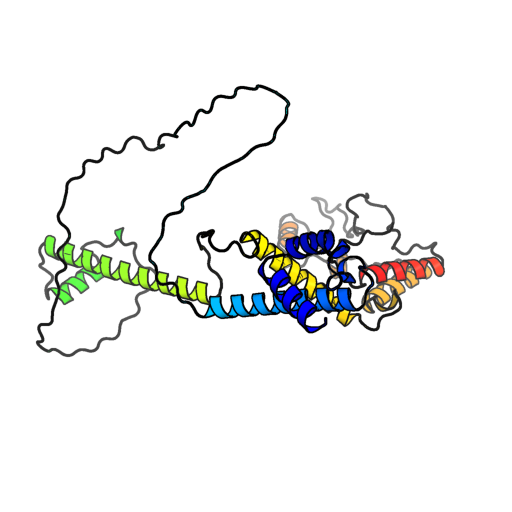M 2707 O O . GLU A 1 344 ? 17.682 2.374 -26.981 1.00 89.25 344 GLU A O 1
ATOM 2712 N N . PHE A 1 345 ? 19.842 2.900 -27.335 1.00 89.88 345 PHE A N 1
ATOM 2713 C CA . PHE A 1 345 ? 20.349 2.167 -26.178 1.00 89.88 345 PHE A CA 1
ATOM 2714 C C . PHE A 1 345 ? 19.914 2.795 -24.844 1.00 89.88 345 PHE A C 1
ATOM 2716 O O . PHE A 1 345 ? 19.580 2.068 -23.902 1.00 89.88 345 PHE A O 1
ATOM 2723 N N . ASP A 1 346 ? 19.858 4.126 -24.754 1.00 90.81 346 ASP A N 1
ATOM 2724 C CA . ASP A 1 346 ? 19.416 4.837 -23.551 1.00 90.81 346 ASP A CA 1
ATOM 2725 C C . ASP A 1 346 ? 17.921 4.650 -23.305 1.00 90.81 346 ASP A C 1
ATOM 2727 O O . ASP A 1 346 ? 17.504 4.362 -22.181 1.00 90.81 346 ASP A O 1
ATOM 2731 N N . VAL A 1 347 ? 17.120 4.700 -24.368 1.00 91.62 347 VAL A N 1
ATOM 2732 C CA . VAL A 1 347 ? 15.680 4.416 -24.340 1.00 91.62 347 VAL A CA 1
ATOM 2733 C C . VAL A 1 347 ? 15.429 2.984 -23.880 1.00 91.62 347 VAL A C 1
ATOM 2735 O O . VAL A 1 347 ? 14.606 2.746 -22.991 1.00 91.62 347 VAL A O 1
ATOM 2738 N N . TYR A 1 348 ? 16.165 2.015 -24.434 1.00 90.81 348 TYR A N 1
ATOM 2739 C CA . TYR A 1 348 ? 16.085 0.628 -23.990 1.00 90.81 348 TYR A CA 1
ATOM 2740 C C . TYR A 1 348 ? 16.437 0.504 -22.504 1.00 90.81 348 TYR A C 1
ATOM 2742 O O . TYR A 1 348 ? 15.682 -0.114 -21.750 1.00 90.81 348 TYR A O 1
ATOM 2750 N N . ARG A 1 349 ? 17.533 1.128 -22.052 1.00 90.75 349 ARG A N 1
ATOM 2751 C CA . ARG A 1 349 ? 17.945 1.107 -20.642 1.00 90.75 349 ARG A CA 1
ATOM 2752 C C . ARG A 1 349 ? 16.866 1.694 -19.734 1.00 90.75 349 ARG A C 1
ATOM 2754 O O . ARG A 1 349 ? 16.506 1.049 -18.752 1.00 90.75 349 ARG A O 1
ATOM 2761 N N . LYS A 1 350 ? 16.297 2.852 -20.079 1.00 90.75 350 LYS A N 1
ATOM 2762 C CA . LYS A 1 350 ? 15.209 3.503 -19.327 1.00 90.75 350 LYS A CA 1
ATOM 2763 C C . LYS A 1 350 ? 13.948 2.635 -19.284 1.00 90.75 350 LYS A C 1
ATOM 2765 O O . LYS A 1 350 ? 13.343 2.490 -18.223 1.00 90.75 350 LYS A O 1
ATOM 2770 N N . ARG A 1 351 ? 13.611 1.942 -20.380 1.00 91.38 351 ARG A N 1
ATOM 2771 C CA . ARG A 1 351 ? 12.531 0.938 -20.405 1.00 91.38 351 ARG A CA 1
ATOM 2772 C C . ARG A 1 351 ? 12.795 -0.213 -19.431 1.00 91.38 351 ARG A C 1
ATOM 2774 O O . ARG A 1 351 ? 11.893 -0.624 -18.707 1.00 91.38 351 ARG A O 1
ATOM 2781 N N . MET A 1 352 ? 14.024 -0.731 -19.390 1.00 90.81 352 MET A N 1
ATOM 2782 C CA . MET A 1 352 ? 14.406 -1.790 -18.446 1.00 90.81 352 MET A CA 1
ATOM 2783 C C . MET A 1 352 ? 14.407 -1.297 -16.993 1.00 90.81 352 MET A C 1
ATOM 2785 O O . MET A 1 352 ? 13.988 -2.031 -16.099 1.00 90.81 352 MET A O 1
ATOM 2789 N N . MET A 1 353 ? 14.814 -0.048 -16.747 1.00 87.00 353 MET A N 1
ATOM 2790 C CA . MET A 1 353 ? 14.720 0.583 -15.425 1.00 87.00 353 MET A CA 1
ATOM 2791 C C . MET A 1 353 ? 13.267 0.710 -14.961 1.00 87.00 353 MET A C 1
ATOM 2793 O O . MET A 1 353 ? 12.968 0.400 -13.807 1.00 87.00 353 MET A O 1
ATOM 2797 N N . LEU A 1 354 ? 12.351 1.100 -15.854 1.00 88.75 354 LEU A N 1
ATOM 2798 C CA . LEU A 1 354 ? 10.921 1.147 -15.553 1.00 88.75 354 LEU A CA 1
ATOM 2799 C C . LEU A 1 354 ? 10.391 -0.248 -15.194 1.00 88.75 354 LEU A C 1
ATOM 2801 O O . LEU A 1 354 ? 9.717 -0.415 -14.179 1.00 88.75 354 LEU A O 1
ATOM 2805 N N . ALA A 1 355 ? 10.770 -1.267 -15.966 1.00 90.50 355 ALA A N 1
ATOM 2806 C CA . ALA A 1 355 ? 10.374 -2.651 -15.721 1.00 90.50 355 ALA A CA 1
ATOM 2807 C C . ALA A 1 355 ? 10.883 -3.193 -14.369 1.00 90.50 355 ALA A C 1
ATOM 2809 O O . ALA A 1 355 ? 10.177 -3.922 -13.670 1.00 90.50 355 ALA A O 1
ATOM 2810 N N . TYR A 1 356 ? 12.074 -2.764 -13.929 1.00 89.19 356 TYR A N 1
ATOM 2811 C CA . TYR A 1 356 ? 12.637 -3.141 -12.628 1.00 89.19 356 TYR A CA 1
ATOM 2812 C C . TYR A 1 356 ? 11.766 -2.725 -11.434 1.00 89.19 356 TYR A C 1
ATOM 2814 O O . TYR A 1 356 ? 11.800 -3.389 -10.392 1.00 89.19 356 TYR A O 1
ATOM 2822 N N . ARG A 1 357 ? 10.954 -1.670 -11.566 1.00 87.06 357 ARG A N 1
ATOM 2823 C CA . ARG A 1 357 ? 10.004 -1.249 -10.525 1.00 87.06 357 ARG A CA 1
ATOM 2824 C C . ARG A 1 357 ? 8.886 -2.273 -10.307 1.00 87.06 357 ARG A C 1
ATOM 2826 O O . ARG A 1 357 ? 8.442 -2.433 -9.173 1.00 87.06 357 ARG A O 1
ATOM 2833 N N . PHE A 1 358 ? 8.476 -2.969 -11.364 1.00 88.94 358 PHE A N 1
ATOM 2834 C CA . PHE A 1 358 ? 7.358 -3.917 -11.361 1.00 88.94 358 PHE A CA 1
ATOM 2835 C C . PHE A 1 358 ? 7.774 -5.364 -11.092 1.00 88.94 358 PHE A C 1
ATOM 2837 O O . PHE A 1 358 ? 6.928 -6.216 -10.829 1.00 88.94 358 PHE A O 1
ATOM 2844 N N . ARG A 1 359 ? 9.080 -5.652 -11.092 1.00 89.31 359 ARG A N 1
ATOM 2845 C CA . ARG A 1 359 ? 9.591 -6.962 -10.684 1.00 89.31 359 ARG A CA 1
ATOM 2846 C C . ARG A 1 359 ? 9.115 -7.291 -9.254 1.00 89.31 359 ARG A C 1
ATOM 2848 O O . ARG A 1 359 ? 9.137 -6.401 -8.399 1.00 89.31 359 ARG A O 1
ATOM 2855 N N . PRO A 1 360 ? 8.737 -8.540 -8.931 1.00 89.56 360 PRO A N 1
ATOM 2856 C CA . PRO A 1 360 ? 8.384 -8.907 -7.561 1.00 89.56 360 PRO A CA 1
ATOM 2857 C C . PRO A 1 360 ? 9.528 -8.659 -6.577 1.00 89.56 360 PRO A C 1
ATOM 2859 O O . PRO A 1 360 ? 10.710 -8.729 -6.933 1.00 89.56 360 PRO A O 1
ATOM 2862 N N . ASN A 1 361 ? 9.172 -8.340 -5.333 1.00 87.38 361 ASN A N 1
ATOM 2863 C CA . ASN A 1 361 ? 10.115 -8.113 -4.244 1.00 87.38 361 ASN A CA 1
ATOM 2864 C C . ASN A 1 361 ? 9.857 -9.115 -3.109 1.00 87.38 361 ASN A C 1
ATOM 2866 O O . ASN A 1 361 ? 9.043 -8.825 -2.231 1.00 87.38 361 ASN A O 1
ATOM 2870 N N . PRO A 1 362 ? 10.544 -10.270 -3.095 1.00 82.69 362 PRO A N 1
ATOM 2871 C CA . PRO A 1 362 ? 10.285 -11.330 -2.119 1.00 82.69 362 PRO A CA 1
ATOM 2872 C C . PRO A 1 362 ? 10.567 -10.902 -0.670 1.00 82.69 362 PRO A C 1
ATOM 2874 O O . PRO A 1 362 ? 10.044 -11.503 0.261 1.00 82.69 362 PRO A O 1
ATOM 2877 N N . LEU A 1 363 ? 11.378 -9.857 -0.469 1.00 80.44 363 LEU A N 1
ATOM 2878 C CA . LEU A 1 363 ? 11.754 -9.347 0.853 1.00 80.44 363 LEU A CA 1
ATOM 2879 C C . LEU A 1 363 ? 11.034 -8.045 1.231 1.00 80.44 363 LEU A C 1
ATOM 2881 O O . LEU A 1 363 ? 11.289 -7.513 2.306 1.00 80.44 363 LEU A O 1
ATOM 2885 N N . ASN A 1 364 ? 10.184 -7.506 0.349 1.00 79.81 364 ASN A N 1
ATOM 2886 C CA . ASN A 1 364 ? 9.460 -6.241 0.527 1.00 79.81 364 ASN A CA 1
ATOM 2887 C C . ASN A 1 364 ? 10.314 -5.047 1.038 1.00 79.81 364 ASN A C 1
ATOM 2889 O O . ASN A 1 364 ? 9.796 -4.103 1.626 1.00 79.81 364 ASN A O 1
ATOM 2893 N N . ASN A 1 365 ? 11.632 -5.068 0.818 1.00 83.56 365 ASN A N 1
ATOM 2894 C CA . ASN A 1 365 ? 12.540 -3.974 1.173 1.00 83.56 365 ASN A CA 1
ATOM 2895 C C . ASN A 1 365 ? 12.348 -2.802 0.190 1.00 83.56 365 ASN A C 1
ATOM 2897 O O . ASN A 1 365 ? 12.250 -3.071 -1.012 1.00 83.56 365 ASN A O 1
ATOM 2901 N N . PRO A 1 366 ? 12.304 -1.527 0.624 1.00 82.44 366 PRO A N 1
ATOM 2902 C CA . PRO A 1 366 ? 12.298 -0.389 -0.292 1.00 82.44 366 PRO A CA 1
ATOM 2903 C C . PRO A 1 366 ? 13.343 -0.530 -1.409 1.00 82.44 366 PRO A C 1
ATOM 2905 O O . PRO A 1 366 ? 14.541 -0.705 -1.174 1.00 82.44 366 PRO A O 1
ATOM 2908 N N . ARG A 1 367 ? 12.875 -0.448 -2.660 1.00 77.62 367 ARG A N 1
ATOM 2909 C CA . ARG A 1 367 ? 13.755 -0.420 -3.830 1.00 77.62 367 ARG A CA 1
ATOM 2910 C C . ARG A 1 367 ? 14.472 0.921 -3.837 1.00 77.62 367 ARG A C 1
ATOM 2912 O O . ARG A 1 367 ? 13.822 1.961 -3.917 1.00 77.62 367 ARG A O 1
ATOM 2919 N N . ARG A 1 368 ? 15.802 0.897 -3.782 1.00 72.50 368 ARG A N 1
ATOM 2920 C CA . ARG A 1 368 ? 16.586 2.106 -4.025 1.00 72.50 368 ARG A CA 1
ATOM 2921 C C . ARG A 1 368 ? 16.399 2.506 -5.492 1.00 72.50 368 ARG A C 1
ATOM 2923 O O . ARG A 1 368 ? 16.606 1.648 -6.356 1.00 72.50 368 ARG A O 1
ATOM 2930 N N . PRO A 1 369 ? 15.989 3.749 -5.787 1.00 64.44 369 PRO A N 1
ATOM 2931 C CA . PRO A 1 369 ? 16.147 4.277 -7.129 1.00 64.44 369 PRO A CA 1
ATOM 2932 C C . PRO A 1 369 ? 17.652 4.307 -7.405 1.00 64.44 369 PRO A C 1
ATOM 2934 O O . PRO A 1 369 ? 18.421 4.881 -6.634 1.00 64.44 369 PRO A O 1
ATOM 2937 N N . TYR A 1 370 ? 18.088 3.572 -8.423 1.00 54.47 370 TYR A N 1
ATOM 2938 C CA . TYR A 1 370 ? 19.447 3.724 -8.915 1.00 54.47 370 TYR A CA 1
ATOM 2939 C C . TYR A 1 370 ? 19.435 4.942 -9.828 1.00 54.47 370 TYR A C 1
ATOM 2941 O O . TYR A 1 370 ? 18.803 4.890 -10.885 1.00 54.47 370 TYR A O 1
ATOM 2949 N N . TYR A 1 371 ? 20.156 5.968 -9.365 1.00 51.25 371 TYR A N 1
ATOM 2950 C CA . TYR A 1 371 ? 20.256 7.321 -9.909 1.00 51.25 371 TYR A CA 1
ATOM 2951 C C . TYR A 1 371 ? 19.016 8.178 -9.648 1.00 51.25 371 TYR A C 1
ATOM 2953 O O . TYR A 1 371 ? 17.878 7.704 -9.878 1.00 51.25 371 TYR A O 1
#

=== Feature glossary ===
Feature key, reading from the visual/contextual features back to the raw sequence:

Rendered structure images. Six rendered views show the 3D structure from the faces of a cube — i.e. along ±x, ±y, ±z. Rendering representation is drawn randomly per protein from cartoon (secondary-structure ribbons), sticks (backbone bonds), or molecular surface; coloring is either N→C rainbow (blue at the N-terminus through red at the C-terminus) or one color per chain.

Contact-map, Ramachandran, and PAE plots. The contact map is a binary N×N matrix image: pixel (i, j) is dark where Cα_i and Cα_j are within 8 Å and |i−j|>4. Because the |i−j|>4 filter removes local helical contacts, off-diagonal stripes parallel to the main diagonal indicate parallel β-sheets; stripes perpendicular to it indicate antiparallel β-sheets. The Ramachandran plot scatters every residue's (φ, ψ) pair against the sterically allowed regions. The PAE heatmap renders the predicted-aligned-error matrix.

InterPro / GO / CATH / organism. Database cross-references. InterPro integrates a dozen domain/family signature databases into unified entries with residue-range hits. GO terms attach function/process/location labels with evidence codes. CATH codes position the fold in a four-level structural taxonomy. Organism is the NCBI-taxonomy species name.

Nearest PDB structures. The Foldseek neighbor list gives the closest experimentally determined structures in the PDB, ranked by structural alignment. TM-score near 1 means near-identical fold; near 0.3 means only rough topology match. This is how one finds what a novel AlphaFold prediction most resembles in the solved-structure universe.

Predicted aligned error. PAE(i, j) answers: if I align the predicted and true structures on residue i, how far off (in Å) do I expect residue j to be? A block-diagonal PAE matrix with low values on the blocks and high values off-diagonal is the signature of a multi-domain protein with confidently predicted domains but uncertain inter-domain orientation.

Solvent-accessible surface area. Accessible surface area quantifies burial. A residue with SASA near zero is packed into the hydrophobic core; one with SASA >100 Å² sits on the surface. Computed here via the Shrake–Rupley numerical algorithm with a 1.4 Å probe.

B-factor. B-factor (Debye–Waller factor) reflects atomic displacement in the crystal lattice. It is an experimental observable (units Å²), not a prediction; low values mean the atom is pinned down, high values mean it moves or is heterogeneous across the crystal.

pLDDT. For AlphaFold models, the B-factor field carries pLDDT — the model's own estimate of local accuracy on a 0–100 scale. Regions with pLDDT<50 should be treated as essentially unmodeled; they often correspond to intrinsically disordered segments.

Backbone torsions (φ/ψ). φ (phi) and ψ (psi) are the two rotatable backbone dihedrals per residue: φ is the C(i-1)–N–Cα–C torsion, ψ is the N–Cα–C–N(i+1) torsion, both in degrees on (−180°, 180°]. α-helical residues cluster near (−60°, −45°); β-strand residues near (−120°, +130°). A Ramachandran plot is simply a scatter of (φ, ψ) for every residue.

Radius of gyration, Cα contacts, bounding box. Radius of gyration (Rg) is the root-mean-square distance of Cα atoms from their centroid — a single number for overall size and compactness. A globular domain of N residues has Rg ≈ 2.2·N^0.38 Å; an extended or disordered chain has a much larger Rg. The Cα contact count is the number of residue pairs whose Cα atoms are within 8 Å and are more than four positions apart in sequence — a standard proxy for tertiary packing density. The bounding box is the smallest axis-aligned box enclosing all Cα atoms.

Secondary structure (3-state, P-SEA). Three-state secondary structure (P-SEA) collapses the eight DSSP classes into helix (a), strand (b), and coil (c). P-SEA assigns these from Cα geometry alone — distances and angles — without requiring backbone oxygens, so it works on any Cα trace.

Secondary structure (8-state, DSSP). DSSP 8-state secondary structure assigns each residue one of H (α-helix), G (3₁₀-helix), I (π-helix), E (extended β-strand), B (isolated β-bridge), T (hydrogen-bonded turn), S (bend), or '-' (coil). The assignment is computed from backbone hydrogen-bond geometry via the Kabsch–Sander algorithm.

Foldseek 3Di. A 3Di character summarizes, for each residue, the relative orientation of the Cα frame of its nearest spatial neighbor. Because it encodes fold topology rather than chemistry, 3Di alignments detect remote structural similarity that sequence alignment misses.

mmCIF coordinates. The mmCIF block holds the 3D Cartesian coordinates of each backbone atom (N, Cα, C, O) in ångströms. mmCIF is the PDB's canonical archive format — a tagged-loop text representation of the atomic model.

Sequence. Sequence gives the chain of amino acids in standard one-letter code (A=alanine, C=cysteine, …, Y=tyrosine), read N→C. It is the only feature that is directly encoded by the gene; all structural features are derived from the folded form of this sequence.